Protein AF-A0A2D9P6K9-F1 (afdb_monomer_lite)

pLDDT: mean 76.33, std 19.18, range [20.31, 96.62]

Radius of gyration: 38.21 Å; chains: 1; bounding box: 77×100×108 Å

Secondary structure (DSSP, 8-state):
-HHHHHHHHHHHHHHHHHHHHHHHHHHTHHHH-----TTTS-PPPP---SSS-TTTS-SS---EEE-TTT-----HHHHH-TT--EEEEEEPPPTT------B-TTSPBP-SEEEEEEEETTT-----TTTTT-TT--EEESSGGGTTTS--------SSGGGGEEE-----HHHHHHTT-HHHHHHHHHHHHHHHHHHHHHHHHHHHHHHHHHHTT---S---------TTGGGG---HHHHHHHHHHHHHHHHTT--HHHHHHHHHHHHHHTT---HHHHHHHHHHH------------------------TTGGGG-S-HHHHHHHHHHHHHHHHTT--HHHHHHHHHHHHHHTT---HHHHHHHHHHHGGGS--------PPP----TTGGGG-S-HHHHHHHHHHHHHHHHTT--HHHHHHHHHHHHHHTT---HHHHHHHHHHHGGGGS--------------TTGGGG---HHHHHHHHHHHHHHHHTT--HHHHHHHHHHHHHHTT---HHHHHHH-

Foldseek 3Di:
DVVVVVVVVVVVVVVVVVVVVVVVCVVCVVPNVPDDDPPVDDDDQDPDPPVDDLLVDPSDLFDKDFQLLLDQQPCQLQVQAPQSQWDWDWFFADDPQPQFLHAHPVRHGRRIQTQWTKGQQVRDPSPQRSQVVGPSSRMGGDDRNNVVVPNTHRPDDDPDSVVSIDIDHPDDPVSCVSSVVPVVVVVVVVVVVVVVVVVVVVVVVVVVVVVVVVVVVDDDDDDDDDDPLDLVLLVQPPDPVLSVLLSVQLVVVVVVVDDQLVSLVSSVVVCVVVVNDDPSSVVSSPVSNPDDPDDDDDDDDDDDDDDDDDADDLVLLVQDPDPVLSVVLSVQLVVVVVVVDGRLVSLVVSVVVCVVVVNCDPSSCVSSVVSNCVVDDDDDDDDDDDDDDQDLVLLVQDPDPVLSVVLSVQLVVVVVVVDDPLVSLVVSVVVCVVVVNCDPSSCVRSVVSNVVVPPDDDDDDDDDDDDQDLVLLVQDPDPVLSVLLSVQLVVVVVVVDDLLVSLVVSVVVCVVVVNDDPSNVVSSD

Structure (mmCIF, N/CA/C/O backbone):
data_AF-A0A2D9P6K9-F1
#
_entry.id   AF-A0A2D9P6K9-F1
#
loop_
_atom_site.group_PDB
_atom_site.id
_atom_site.type_symbol
_atom_site.label_atom_id
_atom_site.label_alt_id
_atom_site.label_comp_id
_atom_site.label_asym_id
_atom_site.label_entity_id
_atom_site.label_seq_id
_atom_site.pdbx_PDB_ins_code
_atom_site.Cartn_x
_atom_site.Cartn_y
_atom_site.Cartn_z
_atom_site.occupancy
_atom_site.B_iso_or_equiv
_atom_site.auth_seq_id
_atom_site.auth_comp_id
_atom_site.auth_asym_id
_atom_site.auth_atom_id
_atom_site.pdbx_PDB_model_num
ATOM 1 N N . MET A 1 1 ? 45.731 29.581 -47.985 1.00 70.69 1 MET A N 1
ATOM 2 C CA . MET A 1 1 ? 44.858 28.873 -48.954 1.00 70.69 1 MET A CA 1
ATOM 3 C C . MET A 1 1 ? 44.890 27.357 -48.770 1.00 70.69 1 MET A C 1
ATOM 5 O O . MET A 1 1 ? 43.823 26.788 -48.617 1.00 70.69 1 MET A O 1
ATOM 9 N N . SER A 1 2 ? 46.062 26.706 -48.713 1.00 84.19 2 SER A N 1
ATOM 10 C CA . SER A 1 2 ? 46.171 25.240 -48.517 1.00 84.19 2 SER A CA 1
ATOM 11 C C . SER A 1 2 ? 45.457 24.716 -47.254 1.00 84.19 2 SER A C 1
ATOM 13 O O . SER A 1 2 ? 44.665 23.782 -47.329 1.00 84.19 2 SER A O 1
ATOM 15 N N . GLU A 1 3 ? 45.634 25.377 -46.106 1.00 88.19 3 GLU A N 1
ATOM 16 C CA . GLU A 1 3 ? 44.987 24.969 -44.845 1.00 88.19 3 GLU A CA 1
ATOM 17 C C . GLU A 1 3 ? 43.453 25.041 -44.883 1.00 88.19 3 GLU A C 1
ATOM 19 O O . GLU A 1 3 ? 42.776 24.173 -44.339 1.00 88.19 3 GLU A O 1
ATOM 24 N N . TYR A 1 4 ? 42.893 26.034 -45.579 1.00 90.94 4 TYR A N 1
ATOM 25 C CA . TYR A 1 4 ? 41.445 26.183 -45.738 1.00 90.94 4 TYR A CA 1
ATOM 26 C C . TYR A 1 4 ? 40.839 24.992 -46.495 1.00 90.94 4 TYR A C 1
ATOM 28 O O . TYR A 1 4 ? 39.857 24.402 -46.045 1.00 90.94 4 TYR A O 1
ATOM 36 N N . PHE A 1 5 ? 41.470 24.573 -47.597 1.00 92.44 5 PHE A N 1
ATOM 37 C CA . PHE A 1 5 ? 41.022 23.410 -48.367 1.00 92.44 5 PHE A CA 1
ATOM 38 C C . PHE A 1 5 ? 41.232 22.086 -47.618 1.00 92.44 5 PHE A C 1
ATOM 40 O O . PHE A 1 5 ? 40.369 21.212 -47.691 1.00 92.44 5 PHE A O 1
ATOM 47 N N . ASN A 1 6 ? 42.308 21.954 -46.835 1.00 92.75 6 ASN A N 1
ATOM 48 C CA . ASN A 1 6 ? 42.520 20.783 -45.977 1.00 92.75 6 ASN A CA 1
ATOM 49 C C . ASN A 1 6 ? 41.442 20.657 -44.890 1.00 92.75 6 ASN A C 1
ATOM 51 O O . ASN A 1 6 ? 40.961 19.555 -44.629 1.00 92.75 6 ASN A O 1
ATOM 55 N N . ASN A 1 7 ? 41.008 21.769 -44.294 1.00 93.44 7 ASN A N 1
ATOM 56 C CA . ASN A 1 7 ? 39.935 21.759 -43.298 1.00 93.44 7 ASN A CA 1
ATOM 57 C C . ASN A 1 7 ? 38.579 21.376 -43.907 1.00 93.44 7 ASN A C 1
ATOM 59 O O . ASN A 1 7 ? 37.853 20.579 -43.314 1.00 93.44 7 ASN A O 1
ATOM 63 N N . ILE A 1 8 ? 38.262 21.866 -45.112 1.00 93.81 8 ILE A N 1
ATOM 64 C CA . ILE A 1 8 ? 37.048 21.460 -45.844 1.00 93.81 8 ILE A CA 1
ATOM 65 C C . ILE A 1 8 ? 37.092 19.966 -46.180 1.00 93.81 8 ILE A C 1
ATOM 67 O O . ILE A 1 8 ? 36.115 19.255 -45.950 1.00 93.81 8 ILE A O 1
ATOM 71 N N . TYR A 1 9 ? 38.230 19.471 -46.674 1.00 95.31 9 TYR A N 1
ATOM 72 C CA . TYR A 1 9 ? 38.410 18.052 -46.979 1.00 95.31 9 TYR A CA 1
ATOM 73 C C . TYR A 1 9 ? 38.237 17.175 -45.734 1.00 95.31 9 TYR A C 1
ATOM 75 O O . TYR A 1 9 ? 37.510 16.183 -45.774 1.00 95.31 9 TYR A O 1
ATOM 83 N N . ASN A 1 10 ? 38.843 17.566 -44.611 1.00 94.31 10 ASN A N 1
ATOM 84 C CA . ASN A 1 10 ? 38.687 16.856 -43.346 1.00 94.31 10 ASN A CA 1
ATOM 85 C C . ASN A 1 10 ? 37.231 16.873 -42.862 1.00 94.31 10 ASN A C 1
ATOM 87 O O . ASN A 1 10 ? 36.739 15.831 -42.439 1.00 94.31 10 ASN A O 1
ATOM 91 N N . GLY A 1 11 ? 36.523 18.001 -42.985 1.00 95.00 11 GLY A N 1
ATOM 92 C CA . GLY A 1 11 ? 35.104 18.105 -42.632 1.00 95.00 11 GLY A CA 1
ATOM 93 C C . GLY A 1 11 ? 34.199 17.205 -43.479 1.00 95.00 11 GLY A C 1
ATOM 94 O O . GLY A 1 11 ? 33.331 16.517 -42.948 1.00 95.00 11 GLY A O 1
ATOM 95 N N . ILE A 1 12 ? 34.428 17.142 -44.794 1.00 95.38 12 ILE A N 1
ATOM 96 C CA . ILE A 1 12 ? 33.678 16.241 -45.683 1.00 95.38 12 ILE A CA 1
ATOM 97 C C . ILE A 1 12 ? 34.019 14.777 -45.376 1.00 95.38 12 ILE A C 1
ATOM 99 O O . ILE A 1 12 ? 33.125 13.935 -45.306 1.00 95.38 12 ILE A O 1
ATOM 103 N N . LYS A 1 13 ? 35.299 14.460 -45.147 1.00 95.50 13 LYS A N 1
ATOM 104 C CA . LYS A 1 13 ? 35.754 13.099 -44.835 1.00 95.50 13 LYS A CA 1
ATOM 105 C C . LYS A 1 13 ? 35.142 12.575 -43.534 1.00 95.50 13 LYS A C 1
ATOM 107 O O . LYS A 1 13 ? 34.689 11.431 -43.499 1.00 95.50 13 LYS A O 1
ATOM 112 N N . THR A 1 14 ? 35.102 13.386 -42.477 1.00 95.94 14 THR A N 1
ATOM 113 C CA . THR A 1 14 ? 34.484 12.988 -41.202 1.00 95.94 14 THR A CA 1
ATOM 114 C C . THR A 1 14 ? 32.970 12.852 -41.328 1.00 95.94 14 THR A C 1
ATOM 116 O O . THR A 1 14 ? 32.414 11.891 -40.798 1.00 95.94 14 THR A O 1
ATOM 119 N N . LEU A 1 15 ? 32.313 13.727 -42.099 1.00 96.31 15 LEU A N 1
ATOM 120 C CA . LEU A 1 15 ? 30.881 13.625 -42.390 1.00 96.31 15 LEU A CA 1
ATOM 121 C C . LEU A 1 15 ? 30.548 12.323 -43.123 1.00 96.31 15 LEU A C 1
ATOM 123 O O . LEU A 1 15 ? 29.653 11.594 -42.698 1.00 96.31 15 LEU A O 1
ATOM 127 N N . ILE A 1 16 ? 31.291 11.990 -44.183 1.00 96.25 16 ILE A N 1
ATOM 128 C CA . ILE A 1 16 ? 31.100 10.739 -44.931 1.00 96.25 16 ILE A CA 1
ATOM 129 C C . ILE A 1 16 ? 31.348 9.528 -44.026 1.00 96.25 16 ILE A C 1
ATOM 131 O O . ILE A 1 16 ? 30.579 8.570 -44.069 1.00 96.25 16 ILE A O 1
ATOM 135 N N . SER A 1 17 ? 32.373 9.571 -43.170 1.00 94.62 17 SER A N 1
ATOM 136 C CA . SER A 1 17 ? 32.658 8.481 -42.231 1.00 94.62 17 SER A CA 1
ATOM 137 C C . SER A 1 17 ? 31.522 8.282 -41.218 1.00 94.62 17 SER A C 1
ATOM 139 O O . SER A 1 17 ? 31.136 7.144 -40.953 1.00 94.62 17 SER A O 1
ATOM 141 N N . GLY A 1 18 ? 30.941 9.369 -40.696 1.00 96.06 18 GLY A N 1
ATOM 142 C CA . GLY A 1 18 ? 29.763 9.315 -39.824 1.00 96.06 18 GLY A CA 1
ATOM 143 C C . GLY A 1 18 ? 28.526 8.776 -40.546 1.00 96.06 18 GLY A C 1
ATOM 144 O O . GLY A 1 18 ? 27.869 7.863 -40.051 1.00 96.06 18 GLY A O 1
ATOM 145 N N . MET A 1 19 ? 28.259 9.262 -41.762 1.00 96.31 19 MET A N 1
ATOM 146 C CA . MET A 1 19 ? 27.137 8.803 -42.587 1.00 96.31 19 MET A CA 1
ATOM 147 C C . MET A 1 19 ? 27.273 7.323 -42.975 1.00 96.31 19 MET A C 1
ATOM 149 O O . MET A 1 19 ? 26.282 6.597 -42.992 1.00 96.31 19 MET A O 1
ATOM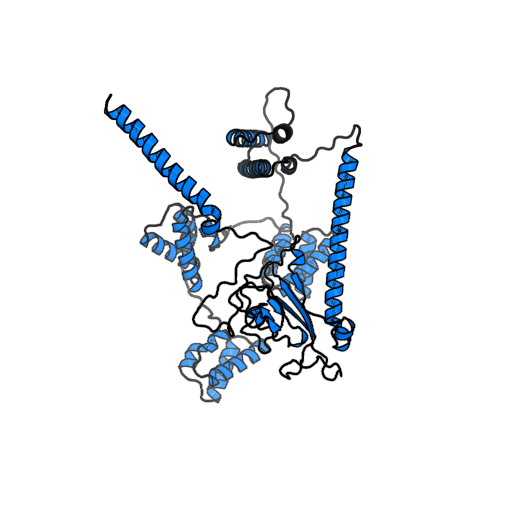 153 N N . SER A 1 20 ? 28.495 6.851 -43.241 1.00 95.50 20 SER A N 1
ATOM 154 C CA . SER A 1 20 ? 28.785 5.439 -43.516 1.00 95.50 20 SER A CA 1
ATOM 155 C C . SER A 1 20 ? 28.461 4.555 -42.313 1.00 95.50 20 SER A C 1
ATOM 157 O O . SER A 1 20 ? 27.878 3.485 -42.482 1.00 95.50 20 SER A O 1
ATOM 159 N N . LEU A 1 21 ? 28.787 5.004 -41.097 1.00 94.00 21 LEU A N 1
ATOM 160 C CA . LEU A 1 21 ? 28.428 4.288 -39.875 1.00 94.00 21 LEU A CA 1
ATOM 161 C C . LEU A 1 21 ? 26.904 4.250 -39.686 1.00 94.00 21 LEU A C 1
ATOM 163 O O . LEU A 1 21 ? 26.350 3.192 -39.385 1.00 94.00 21 LEU A O 1
ATOM 167 N N . SER A 1 22 ? 26.205 5.365 -39.917 1.00 92.88 22 SER A N 1
ATOM 168 C CA . SER A 1 22 ? 24.735 5.409 -39.881 1.00 92.88 22 SER A CA 1
ATOM 169 C C . SER A 1 22 ? 24.105 4.484 -40.928 1.00 92.88 22 SER A C 1
ATOM 171 O O . SER A 1 22 ? 23.171 3.743 -40.620 1.00 92.88 22 SER A O 1
ATOM 173 N N . MET A 1 23 ? 24.649 4.455 -42.147 1.00 93.12 23 MET A N 1
ATOM 174 C CA . MET A 1 23 ? 24.201 3.562 -43.216 1.00 93.12 23 MET A CA 1
ATOM 175 C C . MET A 1 23 ? 24.435 2.088 -42.857 1.00 93.12 23 MET A C 1
ATOM 177 O O . MET A 1 23 ? 23.566 1.254 -43.105 1.00 93.12 23 MET A O 1
ATOM 181 N N . GLN A 1 24 ? 25.556 1.759 -42.208 1.00 91.94 24 GLN A N 1
ATOM 182 C CA . GLN A 1 24 ? 25.829 0.409 -41.708 1.00 91.94 24 GLN A CA 1
ATOM 183 C C . GLN A 1 24 ? 24.796 -0.031 -40.660 1.00 91.94 24 GLN A C 1
ATOM 185 O O . GLN A 1 24 ? 24.333 -1.173 -40.701 1.00 91.94 24 GLN A O 1
ATOM 190 N N . HIS A 1 25 ? 24.389 0.863 -39.753 1.00 91.62 25 HIS A N 1
ATOM 191 C CA . HIS A 1 25 ? 23.320 0.574 -38.791 1.00 91.62 25 HIS A CA 1
ATOM 192 C C . HIS A 1 25 ? 21.968 0.370 -39.489 1.00 91.62 25 HIS A C 1
ATOM 194 O O . HIS A 1 25 ? 21.239 -0.564 -39.158 1.00 91.62 25 HIS A O 1
ATOM 200 N N . PHE A 1 26 ? 21.659 1.184 -40.503 1.00 91.44 26 PHE A N 1
ATOM 201 C CA . PHE A 1 26 ? 20.423 1.064 -41.279 1.00 91.44 26 PHE A CA 1
ATOM 202 C C . PHE A 1 26 ? 20.348 -0.243 -42.089 1.00 91.44 26 PHE A C 1
ATOM 204 O O . PHE A 1 26 ? 19.309 -0.911 -42.115 1.00 91.44 26 PHE A O 1
ATOM 211 N N . GLN A 1 27 ? 21.452 -0.652 -42.718 1.00 91.50 27 GLN A N 1
ATOM 212 C CA . GLN A 1 27 ? 21.538 -1.915 -43.457 1.00 91.50 27 GLN A CA 1
ATOM 213 C C . GLN A 1 27 ? 21.426 -3.126 -42.523 1.00 91.50 27 GLN A C 1
ATOM 215 O O . GLN A 1 27 ? 20.712 -4.081 -42.827 1.00 91.50 27 GLN A O 1
ATOM 220 N N . ASN A 1 28 ? 22.046 -3.058 -41.342 1.00 90.62 28 ASN A N 1
ATOM 221 C CA . ASN A 1 28 ? 22.005 -4.118 -40.335 1.00 90.62 28 ASN A CA 1
ATOM 222 C C . ASN A 1 28 ? 20.803 -4.023 -39.377 1.00 90.62 28 ASN A C 1
ATOM 224 O O . ASN A 1 28 ? 20.821 -4.649 -38.314 1.00 90.62 28 ASN A O 1
ATOM 228 N N . ARG A 1 29 ? 19.732 -3.301 -39.750 1.00 85.62 29 ARG A N 1
ATOM 229 C CA . ARG A 1 29 ? 18.574 -3.044 -38.875 1.00 85.62 29 ARG A CA 1
ATOM 230 C C . ARG A 1 29 ? 18.016 -4.299 -38.201 1.00 85.62 29 ARG A C 1
ATOM 232 O O . ARG A 1 29 ? 17.762 -4.285 -37.013 1.00 85.62 29 ARG A O 1
ATOM 239 N N . LYS A 1 30 ? 17.901 -5.426 -38.911 1.00 81.06 30 LYS A N 1
ATOM 240 C CA . LYS A 1 30 ? 17.317 -6.656 -38.341 1.00 81.06 30 LYS A CA 1
ATOM 241 C C . LYS A 1 30 ? 18.125 -7.248 -37.178 1.00 81.06 30 LYS A C 1
ATOM 243 O O . LYS A 1 30 ? 17.558 -7.976 -36.381 1.00 81.06 30 LYS A O 1
ATOM 248 N N . LYS A 1 31 ? 19.436 -6.989 -37.121 1.00 82.62 31 LYS A N 1
ATOM 249 C CA . LYS A 1 31 ? 20.335 -7.518 -36.082 1.00 82.62 31 LYS A CA 1
ATOM 250 C C . LYS A 1 31 ? 20.683 -6.482 -35.014 1.00 82.62 31 LYS A C 1
ATOM 252 O O . LYS A 1 31 ? 20.954 -6.860 -33.886 1.00 82.62 31 LYS A O 1
ATOM 257 N N . LEU A 1 32 ? 20.731 -5.200 -35.386 1.00 81.50 32 LEU A N 1
ATOM 258 C CA . LEU A 1 32 ? 21.166 -4.109 -34.505 1.00 81.50 32 LEU A CA 1
ATOM 259 C C . LEU A 1 32 ? 20.010 -3.322 -33.877 1.00 81.50 32 LEU A C 1
ATOM 261 O O . LEU A 1 32 ? 20.244 -2.509 -32.987 1.00 81.50 32 LEU A O 1
ATOM 265 N N . VAL A 1 33 ? 18.774 -3.514 -34.340 1.00 82.38 33 VAL A N 1
ATOM 266 C CA . VAL A 1 33 ? 17.610 -2.877 -33.724 1.00 82.38 33 VAL A CA 1
ATOM 267 C C . VAL A 1 33 ? 17.314 -3.577 -32.401 1.00 82.38 33 VAL A C 1
ATOM 269 O O . VAL A 1 33 ? 16.884 -4.723 -32.376 1.00 82.38 33 VAL A O 1
ATOM 272 N N . ALA A 1 34 ? 17.537 -2.857 -31.303 1.00 83.06 34 ALA A N 1
ATOM 273 C CA . ALA A 1 34 ? 17.232 -3.303 -29.944 1.00 83.06 34 ALA A CA 1
ATOM 274 C C . ALA A 1 34 ? 15.745 -3.136 -29.565 1.00 83.06 34 ALA A C 1
ATOM 276 O O . ALA A 1 34 ? 15.369 -3.380 -28.422 1.00 83.06 34 ALA A O 1
ATOM 277 N N . THR A 1 35 ? 14.898 -2.660 -30.485 1.00 86.94 35 THR A N 1
ATOM 278 C CA . THR A 1 35 ? 13.464 -2.484 -30.227 1.00 86.94 35 THR A CA 1
ATOM 279 C C . THR A 1 35 ? 12.714 -3.777 -30.498 1.00 86.94 35 THR A C 1
ATOM 281 O O . THR A 1 35 ? 12.900 -4.390 -31.547 1.00 86.94 35 THR A O 1
ATOM 284 N N . LEU A 1 36 ? 11.802 -4.115 -29.601 1.00 88.25 36 LEU A N 1
ATOM 285 C CA . LEU A 1 36 ? 10.892 -5.247 -29.704 1.00 88.25 36 LEU A CA 1
ATOM 286 C C . LEU A 1 36 ? 9.457 -4.717 -29.869 1.00 88.25 36 LEU A C 1
ATOM 288 O O . LEU A 1 36 ? 9.118 -3.669 -29.310 1.00 88.25 36 LEU A O 1
ATOM 292 N N . GLN A 1 37 ? 8.635 -5.381 -30.688 1.00 89.69 37 GLN A N 1
ATOM 293 C CA . GLN A 1 37 ? 7.286 -4.896 -31.011 1.00 89.69 37 GLN A CA 1
ATOM 294 C C . GLN A 1 37 ? 6.275 -5.252 -29.915 1.00 89.69 37 GLN A C 1
ATOM 296 O O . GLN A 1 37 ? 5.507 -6.207 -30.033 1.00 89.69 37 GLN A O 1
ATOM 301 N N . TYR A 1 38 ? 6.237 -4.444 -28.859 1.00 90.12 38 TYR A N 1
ATOM 302 C CA . TYR A 1 38 ? 5.157 -4.501 -27.875 1.00 90.12 38 TYR A CA 1
ATOM 303 C C . TYR A 1 38 ? 3.827 -4.080 -28.533 1.00 90.12 38 TYR A C 1
ATOM 305 O O . TYR A 1 38 ? 3.818 -3.068 -29.242 1.00 90.12 38 TYR A O 1
ATOM 313 N N . PRO A 1 39 ? 2.699 -4.790 -28.332 1.00 91.44 39 PRO A N 1
ATOM 314 C CA . PRO A 1 39 ? 2.444 -5.857 -27.351 1.00 91.44 39 PRO A CA 1
ATOM 315 C C . PRO A 1 39 ? 2.560 -7.300 -27.884 1.00 91.44 39 PRO A C 1
ATOM 317 O O . PRO A 1 39 ? 2.340 -8.237 -27.122 1.00 91.44 39 PRO A O 1
ATOM 320 N N . HIS A 1 40 ? 2.841 -7.496 -29.177 1.00 90.56 40 HIS A N 1
ATOM 321 C CA . HIS A 1 40 ? 2.866 -8.827 -29.805 1.00 90.56 40 HIS A CA 1
ATOM 322 C C . HIS A 1 40 ? 4.068 -9.664 -29.376 1.00 90.56 40 HIS A C 1
ATOM 324 O O . HIS A 1 40 ? 3.962 -10.875 -29.206 1.00 90.56 40 HIS A O 1
ATOM 330 N N . GLU A 1 41 ? 5.204 -9.006 -29.198 1.00 89.00 41 GLU A N 1
ATOM 331 C CA . GLU A 1 41 ? 6.406 -9.586 -28.630 1.00 89.00 41 GLU A CA 1
ATOM 332 C C . GLU A 1 41 ? 6.610 -8.975 -27.241 1.00 89.00 41 GLU A C 1
ATOM 334 O O . GLU A 1 41 ? 6.293 -7.805 -27.003 1.00 89.00 41 GLU A O 1
ATOM 339 N N . LYS A 1 42 ? 7.137 -9.768 -26.308 1.00 85.12 42 LYS A N 1
ATOM 340 C CA . LYS A 1 42 ? 7.483 -9.344 -24.947 1.00 85.12 42 LYS A CA 1
ATOM 341 C C . LYS A 1 42 ? 8.912 -9.772 -24.652 1.00 85.12 42 LYS A C 1
ATOM 343 O O . LYS A 1 42 ? 9.378 -10.783 -25.177 1.00 85.12 42 LYS A O 1
ATOM 348 N N . TRP A 1 43 ? 9.620 -8.983 -23.847 1.00 79.44 43 TRP A N 1
ATOM 349 C CA . TRP A 1 43 ? 10.964 -9.364 -23.426 1.00 79.44 43 TRP A CA 1
ATOM 350 C C . TRP A 1 43 ? 10.893 -10.655 -22.610 1.00 79.44 43 TRP A C 1
ATOM 352 O O . TRP A 1 43 ? 10.017 -10.762 -21.747 1.00 79.44 43 TRP A O 1
ATOM 362 N N . PRO A 1 44 ? 11.800 -11.617 -22.849 1.00 78.62 44 PRO A N 1
ATOM 363 C CA . PRO A 1 44 ? 11.942 -12.735 -21.939 1.00 78.62 44 PRO A CA 1
ATOM 364 C C . PRO A 1 44 ? 12.299 -12.201 -20.552 1.00 78.62 44 PRO A C 1
ATOM 366 O O . PRO A 1 44 ? 13.014 -11.203 -20.405 1.00 78.62 44 PRO A O 1
ATOM 369 N N . ILE A 1 45 ? 11.766 -12.870 -19.540 1.00 75.31 45 ILE A N 1
ATOM 370 C CA . ILE A 1 45 ? 12.010 -12.550 -18.141 1.00 75.31 45 ILE A CA 1
ATOM 371 C C . ILE A 1 45 ? 13.520 -12.656 -17.897 1.00 75.31 45 ILE A C 1
ATOM 373 O O . ILE A 1 45 ? 14.112 -13.679 -18.245 1.00 75.31 45 ILE A O 1
ATOM 377 N N . PRO A 1 46 ? 14.176 -11.613 -17.359 1.00 69.25 46 PRO A N 1
ATOM 378 C CA . PRO A 1 46 ? 15.604 -11.682 -17.111 1.00 69.25 46 PRO A CA 1
ATOM 379 C C . PRO A 1 46 ? 15.868 -12.718 -16.022 1.00 69.25 46 PRO A C 1
ATOM 381 O O . PRO A 1 46 ? 15.466 -12.517 -14.882 1.00 69.25 46 PRO A O 1
ATOM 384 N N . GLU A 1 47 ? 16.575 -13.793 -16.353 1.00 67.75 47 GLU A N 1
ATOM 385 C CA . GLU A 1 47 ? 17.123 -14.721 -15.367 1.00 67.75 47 GLU A CA 1
ATOM 386 C C . GLU A 1 47 ? 18.246 -13.995 -14.615 1.00 67.75 47 GLU A C 1
ATOM 388 O O . GLU A 1 47 ? 19.332 -13.760 -15.150 1.00 67.75 47 GLU A O 1
ATOM 393 N N . ARG A 1 48 ? 17.964 -13.536 -13.391 1.00 64.31 48 ARG A N 1
ATOM 394 C CA . ARG A 1 48 ? 18.967 -12.896 -12.538 1.00 64.31 48 ARG A CA 1
ATOM 395 C C . ARG A 1 48 ? 19.425 -13.900 -11.492 1.00 64.31 48 ARG A C 1
ATOM 397 O O . ARG A 1 48 ? 18.697 -14.161 -10.543 1.00 64.31 48 ARG A O 1
ATOM 404 N N . ASP A 1 49 ? 20.649 -14.391 -11.637 1.00 63.03 49 ASP A N 1
ATOM 405 C CA . ASP A 1 49 ? 21.294 -15.184 -10.594 1.00 63.03 49 ASP A CA 1
ATOM 406 C C . ASP A 1 49 ? 21.775 -14.253 -9.466 1.00 63.03 49 ASP A C 1
ATOM 408 O O . ASP A 1 49 ? 22.791 -13.565 -9.579 1.00 63.03 49 ASP A O 1
ATOM 412 N N . ILE A 1 50 ? 20.975 -14.161 -8.401 1.00 65.44 50 ILE A N 1
ATOM 413 C CA . ILE A 1 50 ? 21.304 -13.432 -7.161 1.00 65.44 50 ILE A CA 1
ATOM 414 C C . ILE A 1 50 ? 21.869 -14.418 -6.112 1.00 65.44 50 ILE A C 1
ATOM 416 O O . ILE A 1 50 ? 21.975 -14.082 -4.937 1.00 65.44 50 ILE A O 1
ATOM 420 N N . GLY A 1 51 ? 22.222 -15.651 -6.503 1.00 67.75 51 GLY A N 1
ATOM 421 C CA . GLY A 1 51 ? 22.623 -16.710 -5.573 1.00 67.75 51 GLY A CA 1
ATOM 422 C C . GLY A 1 51 ? 21.456 -17.352 -4.811 1.00 67.75 51 GLY A C 1
ATOM 423 O O . GLY A 1 51 ? 21.684 -18.062 -3.835 1.00 67.75 51 GLY A O 1
ATOM 424 N N . HIS A 1 52 ? 20.220 -17.110 -5.252 1.00 67.81 52 HIS A N 1
ATOM 425 C CA . HIS A 1 52 ? 19.012 -17.799 -4.799 1.00 67.81 52 HIS A CA 1
ATOM 426 C C . HIS A 1 52 ? 18.435 -18.599 -5.967 1.00 67.81 52 HIS A C 1
ATOM 428 O O . HIS A 1 52 ? 18.476 -18.126 -7.105 1.00 67.81 52 HIS A O 1
ATOM 434 N N . ALA A 1 53 ? 17.907 -19.796 -5.700 1.00 67.56 53 ALA A N 1
ATOM 435 C CA . ALA A 1 53 ? 17.229 -20.573 -6.729 1.00 67.56 53 ALA A CA 1
ATOM 436 C C . ALA A 1 53 ? 15.964 -19.831 -7.198 1.00 67.56 53 ALA A C 1
ATOM 438 O O . ALA A 1 53 ? 15.281 -19.188 -6.400 1.00 67.56 53 ALA A O 1
ATOM 439 N N . ASN A 1 54 ? 15.631 -19.941 -8.489 1.00 65.62 54 ASN A N 1
ATOM 440 C CA . ASN A 1 54 ? 14.417 -19.336 -9.060 1.00 65.62 54 ASN A CA 1
ATOM 441 C C . ASN A 1 54 ? 13.119 -19.896 -8.444 1.00 65.62 54 ASN A C 1
ATOM 443 O O . ASN A 1 54 ? 12.064 -19.298 -8.618 1.00 65.62 54 ASN A O 1
ATOM 447 N N . GLU A 1 55 ? 13.204 -21.026 -7.737 1.00 68.12 55 GLU A N 1
ATOM 448 C CA . GLU A 1 55 ? 12.115 -21.648 -6.974 1.00 68.12 55 GLU A CA 1
ATOM 449 C C . GLU A 1 55 ? 11.848 -20.926 -5.643 1.00 68.12 55 GLU A C 1
ATOM 451 O O . GLU A 1 55 ? 10.719 -20.912 -5.169 1.00 68.12 55 GLU A O 1
ATOM 456 N N . ASP A 1 56 ? 12.853 -20.258 -5.071 1.00 71.12 56 ASP A N 1
ATOM 457 C CA . ASP A 1 56 ? 12.758 -19.634 -3.743 1.00 71.12 56 ASP A CA 1
ATOM 458 C C . ASP A 1 56 ? 12.469 -18.128 -3.812 1.00 71.12 56 ASP A C 1
ATOM 460 O O . ASP A 1 56 ? 12.172 -17.479 -2.804 1.00 71.12 56 ASP A O 1
ATOM 464 N N . TYR A 1 57 ? 12.617 -17.524 -4.995 1.00 71.44 57 TYR A N 1
ATOM 465 C CA . TYR A 1 57 ? 12.557 -16.077 -5.152 1.00 71.44 57 TYR A CA 1
ATOM 466 C C . TYR A 1 57 ? 11.883 -15.652 -6.450 1.00 71.44 57 TYR A C 1
ATOM 468 O O . TYR A 1 57 ? 12.232 -16.098 -7.541 1.00 71.44 57 TYR A O 1
ATOM 476 N N . ASN A 1 58 ? 10.959 -14.695 -6.344 1.00 72.94 58 ASN A N 1
ATOM 477 C CA . ASN A 1 58 ? 10.349 -14.101 -7.523 1.00 72.94 58 ASN A CA 1
ATOM 478 C C . ASN A 1 58 ? 11.307 -13.087 -8.169 1.00 72.94 58 ASN A C 1
ATOM 480 O O . ASN A 1 58 ? 11.570 -12.010 -7.630 1.00 72.94 58 ASN A O 1
ATOM 484 N N . VAL A 1 59 ? 11.840 -13.442 -9.339 1.00 72.50 59 VAL A N 1
ATOM 485 C CA . VAL A 1 59 ? 12.836 -12.647 -10.075 1.00 72.50 59 VAL A CA 1
ATOM 486 C C . VAL A 1 59 ? 12.261 -11.305 -10.547 1.00 72.50 59 VAL A C 1
ATOM 488 O O . VAL A 1 59 ? 12.981 -10.299 -10.628 1.00 72.50 59 VAL A O 1
ATOM 491 N N . ILE A 1 60 ? 10.953 -11.273 -10.823 1.00 77.25 60 ILE A N 1
ATOM 492 C CA . ILE A 1 60 ? 10.218 -10.070 -11.206 1.00 77.25 60 ILE A CA 1
ATOM 493 C C . ILE A 1 60 ? 9.387 -9.580 -10.027 1.00 77.25 60 ILE A C 1
ATOM 495 O O . ILE A 1 60 ? 8.699 -10.328 -9.342 1.00 77.25 60 ILE A O 1
ATOM 499 N N . ARG A 1 61 ? 9.398 -8.261 -9.845 1.00 83.31 61 ARG A N 1
ATOM 500 C CA . ARG A 1 61 ? 8.446 -7.575 -8.975 1.00 83.31 61 ARG A CA 1
ATOM 501 C C . ARG A 1 61 ? 7.125 -7.429 -9.717 1.00 83.31 61 ARG A C 1
ATOM 503 O O . ARG A 1 61 ? 6.977 -6.526 -10.538 1.00 83.31 61 ARG A O 1
ATOM 510 N N . SER A 1 62 ? 6.212 -8.350 -9.464 1.00 85.94 62 SER A N 1
ATOM 511 C CA . SER A 1 62 ? 4.872 -8.380 -10.042 1.00 85.94 62 SER A CA 1
ATOM 512 C C . SER A 1 62 ? 3.825 -7.911 -9.027 1.00 85.94 62 SER A C 1
ATOM 514 O O . SER A 1 62 ? 4.143 -7.502 -7.903 1.00 85.94 62 SER A O 1
ATOM 516 N N . ARG A 1 63 ? 2.556 -7.942 -9.433 1.00 90.75 63 ARG A N 1
ATOM 517 C CA . ARG A 1 63 ? 1.417 -7.670 -8.558 1.00 90.75 63 ARG A CA 1
ATOM 518 C C . ARG A 1 63 ? 1.387 -8.630 -7.354 1.00 90.75 63 ARG A C 1
ATOM 520 O O . ARG A 1 63 ? 1.673 -9.817 -7.486 1.00 90.75 63 ARG A O 1
ATOM 527 N N . LEU A 1 64 ? 0.982 -8.129 -6.187 1.00 92.56 64 LEU A N 1
ATOM 528 C CA . LEU A 1 64 ? 0.652 -8.985 -5.041 1.00 92.56 64 LEU A CA 1
ATOM 529 C C . LEU A 1 64 ? -0.750 -9.591 -5.214 1.00 92.56 64 LEU A C 1
ATOM 531 O O . LEU A 1 64 ? -1.688 -8.888 -5.596 1.00 92.56 64 LEU A O 1
ATOM 535 N N . HIS A 1 65 ? -0.885 -10.873 -4.897 1.00 93.25 65 HIS A N 1
ATOM 536 C CA . HIS A 1 65 ? -2.156 -11.574 -4.760 1.00 93.25 65 HIS A CA 1
ATOM 537 C C . HIS A 1 65 ? -2.294 -12.126 -3.338 1.00 93.25 65 HIS A C 1
ATOM 539 O O . HIS A 1 65 ? -1.289 -12.346 -2.654 1.00 93.25 65 HIS A O 1
ATOM 545 N N . VAL A 1 66 ? -3.535 -12.297 -2.883 1.00 94.12 66 VAL A N 1
ATOM 546 C CA . VAL A 1 66 ? -3.844 -12.830 -1.556 1.00 94.12 66 VAL A CA 1
ATOM 547 C C . VAL A 1 66 ? -4.918 -13.901 -1.666 1.00 94.12 66 VAL A C 1
ATOM 549 O O . VAL A 1 66 ? -6.060 -13.594 -2.004 1.00 94.12 66 VAL A O 1
ATOM 552 N N . ASP A 1 67 ? -4.558 -15.122 -1.285 1.00 93.12 67 ASP A N 1
ATOM 553 C CA . ASP A 1 67 ? -5.490 -16.227 -1.087 1.00 93.12 67 ASP A CA 1
ATOM 554 C C . ASP A 1 67 ? -6.211 -15.994 0.253 1.00 93.12 67 ASP A C 1
ATOM 556 O O . ASP A 1 67 ? -5.692 -16.281 1.336 1.00 93.12 67 ASP A O 1
ATOM 560 N N . ILE A 1 68 ? -7.403 -15.393 0.210 1.00 92.88 68 ILE A N 1
ATOM 561 C CA . ILE A 1 68 ? -8.141 -15.001 1.425 1.00 92.88 68 ILE A CA 1
ATOM 562 C C . ILE A 1 68 ? -8.567 -16.199 2.284 1.00 92.88 68 ILE A C 1
ATOM 564 O O . ILE A 1 68 ? -8.678 -16.089 3.514 1.00 92.88 68 ILE A O 1
ATOM 568 N N . ASP A 1 69 ? -8.757 -17.353 1.652 1.00 90.75 69 ASP A N 1
ATOM 569 C CA . ASP A 1 69 ? -9.134 -18.594 2.322 1.00 90.75 69 ASP A CA 1
ATOM 570 C C . ASP A 1 69 ? -8.038 -19.058 3.290 1.00 90.75 69 ASP A C 1
ATOM 572 O O . ASP A 1 69 ? -8.357 -19.485 4.398 1.00 90.75 69 ASP A O 1
ATOM 576 N N . ASP A 1 70 ? -6.769 -18.782 2.983 1.00 93.19 70 ASP A N 1
ATOM 577 C CA . ASP A 1 70 ? -5.622 -19.115 3.837 1.00 93.19 70 ASP A CA 1
ATOM 578 C C . ASP A 1 70 ? -5.237 -17.998 4.823 1.00 93.19 70 ASP A C 1
ATOM 580 O O . ASP A 1 70 ? -4.439 -18.190 5.743 1.00 93.19 70 ASP A O 1
ATOM 584 N N . CYS A 1 71 ? -5.825 -16.807 4.696 1.00 94.06 71 CYS A N 1
ATOM 585 C CA . CYS A 1 71 ? -5.492 -15.689 5.570 1.00 94.06 71 CYS A CA 1
ATOM 586 C C . CYS A 1 71 ? -6.081 -15.852 6.985 1.00 94.06 71 CYS A C 1
ATOM 588 O O . CYS A 1 71 ? -7.294 -15.800 7.182 1.00 94.06 71 CYS A O 1
ATOM 590 N N . ILE A 1 72 ? -5.216 -15.939 8.003 1.00 93.62 72 ILE A N 1
ATOM 591 C CA . ILE A 1 72 ? -5.605 -16.040 9.427 1.00 93.62 72 ILE A CA 1
ATOM 592 C C . ILE A 1 72 ? -5.701 -14.690 10.170 1.00 93.62 72 ILE A C 1
ATOM 594 O O . ILE A 1 72 ? -5.820 -14.671 11.396 1.00 93.62 72 ILE A O 1
ATOM 598 N N . SER A 1 73 ? -5.602 -13.555 9.469 1.00 93.94 73 SER A N 1
ATOM 599 C CA . SER A 1 73 ? -5.580 -12.205 10.069 1.00 93.94 73 SER A CA 1
ATOM 600 C C . SER A 1 73 ? -4.482 -11.985 11.132 1.00 93.94 73 SER A C 1
ATOM 602 O O . SER A 1 73 ? -4.684 -11.336 12.158 1.00 93.94 73 SER A O 1
ATOM 604 N N . CYS A 1 74 ? -3.268 -12.508 10.920 1.00 94.19 74 CYS A N 1
ATOM 605 C CA . CYS A 1 74 ? -2.155 -12.296 11.862 1.00 94.19 74 CYS A CA 1
ATOM 606 C C . CYS A 1 74 ? -1.612 -10.850 11.864 1.00 94.19 74 CYS A C 1
ATOM 608 O O . CYS A 1 74 ? -0.889 -10.462 12.785 1.00 94.19 74 CYS A O 1
ATOM 610 N N . ARG A 1 75 ? -1.935 -10.065 10.821 1.00 94.62 75 ARG A N 1
ATOM 611 C CA . ARG A 1 75 ? -1.490 -8.675 10.582 1.00 94.62 75 ARG A CA 1
ATOM 612 C C . ARG A 1 75 ? 0.032 -8.480 10.546 1.00 94.62 75 ARG A C 1
ATOM 614 O O . ARG A 1 75 ? 0.536 -7.376 10.747 1.00 94.62 75 ARG A O 1
ATOM 621 N N . MET A 1 76 ? 0.789 -9.544 10.281 1.00 95.81 76 MET A N 1
ATOM 622 C CA . MET A 1 76 ? 2.246 -9.457 10.145 1.00 95.81 76 MET A CA 1
ATOM 623 C C . MET A 1 76 ? 2.650 -8.749 8.847 1.00 95.81 76 MET A C 1
ATOM 625 O O . MET A 1 76 ? 3.551 -7.916 8.864 1.00 95.81 76 MET A O 1
ATOM 629 N N . CYS A 1 77 ? 1.941 -9.014 7.747 1.00 95.75 77 CYS A N 1
ATOM 630 C CA . CYS A 1 77 ? 2.167 -8.366 6.453 1.00 95.75 77 CYS A CA 1
ATOM 631 C C . CYS A 1 77 ? 1.864 -6.857 6.475 1.00 95.75 77 CYS A C 1
ATOM 633 O O . CYS A 1 77 ? 2.627 -6.083 5.903 1.00 95.75 77 CYS A O 1
ATOM 635 N N . GLU A 1 78 ? 0.810 -6.435 7.184 1.00 95.94 78 GLU A N 1
ATOM 636 C CA . GLU A 1 78 ? 0.481 -5.019 7.417 1.00 95.94 78 GLU A CA 1
ATOM 637 C C . GLU A 1 78 ? 1.634 -4.306 8.140 1.00 95.94 78 GLU A C 1
ATOM 639 O O . GLU A 1 78 ? 2.134 -3.291 7.666 1.00 95.94 78 GLU A O 1
ATOM 644 N N . ARG A 1 79 ? 2.153 -4.901 9.223 1.00 95.44 79 ARG A N 1
ATOM 645 C CA . ARG A 1 79 ? 3.279 -4.338 9.993 1.00 95.44 79 ARG A CA 1
ATOM 646 C C . ARG A 1 79 ? 4.616 -4.356 9.255 1.00 95.44 79 ARG A C 1
ATOM 648 O O . ARG A 1 79 ? 5.462 -3.510 9.525 1.00 95.44 79 ARG A O 1
ATOM 655 N N . ALA A 1 80 ? 4.836 -5.336 8.384 1.00 96.50 80 ALA A N 1
ATOM 656 C CA . ALA A 1 80 ? 6.073 -5.458 7.618 1.00 96.50 80 ALA A CA 1
ATOM 657 C C . ALA A 1 80 ? 6.142 -4.479 6.435 1.00 96.50 80 ALA A C 1
ATOM 659 O O . ALA A 1 80 ? 7.221 -4.250 5.887 1.00 96.50 80 ALA A O 1
ATOM 660 N N . CYS A 1 81 ? 5.008 -3.909 6.019 1.00 96.25 81 CYS A N 1
ATOM 661 C CA . CYS A 1 81 ? 4.957 -3.005 4.882 1.00 96.25 81 CYS A CA 1
ATOM 662 C C . CYS A 1 81 ? 5.646 -1.662 5.208 1.00 96.25 81 CYS A C 1
ATOM 664 O O . CYS A 1 81 ? 5.211 -0.964 6.122 1.00 96.25 81 CYS A O 1
ATOM 666 N N . PRO A 1 82 ? 6.669 -1.230 4.443 1.00 96.19 82 PRO A N 1
ATOM 667 C CA . PRO A 1 82 ? 7.395 0.014 4.725 1.00 96.19 82 PRO A CA 1
ATOM 668 C C . PRO A 1 82 ? 6.571 1.285 4.467 1.00 96.19 82 PRO A C 1
ATOM 670 O O . PRO A 1 82 ? 6.928 2.355 4.950 1.00 96.19 82 PRO A O 1
ATOM 673 N N . VAL A 1 83 ? 5.499 1.173 3.677 1.00 96.50 83 VAL A N 1
ATOM 674 C CA . VAL A 1 83 ? 4.598 2.276 3.298 1.00 96.50 83 VAL A CA 1
ATOM 675 C C . VAL A 1 83 ? 3.195 2.120 3.877 1.00 96.50 83 VAL A C 1
ATOM 677 O O . VAL A 1 83 ? 2.361 2.983 3.648 1.00 96.50 83 VAL A O 1
ATOM 680 N N . ASP A 1 84 ? 2.936 1.038 4.620 1.00 95.62 84 ASP A N 1
ATOM 681 C CA . ASP A 1 84 ? 1.640 0.770 5.257 1.00 95.62 84 ASP A CA 1
ATOM 682 C C . ASP A 1 84 ? 0.434 0.790 4.278 1.00 95.62 84 ASP A C 1
ATOM 684 O O . ASP A 1 84 ? -0.664 1.243 4.604 1.00 95.62 84 ASP A O 1
ATOM 688 N N . CYS A 1 85 ? 0.639 0.276 3.055 1.00 95.75 85 CYS A N 1
ATOM 689 C CA . CYS A 1 85 ? -0.382 0.238 1.994 1.00 95.75 85 CYS A CA 1
ATOM 690 C C . CYS A 1 85 ? -1.392 -0.923 2.111 1.00 95.75 85 CYS A C 1
ATOM 692 O O . CYS A 1 85 ? -2.333 -1.010 1.321 1.00 95.75 85 CYS A O 1
ATOM 694 N N . ILE A 1 86 ? -1.189 -1.843 3.058 1.00 96.62 86 ILE A N 1
ATOM 695 C CA . ILE A 1 86 ? -2.076 -2.986 3.311 1.00 96.62 86 ILE A CA 1
ATOM 696 C C . ILE A 1 86 ? -2.962 -2.623 4.500 1.00 96.62 86 ILE A C 1
ATOM 698 O O . ILE A 1 86 ? -2.448 -2.163 5.513 1.00 96.62 86 ILE A O 1
ATOM 702 N N . LYS A 1 87 ? -4.275 -2.845 4.397 1.00 95.69 87 LYS A N 1
ATOM 703 C CA . LYS A 1 87 ? -5.227 -2.634 5.497 1.00 95.69 87 LYS A CA 1
ATOM 704 C C . LYS A 1 87 ? -6.035 -3.894 5.745 1.00 95.69 87 LYS A C 1
ATOM 706 O O . LYS A 1 87 ? -6.666 -4.408 4.819 1.00 95.69 87 LYS A O 1
ATOM 711 N N . ILE A 1 88 ? -5.998 -4.366 6.991 1.00 95.62 88 ILE A N 1
ATOM 712 C CA . ILE A 1 88 ? -6.655 -5.602 7.421 1.00 95.62 88 ILE A CA 1
ATOM 713 C C . ILE A 1 88 ? -7.600 -5.299 8.585 1.00 95.62 88 ILE A C 1
ATOM 715 O O . ILE A 1 88 ? -7.186 -4.797 9.633 1.00 95.62 88 ILE A O 1
ATOM 719 N N . GLU A 1 89 ? -8.871 -5.643 8.413 1.00 93.69 89 GLU A N 1
ATOM 720 C CA . GLU A 1 89 ? -9.884 -5.617 9.465 1.00 93.69 89 GLU A CA 1
ATOM 721 C C . GLU A 1 89 ? -10.495 -7.006 9.622 1.00 93.69 89 GLU A C 1
ATOM 723 O O . GLU A 1 89 ? -10.682 -7.749 8.656 1.00 93.69 89 GLU A O 1
ATOM 728 N N . ASP A 1 90 ? -10.780 -7.358 10.867 1.00 93.19 90 ASP A N 1
ATOM 729 C CA . ASP A 1 90 ? -11.292 -8.657 11.251 1.00 93.19 90 ASP A CA 1
ATOM 730 C C . ASP A 1 90 ? -12.341 -8.549 12.353 1.00 93.19 90 ASP A C 1
ATOM 732 O O . ASP A 1 90 ? -12.360 -7.625 13.172 1.00 93.19 90 ASP A O 1
ATOM 736 N N . VAL A 1 91 ? -13.217 -9.547 12.377 1.00 91.75 91 VAL A N 1
ATOM 737 C CA . VAL A 1 91 ? -14.223 -9.742 13.411 1.00 91.75 91 VAL A CA 1
ATOM 738 C C . VAL A 1 91 ? -13.935 -11.058 14.112 1.00 91.75 91 VAL A C 1
ATOM 740 O O . VAL A 1 91 ? -13.703 -12.102 13.498 1.00 91.75 91 VAL A O 1
ATOM 743 N N . LYS A 1 92 ? -13.935 -10.999 15.442 1.00 89.75 92 LYS A N 1
ATOM 744 C CA . LYS A 1 92 ? -13.753 -12.177 16.275 1.00 89.75 92 LYS A CA 1
ATOM 745 C C . LYS A 1 92 ? -15.115 -12.808 16.583 1.00 89.75 92 LYS A C 1
ATOM 747 O O . LYS A 1 92 ? -15.911 -12.140 17.246 1.00 89.75 92 LYS A O 1
ATOM 752 N N . PRO A 1 93 ? -15.347 -14.080 16.213 1.00 87.00 93 PRO A N 1
ATOM 753 C CA . PRO A 1 93 ? -16.557 -14.794 16.589 1.00 87.00 93 PRO A CA 1
ATOM 754 C C . PRO A 1 93 ? -16.725 -14.860 18.112 1.00 87.00 93 PRO A C 1
ATOM 756 O O . PRO A 1 93 ? -15.748 -14.963 18.873 1.00 87.00 93 PRO A O 1
ATOM 759 N N . LYS A 1 94 ? -17.974 -14.775 18.581 1.00 82.75 94 LYS A N 1
ATOM 760 C CA . LYS A 1 94 ? -18.297 -14.860 20.012 1.00 82.75 94 LYS A CA 1
ATOM 761 C C . LYS A 1 94 ? -17.915 -16.241 20.555 1.00 82.75 94 LYS A C 1
ATOM 763 O O . LYS A 1 94 ? -18.033 -17.262 19.888 1.00 82.75 94 LYS A O 1
ATOM 768 N N . LYS A 1 95 ? -17.445 -16.298 21.806 1.00 76.75 95 LYS A N 1
ATOM 769 C CA . LYS A 1 95 ? -17.119 -17.582 22.449 1.00 76.75 95 LYS A CA 1
ATOM 770 C C . LYS A 1 95 ? -18.403 -18.414 22.576 1.00 76.75 95 LYS A C 1
ATOM 772 O O . LYS A 1 95 ? -19.272 -18.036 23.354 1.00 76.75 95 LYS A O 1
ATOM 777 N N . GLY A 1 96 ? -18.493 -19.519 21.834 1.00 68.44 96 GLY A N 1
ATOM 778 C CA . GLY A 1 96 ? -19.656 -20.414 21.827 1.00 68.44 96 GLY A CA 1
ATOM 779 C C . GLY A 1 96 ? -20.640 -20.210 20.671 1.00 68.44 96 GLY A C 1
ATOM 780 O O . GLY A 1 96 ? -21.699 -20.821 20.703 1.00 68.44 96 GLY A O 1
ATOM 781 N N . SER A 1 97 ? -20.331 -19.372 19.674 1.00 70.69 97 SER A N 1
ATOM 782 C CA . SER A 1 97 ? -21.052 -19.397 18.394 1.00 70.69 97 SER A CA 1
ATOM 783 C C . SER A 1 97 ? -20.583 -20.583 17.547 1.00 70.69 97 SER A C 1
ATOM 785 O O . SER A 1 97 ? -19.375 -20.797 17.444 1.00 70.69 97 SER A O 1
ATOM 787 N N . ASP A 1 98 ? -21.508 -21.282 16.887 1.00 72.69 98 ASP A N 1
ATOM 788 C CA . ASP A 1 98 ? -21.225 -22.398 15.961 1.00 72.69 98 ASP A CA 1
ATOM 789 C C . ASP A 1 98 ? -20.655 -21.940 14.601 1.00 72.69 98 ASP A C 1
ATOM 791 O O . ASP A 1 98 ? -20.533 -22.731 13.668 1.00 72.69 98 ASP A O 1
ATOM 795 N N . PHE A 1 99 ? -20.310 -20.656 14.468 1.00 78.06 99 PHE A N 1
ATOM 796 C CA . PHE A 1 99 ? -19.741 -20.102 13.247 1.00 78.06 99 PHE A CA 1
ATOM 797 C C . PHE A 1 99 ? -18.312 -20.617 13.032 1.00 78.06 99 PHE A C 1
ATOM 799 O O . PHE A 1 99 ? -17.396 -20.277 13.789 1.00 78.06 99 PHE A O 1
ATOM 806 N N . ASP A 1 100 ? -18.131 -21.431 11.994 1.00 82.00 100 ASP A N 1
ATOM 807 C CA . ASP A 1 100 ? -16.828 -21.931 11.570 1.00 82.00 100 ASP A CA 1
ATOM 808 C C . ASP A 1 100 ? -16.202 -20.975 10.547 1.00 82.00 100 ASP A C 1
ATOM 810 O O . ASP A 1 100 ? -16.725 -20.781 9.450 1.00 82.00 100 ASP A O 1
ATOM 814 N N . CYS A 1 101 ? -15.066 -20.370 10.904 1.00 80.19 101 CYS A N 1
ATOM 815 C CA . CYS A 1 101 ? -14.316 -19.487 10.008 1.00 80.19 101 CYS A CA 1
ATOM 816 C C . CYS A 1 101 ? -13.531 -20.253 8.926 1.00 80.19 101 CYS A C 1
ATOM 818 O O . CYS A 1 101 ? -12.896 -19.612 8.088 1.00 80.19 101 CYS A O 1
ATOM 820 N N . GLY A 1 102 ? -13.530 -21.589 8.960 1.00 84.44 102 GLY A N 1
ATOM 821 C CA . GLY A 1 102 ? -12.832 -22.444 8.006 1.00 84.44 102 GLY A CA 1
ATOM 822 C C . GLY A 1 102 ? -11.424 -22.853 8.446 1.00 84.44 102 GLY A C 1
ATOM 823 O O . GLY A 1 102 ? -10.910 -22.460 9.501 1.00 84.44 102 GLY A O 1
ATOM 824 N N . ILE A 1 103 ? -10.795 -23.678 7.613 1.00 87.62 103 ILE A N 1
ATOM 825 C CA . ILE A 1 103 ? -9.456 -24.243 7.816 1.00 87.62 103 ILE A CA 1
ATOM 826 C C . ILE A 1 103 ? -8.590 -23.820 6.625 1.00 87.62 103 ILE A C 1
ATOM 828 O O . ILE A 1 103 ? -9.086 -23.806 5.501 1.00 87.62 103 ILE A O 1
ATOM 832 N N . THR A 1 104 ? -7.336 -23.440 6.878 1.00 89.69 104 THR A N 1
ATOM 833 C CA . THR A 1 104 ? -6.367 -23.108 5.820 1.00 89.69 104 THR A CA 1
ATOM 834 C C . THR A 1 104 ? -5.832 -24.367 5.137 1.00 89.69 104 THR A C 1
ATOM 836 O O . THR A 1 104 ? -5.943 -25.474 5.665 1.00 89.69 104 THR A O 1
ATOM 839 N N . SER A 1 105 ? -5.178 -24.197 3.990 1.00 88.31 105 SER A N 1
ATOM 840 C CA . SER A 1 105 ? -4.477 -25.255 3.255 1.00 88.31 105 SER A CA 1
ATOM 841 C C . SER A 1 105 ? -3.410 -25.983 4.091 1.00 88.31 105 SER A C 1
ATOM 843 O O . SER A 1 105 ? -3.107 -27.138 3.808 1.00 88.31 105 SER A O 1
ATOM 845 N N . ASN A 1 106 ? -2.872 -25.346 5.142 1.00 86.62 106 ASN A N 1
ATOM 846 C CA . ASN A 1 106 ? -1.904 -25.948 6.072 1.00 86.62 106 ASN A CA 1
ATOM 847 C C . ASN A 1 106 ? -2.559 -26.543 7.338 1.00 86.62 106 ASN A C 1
ATOM 849 O O . ASN A 1 106 ? -1.900 -26.682 8.370 1.00 86.62 106 ASN A O 1
ATOM 853 N N . ASP A 1 107 ? -3.857 -26.860 7.291 1.00 87.00 107 ASP A N 1
ATOM 854 C CA . ASP A 1 107 ? -4.651 -27.424 8.395 1.00 87.00 107 ASP A CA 1
ATOM 855 C C . ASP A 1 107 ? -4.793 -26.514 9.639 1.00 87.00 107 ASP A C 1
ATOM 857 O O . ASP A 1 107 ? -5.210 -26.954 10.722 1.00 87.00 107 ASP A O 1
ATOM 861 N N . THR A 1 108 ? -4.514 -25.212 9.515 1.00 87.62 108 THR A N 1
ATOM 862 C CA . THR A 1 108 ? -4.692 -24.253 10.612 1.00 87.62 108 THR A CA 1
ATOM 863 C C . THR A 1 108 ? -6.152 -23.805 10.697 1.00 87.62 108 THR A C 1
ATOM 865 O O . THR A 1 108 ? -6.722 -23.255 9.757 1.00 87.62 108 THR A O 1
ATOM 868 N N . LYS A 1 109 ? -6.784 -23.972 11.867 1.00 87.44 109 LYS A N 1
ATOM 869 C CA . LYS A 1 109 ? -8.147 -23.458 12.102 1.00 87.44 109 LYS A CA 1
ATOM 870 C C . LYS A 1 109 ? -8.162 -21.934 12.206 1.00 87.44 109 LYS A C 1
ATOM 872 O O . LYS A 1 109 ? -7.515 -21.363 13.095 1.00 87.44 109 LYS A O 1
ATOM 877 N N . LYS A 1 110 ? -8.974 -21.280 11.376 1.00 89.88 110 LYS A N 1
ATOM 878 C CA . LYS A 1 110 ? -9.168 -19.827 11.407 1.00 89.88 110 LYS A CA 1
ATOM 879 C C . LYS A 1 110 ? -9.971 -19.452 12.652 1.00 89.88 110 LYS A C 1
ATOM 881 O O . LYS A 1 110 ? -11.025 -20.008 12.934 1.00 89.88 110 LYS A O 1
ATOM 886 N N . LYS A 1 111 ? -9.448 -18.512 13.443 1.00 88.75 111 LYS A N 1
ATOM 887 C CA . LYS A 1 111 ? -10.108 -18.012 14.671 1.00 88.75 111 LYS A CA 1
ATOM 888 C C . LYS A 1 111 ? -10.788 -16.661 14.487 1.00 88.75 111 LYS A C 1
ATOM 890 O O . LYS A 1 111 ? -11.476 -16.205 15.395 1.00 88.75 111 LYS A O 1
ATOM 895 N N . LEU A 1 112 ? -10.498 -15.987 13.383 1.00 90.75 112 LEU A N 1
ATOM 896 C CA . LEU A 1 112 ? -10.900 -14.621 13.082 1.00 90.75 112 LEU A CA 1
ATOM 897 C C . LEU A 1 112 ? -11.472 -14.629 11.668 1.00 90.75 112 LEU A C 1
ATOM 899 O O . LEU A 1 112 ? -10.904 -15.271 10.784 1.00 90.75 112 LEU A O 1
ATOM 903 N N . LEU A 1 113 ? -12.595 -13.945 11.473 1.00 90.94 113 LEU A N 1
ATOM 904 C CA . LEU A 1 113 ? -13.168 -13.714 10.154 1.00 90.94 113 LEU A CA 1
ATOM 905 C C . LEU A 1 113 ? -12.573 -12.416 9.601 1.00 90.94 113 LEU A C 1
ATOM 907 O O . LEU A 1 113 ? -12.706 -11.367 10.230 1.00 90.94 113 LEU A O 1
ATOM 911 N N . VAL A 1 114 ? -11.906 -12.483 8.451 1.00 93.19 114 VAL A N 1
ATOM 912 C CA . VAL A 1 114 ? -11.348 -11.300 7.782 1.00 93.19 114 VAL A CA 1
ATOM 913 C C . VAL A 1 114 ? -12.479 -10.574 7.063 1.00 93.19 114 VAL A C 1
ATOM 915 O O . VAL A 1 114 ? -13.051 -11.119 6.125 1.00 93.19 114 VAL A O 1
ATOM 918 N N . THR A 1 115 ? -12.805 -9.357 7.492 1.00 92.69 115 THR A N 1
ATOM 919 C CA . THR A 1 115 ? -13.885 -8.560 6.889 1.00 92.69 115 THR A CA 1
ATOM 920 C C . THR A 1 115 ? -13.374 -7.658 5.782 1.00 92.69 115 THR A C 1
ATOM 922 O O . THR A 1 115 ? -14.037 -7.489 4.765 1.00 92.69 115 THR A O 1
ATOM 925 N N . ARG A 1 116 ? -12.170 -7.105 5.953 1.00 92.75 116 ARG A N 1
ATOM 926 C CA . ARG A 1 116 ? -11.520 -6.251 4.963 1.00 92.75 116 ARG A CA 1
ATOM 927 C C . ARG A 1 116 ? -10.068 -6.663 4.822 1.00 92.75 116 ARG A C 1
ATOM 929 O O . ARG A 1 116 ? -9.325 -6.667 5.796 1.00 92.75 116 ARG A O 1
ATOM 936 N N . PHE A 1 117 ? -9.653 -6.942 3.597 1.00 96.38 117 PHE A N 1
ATOM 937 C CA . PHE A 1 117 ? -8.253 -7.089 3.231 1.00 96.38 117 PHE A CA 1
ATOM 938 C C . PHE A 1 117 ? -8.050 -6.293 1.953 1.00 96.38 117 PHE A C 1
ATOM 940 O O . PHE A 1 117 ? -8.441 -6.742 0.877 1.00 96.38 117 PHE A O 1
ATOM 947 N N . SER A 1 118 ? -7.476 -5.098 2.069 1.00 95.81 118 SER A N 1
ATOM 948 C CA . SER A 1 118 ? -7.230 -4.236 0.915 1.00 95.81 118 SER A CA 1
ATOM 949 C C . SER A 1 118 ? -5.756 -3.901 0.769 1.00 95.81 118 SER A C 1
ATOM 951 O O . SER A 1 118 ? -5.107 -3.565 1.759 1.00 95.81 118 SER A O 1
ATOM 953 N N . ILE A 1 119 ? -5.251 -3.937 -0.461 1.00 96.25 119 ILE A N 1
ATOM 954 C CA . ILE A 1 119 ? -3.901 -3.493 -0.813 1.00 96.25 119 ILE A CA 1
ATOM 955 C C . ILE A 1 119 ? -4.017 -2.317 -1.780 1.00 96.25 119 ILE A C 1
ATOM 957 O O . ILE A 1 119 ? -4.571 -2.462 -2.872 1.00 96.25 119 ILE A O 1
ATOM 961 N N . ASP A 1 120 ? -3.454 -1.168 -1.408 1.00 96.19 120 ASP A N 1
ATOM 962 C CA . ASP A 1 120 ? -3.293 -0.046 -2.331 1.00 96.19 120 ASP A CA 1
ATOM 963 C C . ASP A 1 120 ? -2.022 -0.236 -3.177 1.00 96.19 120 ASP A C 1
ATOM 965 O O . ASP A 1 120 ? -0.888 -0.019 -2.734 1.00 96.19 120 ASP A O 1
ATOM 969 N N . MET A 1 121 ? -2.211 -0.647 -4.433 1.00 94.50 121 MET A N 1
ATOM 970 C CA . MET A 1 121 ? -1.114 -0.844 -5.386 1.00 94.50 121 MET A CA 1
ATOM 971 C C . MET A 1 121 ? -0.554 0.475 -5.931 1.00 94.50 121 MET A C 1
ATOM 973 O O . MET A 1 121 ? 0.503 0.466 -6.563 1.00 94.50 121 MET A O 1
ATOM 977 N N . SER A 1 122 ? -1.235 1.606 -5.702 1.00 93.94 122 SER A N 1
ATOM 978 C CA . SER A 1 122 ? -0.714 2.934 -6.039 1.00 93.94 122 SER A CA 1
ATOM 979 C C . SER A 1 122 ? 0.368 3.401 -5.061 1.00 93.94 122 SER A C 1
ATOM 981 O O . SER A 1 122 ? 1.230 4.190 -5.443 1.00 93.94 122 SER A O 1
ATOM 983 N N . GLU A 1 123 ? 0.352 2.885 -3.830 1.00 94.38 123 GLU A N 1
ATOM 984 C CA . GLU A 1 123 ? 1.341 3.195 -2.788 1.00 94.38 123 GLU A CA 1
ATOM 985 C C . GLU A 1 123 ? 2.410 2.101 -2.649 1.00 94.38 123 GLU A C 1
ATOM 987 O O . GLU A 1 123 ? 3.536 2.374 -2.232 1.00 94.38 123 GLU A O 1
ATOM 992 N N . CYS A 1 124 ? 2.084 0.865 -3.035 1.00 94.44 124 CYS A N 1
ATOM 993 C CA . CYS A 1 124 ? 3.003 -0.268 -3.002 1.00 94.44 124 CYS A CA 1
ATOM 994 C C . CYS A 1 124 ? 4.295 -0.008 -3.804 1.00 94.44 124 CYS A C 1
ATOM 996 O O . CYS A 1 124 ? 4.263 0.342 -4.982 1.00 94.44 124 CYS A O 1
ATOM 998 N N . MET A 1 125 ? 5.451 -0.274 -3.186 1.00 93.56 125 MET A N 1
ATOM 999 C CA . MET A 1 125 ? 6.770 -0.212 -3.842 1.00 93.56 125 MET A CA 1
ATOM 1000 C C . MET A 1 125 ? 7.270 -1.570 -4.371 1.00 93.56 125 MET A C 1
ATOM 1002 O O . MET A 1 125 ? 8.423 -1.683 -4.782 1.00 93.56 125 MET A O 1
ATOM 1006 N N . TYR A 1 126 ? 6.425 -2.607 -4.327 1.00 92.56 126 TYR A N 1
ATOM 1007 C CA . TYR A 1 126 ? 6.712 -3.965 -4.812 1.00 92.56 126 TYR A CA 1
ATOM 1008 C C . TYR A 1 126 ? 8.011 -4.560 -4.241 1.00 92.56 126 TYR A C 1
ATOM 1010 O O . TYR A 1 126 ? 8.820 -5.154 -4.948 1.00 92.56 126 TYR A O 1
ATOM 1018 N N . CYS A 1 127 ? 8.232 -4.395 -2.935 1.00 91.50 127 CYS A N 1
ATOM 1019 C CA . CYS A 1 127 ? 9.453 -4.839 -2.255 1.00 91.50 127 CYS A CA 1
ATOM 1020 C C . CYS A 1 127 ? 9.462 -6.324 -1.850 1.00 91.50 127 CYS A C 1
ATOM 1022 O O . CYS A 1 127 ? 10.512 -6.828 -1.468 1.00 91.50 127 CYS A O 1
ATOM 1024 N N . ASN A 1 128 ? 8.317 -7.012 -1.921 1.00 89.56 128 ASN A N 1
ATOM 1025 C CA . ASN A 1 128 ? 8.119 -8.406 -1.493 1.00 89.56 128 ASN A CA 1
ATOM 1026 C C . ASN A 1 128 ? 8.296 -8.671 0.019 1.00 89.56 128 ASN A C 1
ATOM 1028 O O . ASN A 1 128 ? 8.289 -9.814 0.459 1.00 89.56 128 ASN A O 1
ATOM 1032 N N . LEU A 1 129 ? 8.416 -7.630 0.850 1.00 92.06 129 LEU A N 1
ATOM 1033 C CA . LEU A 1 129 ? 8.639 -7.784 2.296 1.00 92.06 129 LEU A CA 1
ATOM 1034 C C . LEU A 1 129 ? 7.420 -8.312 3.062 1.00 92.06 129 LEU A C 1
ATOM 1036 O O . LEU A 1 129 ? 7.578 -8.831 4.159 1.00 92.06 129 LEU A O 1
ATOM 1040 N N . CYS A 1 130 ? 6.214 -8.179 2.510 1.00 93.38 130 CYS A N 1
ATOM 1041 C CA . CYS A 1 130 ? 4.979 -8.656 3.131 1.00 93.38 130 CYS A CA 1
ATOM 1042 C C . CYS A 1 130 ? 4.753 -10.170 2.985 1.00 93.38 130 CYS A C 1
ATOM 1044 O O . CYS A 1 130 ? 3.957 -10.719 3.744 1.00 93.38 130 CYS A O 1
ATOM 1046 N N . VAL A 1 131 ? 5.458 -10.827 2.058 1.00 92.25 131 VAL A N 1
ATOM 1047 C CA . VAL A 1 131 ? 5.334 -12.265 1.764 1.00 92.25 131 VAL A CA 1
ATOM 1048 C C . VAL A 1 131 ? 6.096 -13.105 2.788 1.00 92.25 131 VAL A C 1
ATOM 1050 O O . VAL A 1 131 ? 5.515 -13.978 3.420 1.00 92.25 131 VAL A O 1
ATOM 1053 N N . TYR A 1 132 ? 7.359 -12.761 3.053 1.00 89.50 132 TYR A N 1
ATOM 1054 C CA . TYR A 1 132 ? 8.218 -13.463 4.016 1.00 89.50 132 TYR A CA 1
ATOM 1055 C C . TYR A 1 132 ? 7.651 -13.653 5.437 1.00 89.50 132 TYR A C 1
ATOM 1057 O O . TYR A 1 132 ? 7.862 -14.715 6.013 1.00 89.50 132 TYR A O 1
ATOM 1065 N N . PRO A 1 133 ? 6.981 -12.665 6.062 1.00 94.19 133 PRO A N 1
ATOM 1066 C CA . PRO A 1 133 ? 6.448 -12.825 7.411 1.00 94.19 133 PRO A CA 1
ATOM 1067 C C . PRO A 1 133 ? 5.097 -13.550 7.451 1.00 94.19 133 PRO A C 1
ATOM 1069 O O . PRO A 1 133 ? 4.543 -13.698 8.540 1.00 94.19 133 PRO A O 1
ATOM 1072 N N . CYS A 1 134 ? 4.512 -13.936 6.312 1.00 93.88 134 CYS A N 1
ATOM 1073 C CA . CYS A 1 134 ? 3.214 -14.598 6.306 1.00 93.88 134 CYS A CA 1
ATOM 1074 C C . CYS A 1 134 ? 3.368 -16.078 6.707 1.00 93.88 134 CYS A C 1
ATOM 1076 O O . CYS A 1 134 ? 4.000 -16.827 5.971 1.00 93.88 134 CYS A O 1
ATOM 1078 N N . PRO A 1 135 ? 2.788 -16.528 7.838 1.00 92.88 135 PRO A N 1
ATOM 1079 C CA . PRO A 1 135 ? 2.982 -17.895 8.333 1.00 92.88 135 PRO A CA 1
ATOM 1080 C C . PRO A 1 135 ? 2.275 -18.959 7.485 1.00 92.88 135 PRO A C 1
ATOM 1082 O O . PRO A 1 135 ? 2.684 -20.110 7.498 1.00 92.88 135 PRO A O 1
ATOM 1085 N N . GLU A 1 136 ? 1.211 -18.571 6.783 1.00 91.31 136 GLU A N 1
ATOM 1086 C CA . GLU A 1 136 ? 0.400 -19.451 5.933 1.00 91.31 136 GLU A CA 1
ATOM 1087 C C . GLU A 1 136 ? 0.715 -19.250 4.442 1.00 91.31 136 GLU A C 1
ATOM 1089 O O . GLU A 1 136 ? 0.022 -19.798 3.596 1.00 91.31 136 GLU A O 1
ATOM 1094 N N . GLU A 1 137 ? 1.698 -18.400 4.112 1.00 91.12 137 GLU A N 1
ATOM 1095 C CA . GLU A 1 137 ? 2.071 -18.053 2.729 1.00 91.12 137 GLU A CA 1
ATOM 1096 C C . GLU A 1 137 ? 0.886 -17.584 1.853 1.00 91.12 137 GLU A C 1
ATOM 1098 O O . GLU A 1 137 ? 0.901 -17.680 0.627 1.00 91.12 137 GLU A O 1
ATOM 1103 N N . CYS A 1 138 ? -0.148 -17.011 2.483 1.00 92.81 138 CYS A N 1
ATOM 1104 C CA . CYS A 1 138 ? -1.386 -16.624 1.803 1.00 92.81 138 CYS A CA 1
ATOM 1105 C C . CYS A 1 138 ? -1.235 -15.381 0.908 1.00 92.81 138 CYS A C 1
ATOM 1107 O O . CYS A 1 138 ? -2.063 -15.143 0.039 1.00 92.81 138 CYS A O 1
ATOM 1109 N N . ILE A 1 139 ? -0.213 -14.549 1.140 1.00 93.44 139 ILE A N 1
ATOM 1110 C CA . ILE A 1 139 ? 0.107 -13.373 0.320 1.00 93.44 139 ILE A CA 1
ATOM 1111 C C . ILE A 1 139 ? 1.397 -13.650 -0.434 1.00 93.44 139 ILE A C 1
ATOM 1113 O O . ILE A 1 139 ? 2.399 -14.005 0.178 1.00 93.44 139 ILE A O 1
ATOM 1117 N N . TYR A 1 140 ? 1.383 -13.446 -1.746 1.00 91.44 140 TYR A N 1
ATOM 1118 C CA . TYR A 1 140 ? 2.530 -13.704 -2.611 1.00 91.44 140 TYR A CA 1
ATOM 1119 C C . TYR A 1 140 ? 2.544 -12.765 -3.817 1.00 91.44 140 TYR A C 1
ATOM 1121 O O . TYR A 1 140 ? 1.538 -12.161 -4.186 1.00 91.44 140 TYR A O 1
ATOM 1129 N N . MET A 1 141 ? 3.713 -12.616 -4.435 1.00 90.31 141 MET A N 1
ATOM 1130 C CA . MET A 1 141 ? 3.830 -11.991 -5.753 1.00 90.31 141 MET A CA 1
ATOM 1131 C C . MET A 1 141 ? 3.505 -13.015 -6.838 1.00 90.31 141 MET A C 1
ATOM 1133 O O . MET A 1 141 ? 4.015 -14.135 -6.782 1.00 90.31 141 MET A O 1
ATOM 1137 N N . VAL A 1 142 ? 2.692 -12.626 -7.821 1.00 88.62 142 VAL A N 1
ATOM 1138 C CA . VAL A 1 142 ? 2.285 -13.509 -8.929 1.00 88.62 142 VAL A CA 1
ATOM 1139 C C . VAL A 1 142 ? 3.453 -13.843 -9.867 1.00 88.62 142 VAL A C 1
ATOM 1141 O O . VAL A 1 142 ? 4.374 -13.040 -10.044 1.00 88.62 142 VAL A O 1
ATOM 1144 N N . GLY A 1 143 ? 3.433 -15.012 -10.501 1.00 83.88 143 GLY A N 1
ATOM 1145 C CA . GLY A 1 143 ? 4.543 -15.491 -11.331 1.00 83.88 143 GLY A CA 1
ATOM 1146 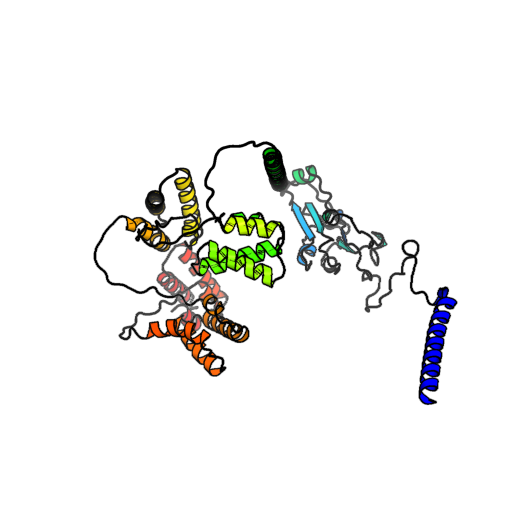C C . GLY A 1 143 ? 5.764 -15.993 -10.546 1.00 83.88 143 GLY A C 1
ATOM 1147 O O . GLY A 1 143 ? 5.772 -16.036 -9.313 1.00 83.88 143 GLY A O 1
ATOM 1148 N N . GLY A 1 144 ? 6.805 -16.397 -11.280 1.00 78.94 144 GLY A N 1
ATOM 1149 C CA . GLY A 1 144 ? 7.992 -17.021 -10.693 1.00 78.94 144 GLY A CA 1
ATOM 1150 C C . GLY A 1 144 ? 7.622 -18.333 -9.978 1.00 78.94 144 GLY A C 1
ATOM 1151 O O . GLY A 1 144 ? 6.889 -19.133 -10.558 1.00 78.94 144 GLY A O 1
ATOM 1152 N N . PRO A 1 145 ? 8.037 -18.545 -8.714 1.00 79.50 145 PRO A N 1
ATOM 1153 C CA . PRO A 1 145 ? 7.668 -19.736 -7.936 1.00 79.50 145 PRO A CA 1
ATOM 1154 C C . PRO A 1 145 ? 6.158 -20.010 -7.859 1.00 79.50 145 PRO A C 1
ATOM 1156 O O . PRO A 1 145 ? 5.717 -21.159 -7.843 1.00 79.50 145 PRO A O 1
ATOM 1159 N N . ASN A 1 146 ? 5.351 -18.945 -7.839 1.00 82.69 146 ASN A N 1
ATOM 1160 C CA . ASN A 1 146 ? 3.902 -19.011 -7.632 1.00 82.69 146 ASN A CA 1
ATOM 1161 C C . ASN A 1 146 ? 3.099 -18.972 -8.939 1.00 82.69 146 ASN A C 1
ATOM 1163 O O . ASN A 1 146 ? 1.885 -18.774 -8.906 1.00 82.69 146 ASN A O 1
ATOM 1167 N N . GLU A 1 147 ? 3.749 -19.168 -10.091 1.00 81.38 147 GLU A N 1
ATOM 1168 C CA . GLU A 1 147 ? 3.085 -19.195 -11.403 1.00 81.38 147 GLU A CA 1
ATOM 1169 C C . GLU A 1 147 ? 1.992 -20.272 -11.486 1.00 81.38 147 GLU A C 1
ATOM 1171 O O . GLU A 1 147 ? 0.969 -20.073 -12.128 1.00 81.38 147 GLU A O 1
ATOM 1176 N N . HIS A 1 148 ? 2.150 -21.377 -10.752 1.00 83.81 148 HIS A N 1
ATOM 1177 C CA . HIS A 1 148 ? 1.144 -22.436 -10.656 1.00 83.81 148 HIS A CA 1
ATOM 1178 C C . HIS A 1 148 ? -0.173 -21.989 -9.993 1.00 83.81 148 HIS A C 1
ATOM 1180 O O . HIS A 1 148 ? -1.209 -22.603 -10.247 1.00 83.81 148 HIS A O 1
ATOM 1186 N N . LYS A 1 149 ? -0.143 -20.950 -9.144 1.00 84.88 149 LYS A N 1
ATOM 1187 C CA . LYS A 1 149 ? -1.343 -20.366 -8.524 1.00 84.88 149 LYS A CA 1
ATOM 1188 C C . LYS A 1 149 ? -1.944 -19.281 -9.411 1.00 84.88 149 LYS A C 1
ATOM 1190 O O . LYS A 1 149 ? -3.135 -19.310 -9.712 1.00 84.88 149 LYS A O 1
ATOM 1195 N N . HIS A 1 150 ? -1.106 -18.332 -9.835 1.00 85.12 150 HIS A N 1
ATOM 1196 C CA . HIS A 1 150 ? -1.516 -17.210 -10.669 1.00 85.12 150 HIS A CA 1
ATOM 1197 C C . HIS A 1 150 ? -0.462 -16.827 -11.700 1.00 85.12 150 HIS A C 1
ATOM 1199 O O . HIS A 1 150 ? 0.711 -16.611 -11.372 1.00 85.12 150 HIS A O 1
ATOM 1205 N N . ASP A 1 151 ? -0.950 -16.627 -12.925 1.00 83.50 151 ASP A N 1
ATOM 1206 C CA . ASP A 1 151 ? -0.179 -16.105 -14.044 1.00 83.50 151 ASP A CA 1
ATOM 1207 C C . ASP A 1 151 ? 0.485 -14.769 -13.691 1.00 83.50 151 ASP A C 1
ATOM 1209 O O . ASP A 1 151 ? -0.046 -13.939 -12.942 1.00 83.50 151 ASP A O 1
ATOM 1213 N N . ILE A 1 152 ? 1.665 -14.542 -14.266 1.00 83.00 152 ILE A N 1
ATOM 1214 C CA . ILE A 1 152 ? 2.412 -13.314 -14.030 1.00 83.00 152 ILE A CA 1
ATOM 1215 C C . ILE A 1 152 ? 1.656 -12.094 -14.570 1.00 83.00 152 ILE A C 1
ATOM 1217 O O . ILE A 1 152 ? 1.377 -11.970 -15.762 1.00 83.00 152 ILE A O 1
ATOM 1221 N N . ASP A 1 153 ? 1.383 -11.142 -13.682 1.00 85.88 153 ASP A N 1
ATOM 1222 C CA . ASP A 1 153 ? 0.704 -9.901 -14.026 1.00 85.88 153 ASP A CA 1
ATOM 1223 C C . ASP A 1 153 ? 1.522 -8.684 -13.582 1.00 85.88 153 ASP A C 1
ATOM 1225 O O . ASP A 1 153 ? 1.632 -8.352 -12.397 1.00 85.88 153 ASP A O 1
ATOM 1229 N N . TYR A 1 154 ? 2.119 -8.021 -14.569 1.00 86.75 154 TYR A N 1
ATOM 1230 C CA . TYR A 1 154 ? 2.841 -6.756 -14.422 1.00 86.75 154 TYR A CA 1
ATOM 1231 C C . TYR A 1 154 ? 2.229 -5.632 -15.287 1.00 86.75 154 TYR A C 1
ATOM 1233 O O . TYR A 1 154 ? 2.692 -4.494 -15.236 1.00 86.75 154 TYR A O 1
ATOM 1241 N N . GLU A 1 155 ? 1.165 -5.912 -16.054 1.00 88.75 155 GLU A N 1
ATOM 1242 C CA . GLU A 1 155 ? 0.539 -4.996 -17.030 1.00 88.75 155 GLU A CA 1
ATOM 1243 C C . GLU A 1 155 ? -0.846 -4.521 -16.563 1.00 88.75 155 GLU A C 1
ATOM 1245 O O . GLU A 1 155 ? -1.806 -4.432 -17.326 1.00 88.75 155 GLU A O 1
ATOM 1250 N N . PHE A 1 156 ? -0.966 -4.162 -15.289 1.00 90.44 156 PHE A N 1
ATOM 1251 C CA . PHE A 1 156 ? -2.260 -3.905 -14.655 1.00 90.44 156 PHE A CA 1
ATOM 1252 C C . PHE A 1 156 ? -2.654 -2.438 -14.508 1.00 90.44 156 PHE A C 1
ATOM 1254 O O . PHE A 1 156 ? -3.393 -2.060 -13.594 1.00 90.44 156 PHE A O 1
ATOM 1261 N N . SER A 1 157 ? -2.173 -1.592 -15.415 1.00 91.56 157 SER A N 1
ATOM 1262 C CA . SER A 1 157 ? -2.477 -0.163 -15.382 1.00 91.56 157 SER A CA 1
ATOM 1263 C C . SER A 1 157 ? -3.990 0.100 -15.426 1.00 91.56 157 SER A C 1
ATOM 1265 O O . SER A 1 157 ? -4.725 -0.507 -16.208 1.00 91.56 157 SER A O 1
ATOM 1267 N N . LYS A 1 158 ? -4.459 1.027 -14.588 1.00 93.75 158 LYS A N 1
ATOM 1268 C CA . LYS A 1 158 ? -5.851 1.498 -14.548 1.00 93.75 158 LYS A CA 1
ATOM 1269 C C . LYS A 1 158 ? -5.889 2.994 -14.850 1.00 93.75 158 LYS A C 1
ATOM 1271 O O . LYS A 1 158 ? -4.923 3.704 -14.589 1.00 93.75 158 LYS A O 1
ATOM 1276 N N . ARG A 1 159 ? -7.004 3.477 -15.410 1.00 95.38 159 ARG A N 1
ATOM 1277 C CA . ARG A 1 159 ? -7.174 4.906 -15.748 1.00 95.38 159 ARG A CA 1
ATOM 1278 C C . ARG A 1 159 ? -7.409 5.788 -14.526 1.00 95.38 159 ARG A C 1
ATOM 1280 O O . ARG A 1 159 ? -6.994 6.940 -14.514 1.00 95.38 159 ARG A O 1
ATOM 1287 N N . GLU A 1 160 ? -8.070 5.241 -13.516 1.00 94.81 160 GLU A N 1
ATOM 1288 C CA . GLU A 1 160 ? -8.398 5.934 -12.275 1.00 94.81 160 GLU A CA 1
ATOM 1289 C C . GLU A 1 160 ? -7.601 5.329 -11.127 1.00 94.81 160 GLU A C 1
ATOM 1291 O O . GLU A 1 160 ? -7.433 4.109 -11.057 1.00 94.81 160 GLU A O 1
ATOM 1296 N N . ARG A 1 161 ? -7.149 6.183 -10.204 1.00 91.19 161 ARG A N 1
ATOM 1297 C CA . ARG A 1 161 ? -6.364 5.751 -9.043 1.00 91.19 161 ARG A CA 1
ATOM 1298 C C . ARG A 1 161 ? -7.162 4.840 -8.109 1.00 91.19 161 ARG A C 1
ATOM 1300 O O . ARG A 1 161 ? -6.592 3.889 -7.593 1.00 91.19 161 ARG A O 1
ATOM 1307 N N . GLY A 1 162 ? -8.464 5.086 -7.936 1.00 93.00 162 GLY A N 1
ATOM 1308 C CA . GLY A 1 162 ? -9.322 4.258 -7.075 1.00 93.00 162 GLY A CA 1
ATOM 1309 C C . GLY A 1 162 ? -9.340 2.783 -7.487 1.00 93.00 162 GLY A C 1
ATOM 1310 O O . GLY A 1 162 ? -9.338 1.907 -6.634 1.00 93.00 162 GLY A O 1
ATOM 1311 N N . ASN A 1 163 ? -9.211 2.502 -8.786 1.00 93.81 163 ASN A N 1
ATOM 1312 C CA . ASN A 1 163 ? -9.187 1.138 -9.324 1.00 93.81 163 ASN A CA 1
ATOM 1313 C C . ASN A 1 163 ? -7.854 0.395 -9.084 1.00 93.81 163 ASN A C 1
ATOM 1315 O O . ASN A 1 163 ? -7.714 -0.754 -9.501 1.00 93.81 163 ASN A O 1
ATOM 1319 N N . LEU A 1 164 ? -6.857 1.044 -8.465 1.00 94.19 164 LEU A N 1
ATOM 1320 C CA . LEU A 1 164 ? -5.612 0.412 -8.002 1.00 94.19 164 LEU A CA 1
ATOM 1321 C C . LEU A 1 164 ? -5.688 -0.057 -6.542 1.00 94.19 164 LEU A C 1
ATOM 1323 O O . LEU A 1 164 ? -4.727 -0.649 -6.050 1.00 94.19 164 LEU A O 1
ATOM 1327 N N . ILE A 1 165 ? -6.809 0.189 -5.865 1.00 94.69 165 ILE A N 1
ATOM 1328 C CA . ILE A 1 165 ? -7.096 -0.378 -4.553 1.00 94.69 165 ILE A CA 1
ATOM 1329 C C . ILE A 1 165 ? -7.753 -1.734 -4.797 1.00 94.69 165 ILE A C 1
ATOM 1331 O O . ILE A 1 165 ? -8.850 -1.809 -5.347 1.00 94.69 165 ILE A O 1
ATOM 1335 N N . TYR A 1 166 ? -7.056 -2.806 -4.433 1.00 94.00 166 TYR A N 1
ATOM 1336 C CA . TYR A 1 166 ? -7.549 -4.171 -4.597 1.00 94.00 166 TYR A CA 1
ATOM 1337 C C . TYR A 1 166 ? -8.081 -4.678 -3.269 1.00 94.00 166 TYR A C 1
ATOM 1339 O O . TYR A 1 166 ? -7.384 -4.596 -2.257 1.00 94.00 166 TYR A O 1
ATOM 1347 N N . GLU A 1 167 ? -9.297 -5.209 -3.284 1.00 94.31 167 GLU A N 1
ATOM 1348 C CA . GLU A 1 167 ? -9.936 -5.836 -2.133 1.00 94.31 167 GLU A CA 1
ATOM 1349 C C . GLU A 1 167 ? -9.994 -7.347 -2.361 1.00 94.31 167 GLU A C 1
ATOM 1351 O O . GLU A 1 167 ? -10.418 -7.804 -3.419 1.00 94.31 167 GLU A O 1
ATOM 1356 N N . PHE A 1 168 ? -9.509 -8.105 -1.380 1.00 94.50 168 PHE A N 1
ATOM 1357 C CA . PHE A 1 168 ? -9.405 -9.567 -1.426 1.00 94.50 168 PHE A CA 1
ATOM 1358 C C . PHE A 1 168 ? -10.336 -10.250 -0.415 1.00 94.50 168 PHE A C 1
ATOM 1360 O O . PHE A 1 168 ? -10.480 -11.467 -0.434 1.00 94.50 168 PHE A O 1
ATOM 1367 N N . ALA A 1 169 ? -10.947 -9.489 0.499 1.00 92.75 169 ALA A N 1
ATOM 1368 C CA . ALA A 1 169 ? -11.880 -10.048 1.469 1.00 92.75 169 ALA A CA 1
ATOM 1369 C C . ALA A 1 169 ? -13.227 -10.374 0.813 1.00 92.75 169 ALA A C 1
ATOM 1371 O O . ALA A 1 169 ? -13.841 -9.505 0.203 1.00 92.75 169 ALA A O 1
ATOM 1372 N N . ASN A 1 170 ? -13.697 -11.608 1.010 1.00 89.38 170 ASN A N 1
ATOM 1373 C CA . ASN A 1 170 ? -14.952 -12.121 0.449 1.00 89.38 170 ASN A CA 1
ATOM 1374 C C . ASN A 1 170 ? -16.030 -12.363 1.526 1.00 89.38 170 ASN A C 1
ATOM 1376 O O . ASN A 1 170 ? -16.961 -13.137 1.309 1.00 89.38 170 ASN A O 1
ATOM 1380 N N . ALA A 1 171 ? -15.892 -11.757 2.711 1.00 88.06 171 ALA A N 1
ATOM 1381 C CA . ALA A 1 171 ? -16.845 -11.943 3.802 1.00 88.06 171 ALA A CA 1
ATOM 1382 C C . ALA A 1 171 ? -18.185 -11.266 3.482 1.00 88.06 171 ALA A C 1
ATOM 1384 O O . ALA A 1 171 ? -18.236 -10.073 3.188 1.00 88.06 171 ALA A O 1
ATOM 1385 N N . THR A 1 172 ? -19.270 -12.031 3.570 1.00 89.31 172 THR A N 1
ATOM 1386 C CA . THR A 1 172 ? -20.636 -11.512 3.400 1.00 89.31 172 THR A CA 1
ATOM 1387 C C . THR A 1 172 ? -21.145 -10.852 4.681 1.00 89.31 172 THR A C 1
ATOM 1389 O O . THR A 1 172 ? -20.717 -11.203 5.782 1.00 89.31 172 THR A O 1
ATOM 1392 N N . GLU A 1 173 ? -22.084 -9.911 4.559 1.00 87.31 173 GLU A N 1
ATOM 1393 C CA . GLU A 1 173 ? -22.696 -9.249 5.721 1.00 87.31 173 GLU A CA 1
ATOM 1394 C C . GLU A 1 173 ? -23.346 -10.258 6.680 1.00 87.31 173 GLU A C 1
ATOM 1396 O O . GLU A 1 173 ? -23.151 -10.154 7.890 1.00 87.31 173 GLU A O 1
ATOM 1401 N N . ASP A 1 174 ? -24.015 -11.287 6.151 1.00 87.56 174 ASP A N 1
ATOM 1402 C CA . ASP A 1 174 ? -24.624 -12.364 6.942 1.00 87.56 174 ASP A CA 1
ATOM 1403 C C . ASP A 1 174 ? -23.577 -13.132 7.764 1.00 87.56 174 ASP A C 1
ATOM 1405 O O . ASP A 1 174 ? -23.742 -13.330 8.966 1.00 87.56 174 ASP A O 1
ATOM 1409 N N . GLN A 1 175 ? -22.432 -13.475 7.162 1.00 86.62 175 GLN A N 1
ATOM 1410 C CA . GLN A 1 175 ? -21.322 -14.119 7.876 1.00 86.62 175 GLN A CA 1
ATOM 1411 C C . GLN A 1 175 ? -20.745 -13.225 8.979 1.00 86.62 175 GLN A C 1
ATOM 1413 O O . GLN A 1 175 ? -20.354 -13.706 10.043 1.00 86.62 175 GLN A O 1
ATOM 1418 N N . ILE A 1 176 ? -20.689 -11.914 8.743 1.00 88.75 176 ILE A N 1
ATOM 1419 C CA . ILE A 1 176 ? -20.228 -10.947 9.742 1.00 88.75 176 ILE A CA 1
ATOM 1420 C C . ILE A 1 176 ? -21.229 -10.862 10.902 1.00 88.75 176 ILE A C 1
ATOM 1422 O O . ILE A 1 176 ? -20.811 -10.800 12.062 1.00 88.75 176 ILE A O 1
ATOM 1426 N N . LEU A 1 177 ? -22.534 -10.891 10.616 1.00 88.00 177 LEU A N 1
ATOM 1427 C CA . LEU A 1 177 ? -23.598 -10.914 11.623 1.00 88.00 177 LEU A CA 1
ATOM 1428 C C . LEU A 1 177 ? -23.553 -12.187 12.470 1.00 88.00 177 LEU A C 1
ATOM 1430 O O . LEU A 1 177 ? -23.582 -12.090 13.701 1.00 88.00 177 LEU A O 1
ATOM 1434 N N . ASP A 1 178 ? -23.399 -13.347 11.835 1.00 86.75 178 ASP A N 1
ATOM 1435 C CA . ASP A 1 178 ? -23.298 -14.648 12.503 1.00 86.75 178 ASP A CA 1
ATOM 1436 C C . ASP A 1 178 ? -22.040 -14.747 13.378 1.00 86.75 178 ASP A C 1
ATOM 1438 O O . ASP A 1 178 ? -22.082 -15.256 14.502 1.00 86.75 178 ASP A O 1
ATOM 1442 N N . ALA A 1 179 ? -20.929 -14.154 12.927 1.00 85.38 179 ALA A N 1
ATOM 1443 C CA . ALA A 1 179 ? -19.726 -13.978 13.737 1.00 85.38 179 ALA A CA 1
ATOM 1444 C C . ALA A 1 179 ? -19.917 -12.964 14.891 1.00 85.38 179 ALA A C 1
ATOM 1446 O O . ALA A 1 179 ? -19.049 -12.809 15.751 1.00 85.38 179 ALA A O 1
ATOM 1447 N N . GLY A 1 180 ? -21.056 -12.273 14.971 1.00 84.69 180 GLY A N 1
ATOM 1448 C CA . GLY A 1 180 ? -21.363 -11.308 16.024 1.00 84.69 180 GLY A CA 1
ATOM 1449 C C . GLY A 1 180 ? -20.744 -9.927 15.806 1.00 84.69 180 GLY A C 1
ATOM 1450 O O . GLY A 1 180 ? -20.576 -9.184 16.774 1.00 84.69 180 GLY A O 1
ATOM 1451 N N . GLY A 1 181 ? -20.428 -9.576 14.559 1.00 84.81 181 GLY A N 1
ATOM 1452 C CA . GLY A 1 181 ? -19.841 -8.309 14.121 1.00 84.81 181 GLY A CA 1
ATOM 1453 C C . GLY A 1 181 ? -20.823 -7.144 13.975 1.00 84.81 181 GLY A C 1
ATOM 1454 O O . GLY A 1 181 ? -20.575 -6.259 13.162 1.00 84.81 181 GLY A O 1
ATOM 1455 N N . LEU A 1 182 ? -21.912 -7.101 14.751 1.00 88.19 182 LEU A N 1
ATOM 1456 C CA . LEU A 1 182 ? -22.893 -5.999 14.713 1.00 88.19 182 LEU A CA 1
ATOM 1457 C C . LEU A 1 182 ? -22.218 -4.626 14.871 1.00 88.19 182 LEU A C 1
ATOM 1459 O O . LEU A 1 182 ? -22.463 -3.712 14.087 1.00 88.19 182 LEU A O 1
ATOM 1463 N N . ASP A 1 183 ? -21.277 -4.523 15.814 1.00 88.31 183 ASP A N 1
ATOM 1464 C CA . ASP A 1 183 ? -20.495 -3.307 16.059 1.00 88.31 183 ASP A CA 1
ATOM 1465 C C . ASP A 1 183 ? -19.676 -2.862 14.836 1.00 88.31 183 ASP A C 1
ATOM 1467 O O . ASP A 1 183 ? -19.365 -1.679 14.690 1.00 88.31 183 ASP A O 1
ATOM 1471 N N . TYR A 1 184 ? -19.261 -3.805 13.987 1.00 88.06 184 TYR A N 1
ATOM 1472 C CA . TYR A 1 184 ? -18.496 -3.526 12.775 1.00 88.06 184 TYR A CA 1
ATOM 1473 C C . TYR A 1 184 ? -19.399 -2.959 11.677 1.00 88.06 184 TYR A C 1
ATOM 1475 O O . TYR A 1 184 ? -19.096 -1.902 11.126 1.00 88.06 184 TYR A O 1
ATOM 1483 N N . ILE A 1 185 ? -20.549 -3.593 11.443 1.00 89.94 185 ILE A N 1
ATOM 1484 C CA . ILE A 1 185 ? -21.544 -3.134 10.464 1.00 89.94 185 ILE A CA 1
ATOM 1485 C C . ILE A 1 185 ? -22.072 -1.748 10.846 1.00 89.94 185 ILE A C 1
ATOM 1487 O O . ILE A 1 185 ? -22.131 -0.853 10.008 1.00 89.94 185 ILE A O 1
ATOM 1491 N N . GLU A 1 186 ? -22.354 -1.507 12.130 1.00 91.25 186 GLU A N 1
ATOM 1492 C CA . GLU A 1 186 ? -22.747 -0.174 12.594 1.00 91.25 186 GLU A CA 1
ATOM 1493 C C . GLU A 1 186 ? -21.694 0.902 12.299 1.00 91.25 186 GLU A C 1
ATOM 1495 O O . GLU A 1 186 ? -22.047 2.047 12.017 1.00 91.25 186 GLU A O 1
ATOM 1500 N N . LYS A 1 187 ? -20.399 0.574 12.399 1.00 90.88 187 LYS A N 1
ATOM 1501 C CA . LYS A 1 187 ? -19.318 1.522 12.089 1.00 90.88 187 LYS A CA 1
ATOM 1502 C C . LYS A 1 187 ? -19.256 1.832 10.600 1.00 90.88 187 LYS A C 1
ATOM 1504 O O . LYS A 1 187 ? -19.031 2.993 10.260 1.00 90.88 187 LYS A O 1
ATOM 1509 N N . ILE A 1 188 ? -19.453 0.827 9.747 1.00 89.81 188 ILE A N 1
ATOM 1510 C CA . ILE A 1 188 ? -19.516 1.007 8.292 1.00 89.81 188 ILE A CA 1
ATOM 1511 C C . ILE A 1 188 ? -20.707 1.897 7.941 1.00 89.81 188 ILE A C 1
ATOM 1513 O O . ILE A 1 188 ? -20.502 2.967 7.376 1.00 89.81 188 ILE A O 1
ATOM 1517 N N . ASN A 1 189 ? -21.908 1.554 8.411 1.00 92.62 189 ASN A N 1
ATOM 1518 C CA . ASN A 1 189 ? -23.123 2.325 8.134 1.00 92.62 189 ASN A CA 1
ATOM 1519 C C . ASN A 1 189 ? -22.998 3.784 8.592 1.00 92.62 189 ASN A C 1
ATOM 1521 O O . ASN A 1 189 ? -23.302 4.702 7.838 1.00 92.62 189 ASN A O 1
ATOM 1525 N N . LYS A 1 190 ? -22.455 4.028 9.797 1.00 94.38 190 LYS A N 1
ATOM 1526 C CA . LYS A 1 190 ? -22.191 5.395 10.286 1.00 94.38 190 LYS A CA 1
ATOM 1527 C C . LYS A 1 190 ? -21.220 6.156 9.380 1.00 94.38 190 LYS A C 1
ATOM 1529 O O . LYS A 1 190 ? -21.366 7.363 9.205 1.00 94.38 190 LYS A O 1
ATOM 1534 N N . LYS A 1 191 ? -20.203 5.483 8.838 1.00 91.62 191 LYS A N 1
ATOM 1535 C CA . LYS A 1 191 ? -19.231 6.093 7.924 1.00 91.62 191 LYS A CA 1
ATOM 1536 C C . LYS A 1 191 ? -19.867 6.412 6.570 1.00 91.62 191 LYS A C 1
ATOM 1538 O O . LYS A 1 191 ? -19.615 7.493 6.040 1.00 91.62 191 LYS A O 1
ATOM 1543 N N . ASP A 1 192 ? -20.708 5.523 6.061 1.00 91.31 192 ASP A N 1
ATOM 1544 C CA . ASP A 1 192 ? -21.423 5.716 4.801 1.00 91.31 192 ASP A CA 1
ATOM 1545 C C . ASP A 1 192 ? -22.459 6.837 4.917 1.00 91.31 192 ASP A C 1
ATOM 1547 O O . ASP A 1 192 ? -22.515 7.706 4.050 1.00 91.31 192 ASP A O 1
ATOM 1551 N N . ASP A 1 193 ? -23.187 6.917 6.033 1.00 93.56 193 ASP A N 1
ATOM 1552 C CA . ASP A 1 193 ? -24.099 8.025 6.328 1.00 93.56 193 ASP A CA 1
ATOM 1553 C C . ASP A 1 193 ? -23.365 9.372 6.349 1.00 93.56 193 ASP A C 1
ATOM 1555 O O . ASP A 1 193 ? -23.835 10.351 5.765 1.00 93.56 193 ASP A O 1
ATOM 1559 N N . LEU A 1 194 ? -22.186 9.431 6.981 1.00 93.44 194 LEU A N 1
ATOM 1560 C CA . LEU A 1 194 ? -21.342 10.630 6.982 1.00 93.44 194 LEU A CA 1
ATOM 1561 C C . LEU A 1 194 ? -20.861 10.990 5.571 1.00 93.44 194 LEU A C 1
ATOM 1563 O O . LEU A 1 194 ? -20.836 12.170 5.219 1.00 93.44 194 LEU A O 1
ATOM 1567 N N . TYR A 1 195 ? -20.502 9.998 4.754 1.00 91.62 195 TYR A N 1
ATOM 1568 C CA . TYR A 1 195 ? -20.094 10.220 3.369 1.00 91.62 195 TYR A CA 1
ATOM 1569 C C . TYR A 1 195 ? -21.252 10.754 2.515 1.00 91.62 195 TYR A C 1
ATOM 1571 O O . TYR A 1 195 ? -21.088 11.740 1.798 1.00 91.62 195 TYR A O 1
ATOM 1579 N N . GLN A 1 196 ? -22.448 10.177 2.655 1.00 92.75 196 GLN A N 1
ATOM 1580 C CA . GLN A 1 196 ? -23.658 10.641 1.974 1.00 92.75 196 GLN A CA 1
ATOM 1581 C C . GLN A 1 196 ? -24.053 12.057 2.408 1.00 92.75 196 GLN A C 1
ATOM 1583 O O . GLN A 1 196 ? -24.427 12.881 1.574 1.00 92.75 196 GLN A O 1
ATOM 1588 N N . GLN A 1 197 ? -23.933 12.379 3.699 1.00 92.94 197 GLN A N 1
ATOM 1589 C CA . GLN A 1 197 ? -24.138 13.742 4.195 1.00 92.94 197 GLN A CA 1
ATOM 1590 C C . GLN A 1 197 ? -23.127 14.721 3.587 1.00 92.94 197 GLN A C 1
ATOM 1592 O O . GLN A 1 197 ? -23.522 15.800 3.149 1.00 92.94 197 GLN A O 1
ATOM 1597 N N . ALA A 1 198 ? -21.848 14.344 3.505 1.00 89.25 198 ALA A N 1
ATOM 1598 C CA . ALA A 1 198 ? -20.813 15.177 2.899 1.00 89.25 198 ALA A CA 1
ATOM 1599 C C . ALA A 1 198 ? -21.064 15.427 1.401 1.00 89.25 198 ALA A C 1
ATOM 1601 O O . ALA A 1 198 ? -20.949 16.568 0.955 1.00 89.25 198 ALA A O 1
ATOM 1602 N N . MET A 1 199 ? -21.468 14.400 0.642 1.00 89.00 199 MET A N 1
ATOM 1603 C CA . MET A 1 199 ? -21.816 14.561 -0.777 1.00 89.00 199 MET A CA 1
ATOM 1604 C C . MET A 1 199 ? -23.001 15.513 -0.968 1.00 89.00 199 MET A C 1
ATOM 1606 O O . MET A 1 199 ? -22.925 16.416 -1.796 1.00 89.00 199 MET A O 1
ATOM 1610 N N . ARG A 1 200 ? -24.052 15.390 -0.145 1.00 90.00 200 ARG A N 1
ATOM 1611 C CA . ARG A 1 200 ? -25.204 16.309 -0.183 1.00 90.00 200 ARG A CA 1
ATOM 1612 C C . ARG A 1 200 ? -24.807 17.752 0.122 1.00 90.00 200 ARG A C 1
ATOM 1614 O O . ARG A 1 200 ? -25.295 18.662 -0.537 1.00 90.00 200 ARG A O 1
ATOM 1621 N N . ILE A 1 201 ? -23.920 17.976 1.097 1.00 90.12 201 ILE A N 1
ATOM 1622 C CA . ILE A 1 201 ? -23.414 19.324 1.404 1.00 90.12 201 ILE A CA 1
ATOM 1623 C C . ILE A 1 201 ? -22.694 19.898 0.180 1.00 90.12 201 ILE A C 1
ATOM 1625 O O . ILE A 1 201 ? -22.988 21.020 -0.226 1.00 90.12 201 ILE A O 1
ATOM 1629 N N . GLN A 1 202 ? -21.826 19.114 -0.458 1.00 82.81 202 GLN A N 1
ATOM 1630 C CA . GLN A 1 202 ? -21.095 19.549 -1.646 1.00 82.81 202 GLN A CA 1
ATOM 1631 C C . GLN A 1 202 ? -22.030 19.872 -2.825 1.00 82.81 202 GLN A C 1
ATOM 1633 O O . GLN A 1 202 ? -21.829 20.875 -3.508 1.00 82.81 202 GLN A O 1
ATOM 1638 N N . GLU A 1 203 ? -23.085 19.081 -3.034 1.00 77.81 203 GLU A N 1
ATOM 1639 C CA . GLU A 1 203 ? -24.131 19.380 -4.021 1.00 77.81 203 GLU A CA 1
ATOM 1640 C C . GLU A 1 203 ? -24.862 20.689 -3.691 1.00 77.81 203 GLU A C 1
ATOM 1642 O O . GLU A 1 203 ? -25.031 21.533 -4.569 1.00 77.81 203 GLU A O 1
ATOM 1647 N N . THR A 1 204 ? -25.227 20.922 -2.424 1.00 80.19 204 THR A N 1
ATOM 1648 C CA . THR A 1 204 ? -25.884 22.178 -2.019 1.00 80.19 204 THR A CA 1
ATOM 1649 C C . THR A 1 204 ? -24.979 23.405 -2.145 1.00 80.19 204 THR A C 1
ATOM 1651 O O . THR A 1 204 ? -25.461 24.483 -2.497 1.00 80.19 204 THR A O 1
ATOM 1654 N N . GLU A 1 205 ? -23.673 23.264 -1.899 1.00 77.12 205 GLU A N 1
ATOM 1655 C CA . GLU A 1 205 ? -22.688 24.329 -2.113 1.00 77.12 205 GLU A CA 1
ATOM 1656 C C . GLU A 1 205 ? -22.564 24.667 -3.605 1.00 77.12 205 GLU A C 1
ATOM 1658 O O . GLU A 1 205 ? -22.633 25.842 -3.968 1.00 77.12 205 GLU A O 1
ATOM 1663 N N . LEU A 1 206 ? -22.492 23.652 -4.474 1.00 68.81 206 LEU A N 1
ATOM 1664 C CA . LEU A 1 206 ? -22.472 23.825 -5.930 1.00 68.81 206 LEU A CA 1
ATOM 1665 C C . LEU A 1 206 ? -23.771 24.456 -6.451 1.00 68.81 206 LEU A C 1
ATOM 1667 O O . LEU A 1 206 ? -23.724 25.367 -7.274 1.00 68.81 206 LEU A O 1
ATOM 1671 N N . GLU A 1 207 ? -24.938 24.043 -5.952 1.00 68.69 207 GLU A N 1
ATOM 1672 C CA . GLU A 1 207 ? -26.210 24.688 -6.293 1.00 68.69 207 GLU A CA 1
ATOM 1673 C C . GLU A 1 207 ? -26.276 26.143 -5.814 1.00 68.69 207 GLU A C 1
ATOM 1675 O O . GLU A 1 207 ? -26.855 26.995 -6.491 1.00 68.69 207 GLU A O 1
ATOM 1680 N N . GLY A 1 208 ? -25.703 26.442 -4.647 1.00 64.44 208 GLY A N 1
ATOM 1681 C CA . GLY A 1 208 ? -25.592 27.797 -4.117 1.00 64.44 208 GLY A CA 1
ATOM 1682 C C . GLY A 1 208 ? -24.682 28.687 -4.965 1.00 64.44 208 GLY A C 1
ATOM 1683 O O . GLY A 1 208 ? -25.004 29.857 -5.182 1.00 64.44 208 GLY A O 1
ATOM 1684 N N . GLU A 1 209 ? -23.578 28.141 -5.480 1.00 64.56 209 GLU A N 1
ATOM 1685 C CA . GLU A 1 209 ? -22.690 28.823 -6.429 1.00 64.56 209 GLU A CA 1
ATOM 1686 C C . GLU A 1 209 ? -23.371 29.033 -7.788 1.00 64.56 209 GLU A C 1
ATOM 1688 O O . GLU A 1 209 ? -23.396 30.160 -8.276 1.00 64.56 209 GLU A O 1
ATOM 1693 N N . ILE A 1 210 ? -24.053 28.021 -8.337 1.00 59.66 210 ILE A N 1
ATOM 1694 C CA . ILE A 1 210 ? -24.822 28.153 -9.587 1.00 59.66 210 ILE A CA 1
ATOM 1695 C C . ILE A 1 210 ? -25.939 29.193 -9.434 1.00 59.66 210 ILE A C 1
ATOM 1697 O O . ILE A 1 210 ? -26.137 30.018 -10.323 1.00 59.66 210 ILE A O 1
ATOM 1701 N N . LYS A 1 211 ? -26.659 29.220 -8.304 1.00 61.41 211 LYS A N 1
ATOM 1702 C CA . LYS A 1 211 ? -27.694 30.237 -8.041 1.00 61.41 211 LYS A CA 1
ATOM 1703 C C . LYS A 1 211 ? -27.103 31.644 -7.921 1.00 61.41 211 LYS A C 1
ATOM 1705 O O . LYS A 1 211 ? -27.738 32.586 -8.387 1.00 61.41 211 LYS A O 1
ATOM 1710 N N . LYS A 1 212 ? -25.898 31.804 -7.361 1.00 53.66 212 LYS A N 1
ATOM 1711 C CA . LYS A 1 212 ? -25.178 33.092 -7.352 1.00 53.66 212 LYS A CA 1
ATOM 1712 C C . LYS A 1 212 ? -24.732 33.503 -8.755 1.00 53.66 212 LYS A C 1
ATOM 1714 O O . LYS A 1 212 ? -24.920 34.657 -9.119 1.00 53.66 212 LYS A O 1
ATOM 1719 N N . ASP A 1 213 ? -24.229 32.573 -9.558 1.00 50.28 213 ASP A N 1
ATOM 1720 C CA . ASP A 1 213 ? -23.793 32.844 -10.933 1.00 50.28 213 ASP A CA 1
ATOM 1721 C C . ASP A 1 213 ? -24.968 33.148 -11.879 1.00 50.28 213 ASP A C 1
ATOM 1723 O O . ASP A 1 213 ? -24.835 33.958 -12.799 1.00 50.28 213 ASP A O 1
ATOM 1727 N N . VAL A 1 214 ? -26.140 32.554 -11.632 1.00 51.03 214 VAL A N 1
ATOM 1728 C CA . VAL A 1 214 ? -27.392 32.877 -12.335 1.00 51.03 214 VAL A CA 1
ATOM 1729 C C . VAL A 1 214 ? -27.959 34.219 -11.854 1.00 51.03 214 VAL A C 1
ATOM 1731 O O . VAL A 1 214 ? -28.376 35.023 -12.684 1.00 51.03 214 VAL A O 1
ATOM 1734 N N . ALA A 1 215 ? -27.892 34.527 -10.554 1.00 46.34 215 ALA A N 1
ATOM 1735 C CA . ALA A 1 215 ? -28.333 35.815 -10.006 1.00 46.34 215 ALA A CA 1
ATOM 1736 C C . ALA A 1 215 ? -27.466 37.014 -10.448 1.00 46.34 215 ALA A C 1
ATOM 1738 O O . ALA A 1 215 ? -27.929 38.149 -10.400 1.00 46.34 215 ALA A O 1
ATOM 1739 N N . ILE A 1 216 ? -26.234 36.792 -10.927 1.00 48.81 216 ILE A N 1
ATOM 1740 C CA . ILE A 1 216 ? -25.363 37.855 -11.466 1.00 48.81 216 ILE A CA 1
ATOM 1741 C C . ILE A 1 216 ? -25.796 38.312 -12.879 1.00 48.81 216 ILE A C 1
ATOM 1743 O O . ILE A 1 216 ? -25.303 39.328 -13.368 1.00 48.81 216 ILE A O 1
ATOM 1747 N N . LYS A 1 217 ? -26.740 37.627 -13.545 1.00 38.97 217 LYS A N 1
ATOM 1748 C CA . LYS A 1 217 ? -27.219 38.034 -14.880 1.00 38.97 217 LYS A CA 1
ATOM 1749 C C . LYS A 1 217 ? -28.475 38.903 -14.903 1.00 38.97 217 LYS A C 1
ATOM 1751 O O . LYS A 1 217 ? -28.731 39.483 -15.951 1.00 38.97 217 LYS A O 1
ATOM 1756 N N . ASP A 1 218 ? -29.164 39.088 -13.779 1.00 35.53 218 ASP A N 1
ATOM 1757 C CA . ASP A 1 218 ? -30.397 39.881 -13.719 1.00 35.53 218 ASP A CA 1
ATOM 1758 C C . ASP A 1 218 ? -30.416 40.806 -12.493 1.00 35.53 218 ASP A C 1
ATOM 1760 O O . ASP A 1 218 ? -31.120 40.532 -11.526 1.00 35.53 218 ASP A O 1
ATOM 1764 N N . VAL A 1 219 ? -29.669 41.917 -12.516 1.00 31.30 219 VAL A N 1
ATOM 1765 C CA . VAL A 1 219 ? -29.961 43.067 -11.638 1.00 31.30 219 VAL A CA 1
ATOM 1766 C C . VAL A 1 219 ? -29.695 44.380 -12.378 1.00 31.30 219 VAL A C 1
ATOM 1768 O O . VAL A 1 219 ? -28.559 44.836 -12.526 1.00 31.30 219 VAL A O 1
ATOM 1771 N N . ASP A 1 220 ? -30.797 44.967 -12.843 1.00 30.23 220 ASP A N 1
ATOM 1772 C CA . ASP A 1 220 ? -30.953 46.389 -13.118 1.00 30.23 220 ASP A CA 1
ATOM 1773 C C . ASP A 1 220 ? -30.716 47.245 -11.861 1.00 30.23 220 ASP A C 1
ATOM 1775 O O . ASP A 1 220 ? -30.793 46.787 -10.727 1.00 30.23 220 ASP A O 1
ATOM 1779 N N . LYS A 1 221 ? -30.435 48.519 -12.130 1.00 36.09 221 LYS A N 1
ATOM 1780 C CA . LYS A 1 221 ? -30.159 49.653 -11.239 1.00 36.09 221 LYS A CA 1
ATOM 1781 C C . LYS A 1 221 ? -30.824 49.660 -9.849 1.00 36.09 221 LYS A C 1
ATOM 1783 O O . LYS A 1 221 ? -31.990 49.328 -9.683 1.00 36.09 221 LYS A O 1
ATOM 1788 N N . ASP A 1 222 ? -30.067 50.308 -8.963 1.00 27.91 222 ASP A N 1
ATOM 1789 C CA . ASP A 1 222 ? -30.421 50.991 -7.713 1.00 27.91 222 ASP A CA 1
ATOM 1790 C C . ASP A 1 222 ? -30.081 50.297 -6.387 1.00 27.91 222 ASP A C 1
ATOM 1792 O O . ASP A 1 222 ? -30.330 49.119 -6.164 1.00 27.91 222 ASP A O 1
ATOM 1796 N N . ALA A 1 223 ? -29.555 51.152 -5.498 1.00 29.02 223 ALA A N 1
ATOM 1797 C CA . ALA A 1 223 ? -29.218 50.989 -4.084 1.00 29.02 223 ALA A CA 1
ATOM 1798 C C . ALA A 1 223 ? -27.727 50.753 -3.791 1.00 29.02 223 ALA A C 1
ATOM 1800 O O . ALA A 1 223 ? -27.216 49.636 -3.746 1.00 29.02 223 ALA A O 1
ATOM 1801 N N . GLY A 1 224 ? -27.038 51.871 -3.538 1.00 38.59 224 GLY A N 1
ATOM 1802 C CA . GLY A 1 224 ? -25.744 51.886 -2.878 1.00 38.59 224 GLY A CA 1
ATOM 1803 C C . GLY A 1 224 ? -25.828 51.269 -1.485 1.00 38.59 224 GLY A C 1
ATOM 1804 O O . GLY A 1 224 ? -26.711 51.602 -0.695 1.00 38.59 224 GLY A O 1
ATOM 1805 N N . GLN A 1 225 ? -24.873 50.396 -1.193 1.00 32.66 225 GLN A N 1
ATOM 1806 C CA . GLN A 1 225 ? -24.457 50.065 0.159 1.00 32.66 225 GLN A CA 1
ATOM 1807 C C . GLN A 1 225 ? -22.932 50.054 0.167 1.00 32.66 225 GLN A C 1
ATOM 1809 O O . GLN A 1 225 ? -22.295 49.317 -0.588 1.00 32.66 225 GLN A O 1
ATOM 1814 N N . ASP A 1 226 ? -22.370 50.933 0.989 1.00 36.88 226 ASP A N 1
ATOM 1815 C CA . ASP A 1 226 ? -20.946 51.066 1.250 1.00 36.88 226 ASP A CA 1
ATOM 1816 C C . ASP A 1 226 ? -20.383 49.733 1.767 1.00 36.88 226 ASP A C 1
ATOM 1818 O O . ASP A 1 226 ? -20.602 49.352 2.919 1.00 36.88 226 ASP A O 1
ATOM 1822 N N . LEU A 1 227 ? -19.664 48.996 0.912 1.00 34.44 227 LEU A N 1
ATOM 1823 C CA . LEU A 1 227 ? -18.858 47.860 1.353 1.00 34.44 227 LEU A CA 1
ATOM 1824 C C . LEU A 1 227 ? -17.524 48.378 1.922 1.00 34.44 227 LEU A C 1
ATOM 1826 O O . LEU A 1 227 ? -16.868 49.192 1.268 1.00 34.44 227 LEU A O 1
ATOM 1830 N N . PRO A 1 228 ? -17.068 47.881 3.087 1.00 35.91 228 PRO A N 1
ATOM 1831 C CA . PRO A 1 228 ? -15.773 48.251 3.645 1.00 35.91 228 PRO A CA 1
ATOM 1832 C C . PRO A 1 228 ? -14.644 47.893 2.670 1.00 35.91 228 PRO A C 1
ATOM 1834 O O . PRO A 1 228 ? -14.547 46.753 2.206 1.00 35.91 228 PRO A O 1
ATOM 1837 N N . LEU A 1 229 ? -13.787 48.869 2.359 1.00 48.75 229 LEU A N 1
ATOM 1838 C CA . LEU A 1 229 ? -12.551 48.688 1.595 1.00 48.75 229 LEU A CA 1
ATOM 1839 C C . LEU A 1 229 ? -11.604 47.771 2.381 1.00 48.75 229 LEU A C 1
ATOM 1841 O O . LEU A 1 229 ? -10.870 48.221 3.253 1.00 48.75 229 LEU A O 1
ATOM 1845 N N . ASP A 1 230 ? -11.660 46.477 2.081 1.00 58.28 230 ASP A N 1
ATOM 1846 C CA . ASP A 1 230 ? -10.918 45.434 2.785 1.00 58.28 230 ASP A CA 1
ATOM 1847 C C . ASP A 1 230 ? -10.249 44.466 1.787 1.00 58.28 230 ASP A C 1
ATOM 1849 O O . ASP A 1 230 ? -10.649 44.344 0.621 1.00 58.28 230 ASP A O 1
ATOM 1853 N N . ILE A 1 231 ? -9.233 43.731 2.255 1.00 65.31 231 ILE A N 1
ATOM 1854 C CA . ILE A 1 231 ? -8.349 42.777 1.549 1.00 65.31 231 ILE A CA 1
ATOM 1855 C C . ILE A 1 231 ? -9.084 41.752 0.656 1.00 65.31 231 ILE A C 1
ATOM 1857 O O . ILE A 1 231 ? -8.488 41.048 -0.172 1.00 65.31 231 ILE A O 1
ATOM 1861 N N . ASN A 1 232 ? -10.399 41.649 0.828 1.00 72.50 232 ASN A N 1
ATOM 1862 C CA . ASN A 1 232 ? -11.315 40.840 0.049 1.00 72.50 232 ASN A CA 1
ATOM 1863 C C . ASN A 1 232 ? -11.405 41.257 -1.428 1.00 72.50 232 ASN A C 1
ATOM 1865 O O . ASN A 1 232 ? -11.584 40.369 -2.260 1.00 72.50 232 ASN A O 1
ATOM 1869 N N . LEU A 1 233 ? -11.151 42.519 -1.796 1.00 74.81 233 LEU A N 1
ATOM 1870 C CA . LEU A 1 233 ? -11.109 42.949 -3.208 1.00 74.81 233 LEU A CA 1
ATOM 1871 C C . LEU A 1 233 ? -9.999 42.241 -4.008 1.00 74.81 233 LEU A C 1
ATOM 1873 O O . LEU A 1 233 ? -10.204 41.814 -5.144 1.00 74.81 233 LEU A O 1
ATOM 1877 N N . LEU A 1 234 ? -8.853 41.955 -3.377 1.00 76.25 234 LEU A N 1
ATOM 1878 C CA . LEU A 1 234 ? -7.758 41.197 -4.001 1.00 76.25 234 LEU A CA 1
ATOM 1879 C C . LEU A 1 234 ? -8.131 39.732 -4.301 1.00 76.25 234 LEU A C 1
ATOM 1881 O O . LEU A 1 234 ? -7.367 39.022 -4.962 1.00 76.25 234 LEU A O 1
ATOM 1885 N N . LYS A 1 235 ? -9.287 39.230 -3.826 1.00 79.69 235 LYS A N 1
ATOM 1886 C CA . LYS A 1 235 ? -9.785 37.897 -4.206 1.00 79.69 235 LYS A CA 1
ATOM 1887 C C . LYS A 1 235 ? -10.189 37.823 -5.676 1.00 79.69 235 LYS A C 1
ATOM 1889 O O . LYS A 1 235 ? -10.062 36.725 -6.219 1.00 79.69 235 LYS A O 1
ATOM 1894 N N . GLN A 1 236 ? -10.588 38.944 -6.280 1.00 80.88 236 GLN A N 1
ATOM 1895 C CA . GLN A 1 236 ? -11.086 39.036 -7.656 1.00 80.88 236 GLN A CA 1
ATOM 1896 C C . GLN A 1 236 ? -9.992 38.831 -8.720 1.00 80.88 236 GLN A C 1
ATOM 1898 O O . GLN A 1 236 ? -10.298 38.516 -9.867 1.00 80.88 236 GLN A O 1
ATOM 1903 N N . ILE A 1 237 ? -8.708 38.921 -8.349 1.00 82.12 237 ILE A N 1
ATOM 1904 C CA . ILE A 1 237 ? -7.592 38.632 -9.261 1.00 82.12 237 ILE A CA 1
ATOM 1905 C C . ILE A 1 237 ? -7.568 37.128 -9.583 1.00 82.12 237 ILE A C 1
ATOM 1907 O O . ILE A 1 237 ? -7.256 36.302 -8.718 1.00 82.12 237 ILE A O 1
ATOM 1911 N N . LYS A 1 238 ? -7.845 36.771 -10.845 1.00 79.94 238 LYS A N 1
ATOM 1912 C CA . LYS A 1 238 ? -7.893 35.373 -11.319 1.00 79.94 238 LYS A CA 1
ATOM 1913 C C . LYS A 1 238 ? -6.535 34.669 -11.247 1.00 79.94 238 LYS A C 1
ATOM 1915 O O . LYS A 1 238 ? -6.455 33.495 -10.889 1.00 79.94 238 LYS A O 1
ATOM 1920 N N . ASN A 1 239 ? -5.443 35.370 -11.564 1.00 83.38 239 ASN A N 1
ATOM 1921 C CA . ASN A 1 239 ? -4.112 34.765 -11.551 1.00 83.38 239 ASN A CA 1
ATOM 1922 C C . ASN A 1 239 ? -3.610 34.545 -10.110 1.00 83.38 239 ASN A C 1
ATOM 1924 O O . ASN A 1 239 ? -3.355 35.498 -9.370 1.00 83.38 239 ASN A O 1
ATOM 1928 N N . ARG A 1 240 ? -3.406 33.275 -9.731 1.00 82.00 240 ARG A N 1
ATOM 1929 C CA . ARG A 1 240 ? -2.980 32.862 -8.381 1.00 82.00 240 ARG A CA 1
ATOM 1930 C C . ARG A 1 240 ? -1.658 33.499 -7.938 1.00 82.00 240 ARG A C 1
ATOM 1932 O O . ARG A 1 240 ? -1.510 33.823 -6.761 1.00 82.00 240 ARG A O 1
ATOM 1939 N N . VAL A 1 241 ? -0.710 33.688 -8.859 1.00 82.62 241 VAL A N 1
ATOM 1940 C CA . VAL A 1 241 ? 0.620 34.237 -8.552 1.00 82.62 241 VAL A CA 1
ATOM 1941 C C . VAL A 1 241 ? 0.535 35.746 -8.324 1.00 82.62 241 VAL A C 1
ATOM 1943 O O . VAL A 1 241 ? 1.005 36.223 -7.290 1.00 82.62 241 VAL A O 1
ATOM 1946 N N . SER A 1 242 ? -0.134 36.488 -9.213 1.00 83.38 242 SER A N 1
ATOM 1947 C CA . SER A 1 242 ? -0.347 37.937 -9.052 1.00 83.38 242 SER A CA 1
ATOM 1948 C C . SER A 1 242 ? -1.156 38.254 -7.788 1.00 83.38 242 SER A C 1
ATOM 1950 O O . SER A 1 242 ? -0.789 39.148 -7.028 1.00 83.38 242 SER A O 1
ATOM 1952 N N . LYS A 1 243 ? -2.183 37.445 -7.487 1.00 87.50 243 LYS A N 1
ATOM 1953 C CA . LYS A 1 243 ? -2.971 37.519 -6.245 1.00 87.50 243 LYS A CA 1
ATOM 1954 C C . LYS A 1 243 ? -2.127 37.274 -4.993 1.00 87.50 243 LYS A C 1
ATOM 1956 O O . LYS A 1 243 ? -2.288 37.969 -3.991 1.00 87.50 243 LYS A O 1
ATOM 1961 N N . GLY A 1 244 ? -1.218 36.299 -5.036 1.00 81.19 244 GLY A N 1
ATOM 1962 C CA . GLY A 1 244 ? -0.298 36.010 -3.934 1.00 81.19 244 GLY A CA 1
ATOM 1963 C C . GLY A 1 244 ? 0.680 37.156 -3.666 1.00 81.19 244 GLY A C 1
ATOM 1964 O O . GLY A 1 244 ? 0.886 37.530 -2.512 1.00 81.19 244 GLY A O 1
ATOM 1965 N N . ILE A 1 245 ? 1.237 37.751 -4.725 1.00 84.56 245 ILE A N 1
ATOM 1966 C CA . ILE A 1 245 ? 2.147 38.901 -4.628 1.00 84.56 245 ILE A CA 1
ATOM 1967 C C . ILE A 1 245 ? 1.404 40.114 -4.063 1.00 84.56 245 ILE A C 1
ATOM 1969 O O . ILE A 1 245 ? 1.859 40.687 -3.075 1.00 84.56 245 ILE A O 1
ATOM 1973 N N . ALA A 1 246 ? 0.236 40.452 -4.615 1.00 83.81 246 ALA A N 1
ATOM 1974 C CA . ALA A 1 246 ? -0.560 41.583 -4.147 1.00 83.81 246 ALA A CA 1
ATOM 1975 C C . ALA A 1 246 ? -0.922 41.453 -2.658 1.00 83.81 246 ALA A C 1
ATOM 1977 O O . ALA A 1 246 ? -0.701 42.384 -1.892 1.00 83.81 246 ALA A O 1
ATOM 1978 N N . ARG A 1 247 ? -1.362 40.270 -2.204 1.00 86.75 247 ARG A N 1
ATOM 1979 C CA . ARG A 1 247 ? -1.668 40.016 -0.782 1.00 86.75 247 ARG A CA 1
ATOM 1980 C C . ARG A 1 247 ? -0.453 40.108 0.132 1.00 86.75 247 ARG A C 1
ATOM 1982 O O . ARG A 1 247 ? -0.567 40.605 1.249 1.00 86.75 247 ARG A O 1
ATOM 1989 N N . LYS A 1 248 ? 0.700 39.607 -0.318 1.00 86.50 248 LYS A N 1
ATOM 1990 C CA . LYS A 1 248 ? 1.940 39.677 0.460 1.00 86.50 248 LYS A CA 1
ATOM 1991 C C . LYS A 1 248 ? 2.358 41.131 0.669 1.00 86.50 248 LYS A C 1
ATOM 1993 O O . LYS A 1 248 ? 2.672 41.508 1.790 1.00 86.50 248 LYS A O 1
ATOM 1998 N N . HIS A 1 249 ? 2.340 41.933 -0.392 1.00 84.56 249 HIS A N 1
ATOM 1999 C CA . HIS A 1 249 ? 2.740 43.336 -0.319 1.00 84.56 249 HIS A CA 1
ATOM 2000 C C . HIS A 1 249 ? 1.695 44.213 0.379 1.00 84.56 249 HIS A C 1
ATOM 2002 O O . HIS A 1 249 ? 2.089 45.097 1.127 1.00 84.56 249 HIS A O 1
ATOM 2008 N N . TYR A 1 250 ? 0.401 43.899 0.258 1.00 85.00 250 TYR A N 1
ATOM 2009 C CA . TYR A 1 250 ? -0.662 44.541 1.038 1.00 85.00 250 TYR A CA 1
ATOM 2010 C C . TYR A 1 250 ? -0.400 44.437 2.546 1.00 85.00 250 TYR A C 1
ATOM 2012 O O . TYR A 1 250 ? -0.311 45.456 3.216 1.00 85.00 250 TYR A O 1
ATOM 2020 N N . ARG A 1 251 ? -0.146 43.223 3.060 1.00 83.81 251 ARG A N 1
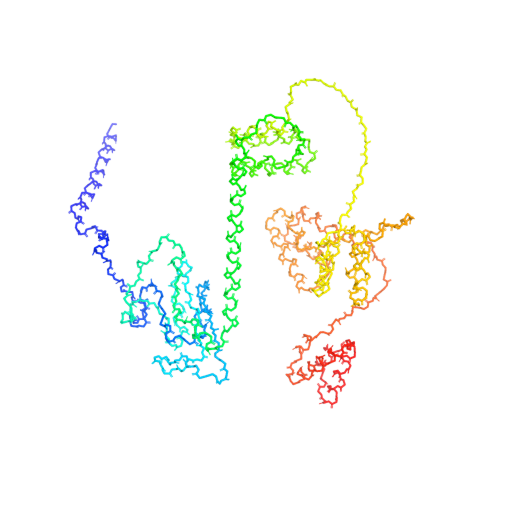ATOM 2021 C CA . ARG A 1 251 ? 0.157 43.007 4.489 1.00 83.81 251 ARG A CA 1
ATOM 2022 C C . ARG A 1 251 ? 1.423 43.729 4.948 1.00 83.81 251 ARG A C 1
ATOM 2024 O O . ARG A 1 251 ? 1.474 44.234 6.062 1.00 83.81 251 ARG A O 1
ATOM 2031 N N . ILE A 1 252 ? 2.448 43.776 4.094 1.00 83.50 252 ILE A N 1
ATOM 2032 C CA . ILE A 1 252 ? 3.692 44.497 4.395 1.00 83.50 252 ILE A CA 1
ATOM 2033 C C . ILE A 1 252 ? 3.406 45.996 4.526 1.00 83.50 252 ILE A C 1
ATOM 2035 O O . ILE A 1 252 ? 3.830 46.616 5.499 1.00 83.50 252 ILE A O 1
ATOM 2039 N N . PHE A 1 253 ? 2.670 46.583 3.582 1.00 83.25 253 PHE A N 1
ATOM 2040 C CA . PHE A 1 253 ? 2.391 48.015 3.619 1.00 83.25 253 PHE A CA 1
ATOM 2041 C C . PHE A 1 253 ? 1.397 48.405 4.722 1.00 83.25 253 PHE A C 1
ATOM 2043 O O . PHE A 1 253 ? 1.572 49.454 5.343 1.00 83.25 253 PHE A O 1
ATOM 2050 N N . GLU A 1 254 ? 0.442 47.532 5.035 1.00 81.75 254 GLU A N 1
ATOM 2051 C CA . GLU A 1 254 ? -0.476 47.664 6.171 1.00 81.75 254 GLU A CA 1
ATOM 2052 C C . GLU A 1 254 ? 0.281 47.642 7.505 1.00 81.75 254 GLU A C 1
ATOM 2054 O O . GLU A 1 254 ? 0.111 48.540 8.324 1.00 81.75 254 GLU A O 1
ATOM 2059 N N . SER A 1 255 ? 1.222 46.705 7.682 1.00 75.31 255 SER A N 1
ATOM 2060 C CA . SER A 1 255 ? 2.080 46.667 8.877 1.00 75.31 255 SER A CA 1
ATOM 2061 C C . SER A 1 255 ? 2.988 47.895 9.022 1.00 75.31 255 SER A C 1
ATOM 2063 O O . SER A 1 255 ? 3.428 48.208 10.123 1.00 75.31 255 SER A O 1
ATOM 2065 N N . SER A 1 256 ? 3.245 48.615 7.924 1.00 78.50 256 SER A N 1
ATOM 2066 C CA . SER A 1 256 ? 3.991 49.879 7.931 1.00 78.50 256 SER A CA 1
ATOM 2067 C C . SER A 1 256 ? 3.118 51.122 8.154 1.00 78.50 256 SER A C 1
ATOM 2069 O O . SER A 1 256 ? 3.637 52.233 8.093 1.00 78.50 256 SER A O 1
ATOM 2071 N N . GLY A 1 257 ? 1.809 50.953 8.386 1.00 71.06 257 GLY A N 1
ATOM 2072 C CA . GLY A 1 257 ? 0.881 52.041 8.718 1.00 71.06 257 GLY A CA 1
ATOM 2073 C C . GLY A 1 257 ? 0.597 53.028 7.579 1.00 71.06 257 GLY A C 1
ATOM 2074 O O . GLY A 1 257 ? 0.203 54.160 7.847 1.00 71.06 257 GLY A O 1
ATOM 2075 N N . LYS A 1 258 ? 0.826 52.639 6.317 1.00 78.25 258 LYS A N 1
ATOM 2076 C CA . LYS A 1 258 ? 0.606 53.508 5.145 1.00 78.25 258 LYS A CA 1
ATOM 2077 C C . LYS A 1 258 ? -0.875 53.654 4.804 1.00 78.25 258 LYS A C 1
ATOM 2079 O O . LYS A 1 258 ? -1.677 52.760 5.072 1.00 78.25 258 LYS A O 1
ATOM 2084 N N . THR A 1 259 ? -1.231 54.765 4.164 1.00 80.25 259 THR A N 1
ATOM 2085 C CA . THR A 1 259 ? -2.617 55.027 3.742 1.00 80.25 259 THR A CA 1
ATOM 2086 C C . THR A 1 259 ? -3.025 54.116 2.579 1.00 80.25 259 THR A C 1
ATOM 2088 O O . THR A 1 259 ? -2.190 53.722 1.767 1.00 80.25 259 THR A O 1
ATOM 2091 N N . MET A 1 260 ? -4.316 53.780 2.456 1.00 72.50 260 MET A N 1
ATOM 2092 C CA . MET A 1 260 ? -4.803 52.807 1.458 1.00 72.50 260 MET A CA 1
ATOM 2093 C C . MET A 1 260 ? -4.411 53.144 0.006 1.00 72.50 260 MET A C 1
ATOM 2095 O O . MET A 1 260 ? -4.091 52.240 -0.768 1.00 72.50 260 MET A O 1
ATOM 2099 N N . SER A 1 261 ? -4.349 54.431 -0.350 1.00 77.06 261 SER A N 1
ATOM 2100 C CA . SER A 1 261 ? -3.891 54.875 -1.676 1.00 77.06 261 SER A CA 1
ATOM 2101 C C . SER A 1 261 ? -2.409 54.557 -1.914 1.00 77.06 261 SER A C 1
ATOM 2103 O O . SER A 1 261 ? -2.038 54.065 -2.978 1.00 77.06 261 SER A O 1
ATOM 2105 N N . GLU A 1 262 ? -1.556 54.761 -0.909 1.00 80.25 262 GLU A N 1
ATOM 2106 C CA . GLU A 1 262 ? -0.119 54.464 -0.993 1.00 80.25 262 GLU A CA 1
ATOM 2107 C C . GLU A 1 262 ? 0.152 52.957 -1.039 1.00 80.25 262 GLU A C 1
ATOM 2109 O O . GLU A 1 262 ? 1.109 52.509 -1.678 1.00 80.25 262 GLU A O 1
ATOM 2114 N N . ILE A 1 263 ? -0.695 52.158 -0.381 1.00 82.12 263 ILE A N 1
ATOM 2115 C CA . ILE A 1 263 ? -0.652 50.695 -0.475 1.00 82.12 263 ILE A CA 1
ATOM 2116 C C . ILE A 1 263 ? -0.949 50.254 -1.912 1.00 82.12 263 ILE A C 1
ATOM 2118 O O . ILE A 1 263 ? -0.224 49.416 -2.454 1.00 82.12 263 ILE A O 1
ATOM 2122 N N . ALA A 1 264 ? -1.972 50.829 -2.549 1.00 82.31 264 ALA A N 1
ATOM 2123 C CA . ALA A 1 264 ? -2.332 50.511 -3.929 1.00 82.31 264 ALA A CA 1
ATOM 2124 C C . ALA A 1 264 ? -1.217 50.897 -4.921 1.00 82.31 264 ALA A C 1
ATOM 2126 O O . ALA A 1 264 ? -0.839 50.077 -5.761 1.00 82.31 264 ALA A O 1
ATOM 2127 N N . ASP A 1 265 ? -0.625 52.086 -4.772 1.00 85.94 265 ASP A N 1
ATOM 2128 C CA . ASP A 1 265 ? 0.528 52.528 -5.572 1.00 85.94 265 ASP A CA 1
ATOM 2129 C C . ASP A 1 265 ? 1.763 51.635 -5.361 1.00 85.94 265 ASP A C 1
ATOM 2131 O O . ASP A 1 265 ? 2.496 51.317 -6.302 1.00 85.94 265 ASP A O 1
ATOM 2135 N N . GLY A 1 266 ? 2.004 51.200 -4.120 1.00 85.06 266 GLY A N 1
ATOM 2136 C CA . GLY A 1 266 ? 3.095 50.287 -3.784 1.00 85.06 266 GLY A CA 1
ATOM 2137 C C . GLY A 1 266 ? 2.920 48.901 -4.409 1.00 85.06 266 GLY A C 1
ATOM 2138 O O . GLY A 1 266 ? 3.888 48.314 -4.896 1.00 85.06 266 GLY A O 1
ATOM 2139 N N . ILE A 1 267 ? 1.691 48.380 -4.431 1.00 85.75 267 ILE A N 1
ATOM 2140 C CA . ILE A 1 267 ? 1.366 47.099 -5.071 1.00 85.75 267 ILE A CA 1
ATOM 2141 C C . ILE A 1 267 ? 1.518 47.198 -6.593 1.00 85.75 267 ILE A C 1
ATOM 2143 O O . ILE A 1 267 ? 2.065 46.275 -7.201 1.00 85.75 267 ILE A O 1
ATOM 2147 N N . GLU A 1 268 ? 1.099 48.309 -7.203 1.00 86.00 268 GLU A N 1
ATOM 2148 C CA . GLU A 1 268 ? 1.256 48.541 -8.641 1.00 86.00 268 GLU A CA 1
ATOM 2149 C C . GLU A 1 268 ? 2.731 48.530 -9.057 1.00 86.00 268 GLU A C 1
ATOM 2151 O O . GLU A 1 268 ? 3.106 47.760 -9.941 1.00 86.00 268 GLU A O 1
ATOM 2156 N N . LYS A 1 269 ? 3.595 49.282 -8.361 1.00 87.19 269 LYS A N 1
ATOM 2157 C CA . LYS A 1 269 ? 5.043 49.310 -8.643 1.00 87.19 269 LYS A CA 1
ATOM 2158 C C . LYS A 1 269 ? 5.670 47.917 -8.589 1.00 87.19 269 LYS A C 1
ATOM 2160 O O . LYS A 1 269 ? 6.379 47.518 -9.505 1.00 87.19 269 LYS A O 1
ATOM 2165 N N . VAL A 1 270 ? 5.341 47.129 -7.564 1.00 88.38 270 VAL A N 1
ATOM 2166 C CA . VAL A 1 270 ? 5.871 45.764 -7.412 1.00 88.38 270 VAL A CA 1
ATOM 2167 C C . VAL A 1 270 ? 5.394 44.822 -8.525 1.00 88.38 270 VAL A C 1
ATOM 2169 O O . VAL A 1 270 ? 6.120 43.903 -8.920 1.00 88.38 270 VAL A O 1
ATOM 2172 N N . LEU A 1 271 ? 4.165 44.998 -9.011 1.00 85.94 271 LEU A N 1
ATOM 2173 C CA . LEU A 1 271 ? 3.612 44.180 -10.091 1.00 85.94 271 LEU A CA 1
ATOM 2174 C C . LEU A 1 271 ? 4.152 44.597 -11.467 1.00 85.94 271 LEU A C 1
ATOM 2176 O O . LEU A 1 271 ? 4.346 43.720 -12.315 1.00 85.94 271 LEU A O 1
ATOM 2180 N N . ILE A 1 272 ? 4.466 45.883 -11.657 1.00 88.62 272 ILE A N 1
ATOM 2181 C CA . ILE A 1 272 ? 5.190 46.406 -12.825 1.00 88.62 272 ILE A CA 1
ATOM 2182 C C . ILE A 1 272 ? 6.621 45.864 -12.852 1.00 88.62 272 ILE A C 1
ATOM 2184 O O . ILE A 1 272 ? 7.018 45.282 -13.859 1.00 88.62 272 ILE A O 1
ATOM 2188 N N . ASP A 1 273 ? 7.360 45.946 -11.741 1.00 89.25 273 ASP A N 1
ATOM 2189 C CA . ASP A 1 273 ? 8.748 45.461 -11.646 1.00 89.25 273 ASP A CA 1
ATOM 2190 C C . ASP A 1 273 ? 8.866 43.964 -11.963 1.00 89.25 273 ASP A C 1
ATOM 2192 O O . ASP A 1 273 ? 9.851 43.494 -12.532 1.00 89.25 273 ASP A O 1
ATOM 2196 N N . LYS A 1 274 ? 7.832 43.190 -11.618 1.00 86.06 274 LYS A N 1
ATOM 2197 C CA . LYS A 1 274 ? 7.758 41.751 -11.911 1.00 86.06 274 LYS A CA 1
ATOM 2198 C C . LYS A 1 274 ? 7.173 41.435 -13.289 1.00 86.06 274 LYS A C 1
ATOM 2200 O O . LYS A 1 274 ? 7.080 40.256 -13.632 1.00 86.06 274 LYS A O 1
ATOM 2205 N N . ASN A 1 275 ? 6.789 42.453 -14.059 1.00 80.94 275 ASN A N 1
ATOM 2206 C CA . ASN A 1 275 ? 6.170 42.369 -15.379 1.00 80.94 275 ASN A CA 1
ATOM 2207 C C . ASN A 1 275 ? 4.905 41.480 -15.396 1.00 80.94 275 ASN A C 1
ATOM 2209 O O . ASN A 1 275 ? 4.751 40.578 -16.222 1.00 80.94 275 ASN A O 1
ATOM 2213 N N . ARG A 1 276 ? 4.013 41.672 -14.410 1.00 77.38 276 ARG A N 1
ATOM 2214 C CA . ARG A 1 276 ? 2.787 40.867 -14.198 1.00 77.38 276 ARG A CA 1
ATOM 2215 C C . ARG A 1 276 ? 1.518 41.719 -14.126 1.00 77.38 276 ARG A C 1
ATOM 2217 O O . ARG A 1 276 ? 0.625 41.435 -13.325 1.00 77.38 276 ARG A O 1
ATOM 2224 N N . MET A 1 277 ? 1.432 42.738 -14.976 1.00 79.06 277 MET A N 1
ATOM 2225 C CA . MET A 1 277 ? 0.263 43.609 -15.070 1.00 79.06 277 MET A CA 1
ATOM 2226 C C . MET A 1 277 ? -0.734 43.060 -16.101 1.00 79.06 277 MET A C 1
ATOM 2228 O O . MET A 1 277 ? -0.432 42.980 -17.287 1.00 79.06 277 MET A O 1
ATOM 2232 N N . SER A 1 278 ? -1.907 42.632 -15.633 1.00 80.50 278 SER A N 1
ATOM 2233 C CA . SER A 1 278 ? -3.021 42.155 -16.466 1.00 80.50 278 SER A CA 1
ATOM 2234 C C . SER A 1 278 ? -4.232 43.069 -16.300 1.00 80.50 278 SER A C 1
ATOM 2236 O O . SER A 1 278 ? -4.367 43.715 -15.264 1.00 80.50 278 SER A O 1
ATOM 2238 N N . GLU A 1 279 ? -5.142 43.077 -17.270 1.00 78.19 279 GLU A N 1
ATOM 2239 C CA . GLU A 1 279 ? -6.353 43.915 -17.259 1.00 78.19 279 GLU A CA 1
ATOM 2240 C C . GLU A 1 279 ? -7.176 43.760 -15.960 1.00 78.19 279 GLU A C 1
ATOM 2242 O O . GLU A 1 279 ? -7.491 44.750 -15.302 1.00 78.19 279 GLU A O 1
ATOM 2247 N N . ASP A 1 280 ? -7.365 42.518 -15.494 1.00 78.44 280 ASP A N 1
ATOM 2248 C CA . ASP A 1 280 ? -8.035 42.174 -14.225 1.00 78.44 280 ASP A CA 1
ATOM 2249 C C . ASP A 1 280 ? -7.332 42.723 -12.961 1.00 78.44 280 ASP A C 1
ATOM 2251 O O . ASP A 1 280 ? -7.939 42.850 -11.902 1.00 78.44 280 ASP A O 1
ATOM 2255 N N . VAL A 1 281 ? -6.025 42.993 -13.030 1.00 81.12 281 VAL A N 1
ATOM 2256 C CA . VAL A 1 281 ? -5.237 43.532 -11.906 1.00 81.12 281 VAL A CA 1
ATOM 2257 C C . VAL A 1 281 ? -5.333 45.054 -11.886 1.00 81.12 281 VAL A C 1
ATOM 2259 O O . VAL A 1 281 ? -5.453 45.644 -10.816 1.00 81.12 281 VAL A O 1
ATOM 2262 N N . VAL A 1 282 ? -5.325 45.684 -13.062 1.00 81.12 282 VAL A N 1
ATOM 2263 C CA . VAL A 1 282 ? -5.463 47.137 -13.212 1.00 81.12 282 VAL A CA 1
ATOM 2264 C C . VAL A 1 282 ? -6.838 47.602 -12.727 1.00 81.12 282 VAL A C 1
ATOM 2266 O O . VAL A 1 282 ? -6.924 48.592 -12.004 1.00 81.12 282 VAL A O 1
ATOM 2269 N N . SER A 1 283 ? -7.910 46.867 -13.040 1.00 79.44 283 SER A N 1
ATOM 2270 C CA . SER A 1 283 ? -9.261 47.192 -12.560 1.00 79.44 283 SER A CA 1
ATOM 2271 C C . SER A 1 283 ? -9.368 47.131 -11.033 1.00 79.44 283 SER A C 1
ATOM 2273 O O . SER A 1 283 ? -9.875 48.068 -10.422 1.00 79.44 283 SER A O 1
ATOM 2275 N N . VAL A 1 284 ? -8.817 46.090 -10.399 1.00 80.12 284 VAL A N 1
ATOM 2276 C CA . VAL A 1 284 ? -8.816 45.935 -8.933 1.00 80.12 284 VAL A CA 1
ATOM 2277 C C . VAL A 1 284 ? -7.955 47.001 -8.248 1.00 80.12 284 VAL A C 1
ATOM 2279 O O . VAL A 1 284 ? -8.359 47.535 -7.219 1.00 80.12 284 VAL A O 1
ATOM 2282 N N . ILE A 1 285 ? -6.797 47.360 -8.813 1.00 81.44 285 ILE A N 1
ATOM 2283 C CA . ILE A 1 285 ? -5.954 48.443 -8.278 1.00 81.44 285 ILE A CA 1
ATOM 2284 C C . ILE A 1 285 ? -6.667 49.796 -8.394 1.00 81.44 285 ILE A C 1
ATOM 2286 O O . ILE A 1 285 ? -6.653 50.567 -7.440 1.00 81.44 285 ILE A O 1
ATOM 2290 N N . ASN A 1 286 ? -7.347 50.074 -9.507 1.00 80.56 286 ASN A N 1
ATOM 2291 C CA . ASN A 1 286 ? -8.114 51.313 -9.674 1.00 80.56 286 ASN A CA 1
ATOM 2292 C C . ASN A 1 286 ? -9.308 51.398 -8.711 1.00 80.56 286 ASN A C 1
ATOM 2294 O O . ASN A 1 286 ? -9.602 52.474 -8.196 1.00 80.56 286 ASN A O 1
ATOM 2298 N N . LEU A 1 287 ? -9.954 50.267 -8.414 1.00 78.75 287 LEU A N 1
ATOM 2299 C CA . LEU A 1 287 ? -10.991 50.183 -7.382 1.00 78.75 287 LEU A CA 1
ATOM 2300 C C . LEU A 1 287 ? -10.423 50.449 -5.979 1.00 78.75 287 LEU A C 1
ATOM 2302 O O . LEU A 1 287 ? -11.060 51.140 -5.191 1.00 78.75 287 LEU A O 1
ATOM 2306 N N . LEU A 1 288 ? -9.211 49.959 -5.686 1.00 74.00 288 LEU A N 1
ATOM 2307 C CA . LEU A 1 288 ? -8.513 50.218 -4.420 1.00 74.00 288 LEU A CA 1
ATOM 2308 C C . LEU A 1 288 ? -8.048 51.673 -4.274 1.00 74.00 288 LEU A C 1
ATOM 2310 O O . LEU A 1 288 ? -8.019 52.187 -3.159 1.00 74.00 288 LEU A O 1
ATOM 2314 N N . LYS A 1 289 ? -7.696 52.345 -5.376 1.00 74.56 289 LYS A N 1
ATOM 2315 C CA . LYS A 1 289 ? -7.301 53.762 -5.358 1.00 74.56 289 LYS A CA 1
ATOM 2316 C C . LYS A 1 289 ? -8.474 54.713 -5.124 1.00 74.56 289 LYS A C 1
ATOM 2318 O O . LYS A 1 289 ? -8.241 55.848 -4.721 1.00 74.56 289 LYS A O 1
ATOM 2323 N N . GLY A 1 290 ? -9.710 54.255 -5.337 1.00 55.94 290 GLY A N 1
ATOM 2324 C CA . GLY A 1 290 ? -10.902 55.097 -5.305 1.00 55.94 290 GLY A CA 1
ATOM 2325 C C . GLY A 1 290 ? -10.885 56.114 -6.452 1.00 55.94 290 GLY A C 1
ATOM 2326 O O . GLY A 1 290 ? -9.894 56.794 -6.707 1.00 55.94 290 GLY A O 1
ATOM 2327 N N . ASN A 1 291 ? -11.986 56.232 -7.192 1.00 44.16 291 ASN A N 1
ATOM 2328 C CA . ASN A 1 291 ? -12.101 57.204 -8.280 1.00 44.16 291 ASN A CA 1
ATOM 2329 C C . ASN A 1 291 ? -11.853 58.638 -7.770 1.00 44.16 291 ASN A C 1
ATOM 2331 O O . ASN A 1 291 ? -12.755 59.276 -7.235 1.00 44.16 291 ASN A O 1
ATOM 2335 N N . THR A 1 292 ? -10.658 59.180 -7.999 1.00 29.16 292 THR A N 1
ATOM 2336 C CA . THR A 1 292 ? -10.346 60.591 -7.761 1.00 29.16 292 THR A CA 1
ATOM 2337 C C . THR A 1 292 ? -10.163 61.307 -9.098 1.00 29.16 292 THR A C 1
ATOM 2339 O O . THR A 1 292 ? -9.116 61.277 -9.739 1.00 29.16 292 THR A O 1
ATOM 2342 N N . LYS A 1 293 ? -11.222 61.998 -9.533 1.00 27.22 293 LYS A N 1
ATOM 2343 C CA . LYS A 1 293 ? -11.113 63.168 -10.415 1.00 27.22 293 LYS A CA 1
ATOM 2344 C C . LYS A 1 293 ? -11.740 64.379 -9.723 1.00 27.22 293 LYS A C 1
ATOM 2346 O O . LYS A 1 293 ? -12.895 64.691 -9.985 1.00 27.22 293 LYS A O 1
ATOM 2351 N N . LYS A 1 294 ? -10.970 65.053 -8.867 1.00 23.81 294 LYS A N 1
ATOM 2352 C CA . LYS A 1 294 ? -10.612 66.489 -8.925 1.00 23.81 294 LYS A CA 1
ATOM 2353 C C . LYS A 1 294 ? -9.972 66.944 -7.605 1.00 23.81 294 LYS A C 1
ATOM 2355 O O . LYS A 1 294 ? -10.252 66.391 -6.550 1.00 23.81 294 LYS A O 1
ATOM 2360 N N . SER A 1 295 ? -9.096 67.931 -7.766 1.00 22.73 295 SER A N 1
ATOM 2361 C CA . SER A 1 295 ? -8.363 68.756 -6.798 1.00 22.73 295 SER A CA 1
ATOM 2362 C C . SER A 1 295 ? -9.308 69.465 -5.798 1.00 22.73 295 SER A C 1
ATOM 2364 O O . SER A 1 295 ? -10.508 69.506 -6.046 1.00 22.73 295 SER A O 1
ATOM 2366 N N . ASP A 1 296 ? -8.928 69.985 -4.628 1.00 23.09 296 ASP A N 1
ATOM 2367 C CA . ASP A 1 296 ? -7.731 70.699 -4.181 1.00 23.09 296 ASP A CA 1
ATOM 2368 C C . ASP A 1 296 ? -7.548 70.548 -2.650 1.00 23.09 296 ASP A C 1
ATOM 2370 O O . ASP A 1 296 ? -8.452 70.144 -1.923 1.00 23.09 296 ASP A O 1
ATOM 2374 N N . SER A 1 297 ? -6.351 70.905 -2.189 1.00 22.12 297 SER A N 1
ATOM 2375 C CA . SER A 1 297 ? -5.894 71.138 -0.810 1.00 22.12 297 SER A CA 1
ATOM 2376 C C . SER A 1 297 ? -6.903 71.745 0.183 1.00 22.12 297 SER A C 1
ATOM 2378 O O . SER A 1 297 ? -7.597 72.697 -0.162 1.00 22.12 297 SER A O 1
ATOM 2380 N N . VAL A 1 298 ? -6.837 71.330 1.454 1.00 21.11 298 VAL A N 1
ATOM 2381 C CA . VAL A 1 298 ? -6.386 72.125 2.627 1.00 21.11 298 VAL A CA 1
ATOM 2382 C C . VAL A 1 298 ? -6.727 71.363 3.921 1.00 21.11 298 VAL A C 1
ATOM 2384 O O . VAL A 1 298 ? -7.652 70.563 3.994 1.00 21.11 298 VAL A O 1
ATOM 2387 N N . GLU A 1 299 ? -5.866 71.588 4.902 1.00 21.27 299 GLU A N 1
ATOM 2388 C CA . GLU A 1 299 ? -5.652 70.940 6.186 1.00 21.27 299 GLU A CA 1
ATOM 2389 C C . GLU A 1 299 ? -6.821 70.880 7.186 1.00 21.27 299 GLU A C 1
ATOM 2391 O O . GLU A 1 299 ? -7.725 71.711 7.220 1.00 21.27 299 GLU A O 1
ATOM 2396 N N . SER A 1 300 ? -6.578 69.991 8.158 1.00 21.62 300 SER A N 1
ATOM 2397 C CA . SER A 1 300 ? -6.960 70.053 9.574 1.00 21.62 300 SER A CA 1
ATOM 2398 C C . SER A 1 300 ? -8.363 69.570 9.946 1.00 21.62 300 SER A C 1
ATOM 2400 O O . SER A 1 300 ? -9.369 70.144 9.558 1.00 21.62 300 SER A O 1
ATOM 2402 N N . SER A 1 301 ? -8.419 68.542 10.798 1.00 20.31 301 SER A N 1
ATOM 2403 C CA . SER A 1 301 ? -8.755 68.747 12.212 1.00 20.31 301 SER A CA 1
ATOM 2404 C C . SER A 1 301 ? -8.863 67.415 12.971 1.00 20.31 301 SER A C 1
ATOM 2406 O O . SER A 1 301 ? -9.647 66.544 12.615 1.00 20.31 301 SER A O 1
ATOM 2408 N N . THR A 1 302 ? -8.111 67.360 14.073 1.00 21.12 302 THR A N 1
ATOM 2409 C CA . THR A 1 302 ? -8.476 66.820 15.397 1.00 21.12 302 THR A CA 1
ATOM 2410 C C . THR A 1 302 ? -8.728 65.326 15.631 1.00 21.12 302 THR A C 1
ATOM 2412 O O . THR A 1 302 ? -9.562 64.662 15.031 1.00 21.12 302 THR A O 1
ATOM 2415 N N . GLN A 1 303 ? -7.997 64.877 16.654 1.00 26.12 303 GLN A N 1
ATOM 2416 C CA . GLN A 1 303 ? -8.039 63.623 17.391 1.00 26.12 303 GLN A CA 1
ATOM 2417 C C . GLN A 1 303 ? -9.431 63.274 17.940 1.00 26.12 303 GLN A C 1
ATOM 2419 O O . GLN A 1 303 ? -10.160 64.141 18.417 1.00 26.12 303 GLN A O 1
ATOM 2424 N N . GLY A 1 304 ? -9.718 61.974 17.993 1.00 21.36 304 GLY A N 1
ATOM 2425 C CA . GLY A 1 304 ? -10.795 61.386 18.784 1.00 21.36 304 GLY A CA 1
ATOM 2426 C C . GLY A 1 304 ? -10.480 59.920 19.069 1.00 21.36 304 GLY A C 1
ATOM 2427 O O . GLY A 1 304 ? -10.556 59.076 18.182 1.00 21.36 304 GLY A O 1
ATOM 2428 N N . SER A 1 305 ? -10.063 59.641 20.299 1.00 26.50 305 SER A N 1
ATOM 2429 C CA . SER A 1 305 ? -9.783 58.321 20.863 1.00 26.50 305 SER A CA 1
ATOM 2430 C C . SER A 1 305 ? -11.029 57.425 20.893 1.00 26.50 305 SER A C 1
ATOM 2432 O O . SER A 1 305 ? -12.119 57.880 21.242 1.00 26.50 305 SER A O 1
ATOM 2434 N N . LYS A 1 306 ? -10.870 56.125 20.606 1.00 24.67 306 LYS A N 1
ATOM 2435 C CA . LYS A 1 306 ? -11.878 55.103 20.926 1.00 24.67 306 LYS A CA 1
ATOM 2436 C C . LYS A 1 306 ? -11.208 53.861 21.522 1.00 24.67 306 LYS A C 1
ATOM 2438 O O . LYS A 1 306 ? -10.258 53.331 20.955 1.00 24.67 306 LYS A O 1
ATOM 2443 N N . LEU A 1 307 ? -11.690 53.500 22.710 1.00 25.28 307 LEU A N 1
ATOM 2444 C CA . LEU A 1 307 ? -11.278 52.390 23.571 1.00 25.28 307 LEU A CA 1
ATOM 2445 C C . LEU A 1 307 ? -11.439 51.034 22.864 1.00 25.28 307 LEU A C 1
ATOM 2447 O O . LEU A 1 307 ? -12.406 50.834 22.133 1.00 25.28 307 LEU A O 1
ATOM 2451 N N . VAL A 1 308 ? -10.501 50.117 23.108 1.00 27.12 308 VAL A N 1
ATOM 2452 C CA . VAL A 1 308 ? -10.536 48.721 22.645 1.00 27.12 308 VAL A CA 1
ATOM 2453 C C . VAL A 1 308 ? -11.129 47.864 23.768 1.00 27.12 308 VAL A C 1
ATOM 2455 O O . VAL A 1 308 ? -10.516 47.745 24.826 1.00 27.12 308 VAL A O 1
ATOM 2458 N N . GLU A 1 309 ? -12.313 47.289 23.552 1.00 29.55 309 GLU A N 1
ATOM 2459 C CA . GLU A 1 309 ? -12.844 46.190 24.372 1.00 29.55 309 GLU A CA 1
ATOM 2460 C C . GLU A 1 309 ? -12.101 44.893 24.011 1.00 29.55 309 GLU A C 1
ATOM 2462 O O . GLU A 1 309 ? -11.915 44.583 22.833 1.00 29.55 309 GLU A O 1
ATOM 2467 N N . VAL A 1 310 ? -11.645 44.141 25.017 1.00 40.47 310 VAL A N 1
ATOM 2468 C CA . VAL A 1 310 ? -10.981 42.840 24.835 1.00 40.47 310 VAL A CA 1
ATOM 2469 C C . VAL A 1 310 ? -12.048 41.743 24.904 1.00 40.47 310 VAL A C 1
ATOM 2471 O O . VAL A 1 310 ? -12.670 41.566 25.949 1.00 40.47 310 VAL A O 1
ATOM 2474 N N . SER A 1 311 ? -12.272 41.012 23.808 1.00 44.19 311 SER A N 1
ATOM 2475 C CA . SER A 1 311 ? -13.217 39.887 23.750 1.00 44.19 311 SER A CA 1
ATOM 2476 C C . SER A 1 311 ? -12.661 38.644 24.460 1.00 44.19 311 SER A C 1
ATOM 2478 O O . SER A 1 311 ? -11.492 38.288 24.302 1.00 44.19 311 SER A O 1
ATOM 2480 N N . PHE A 1 312 ? -13.496 37.966 25.257 1.00 63.53 312 PHE A N 1
ATOM 2481 C CA . PHE A 1 312 ? -13.156 36.686 25.888 1.00 63.53 312 PHE A CA 1
ATOM 2482 C C . PHE A 1 312 ? -13.700 35.524 25.048 1.00 63.53 312 PHE A C 1
ATOM 2484 O O . PHE A 1 312 ? -14.883 35.189 25.132 1.00 6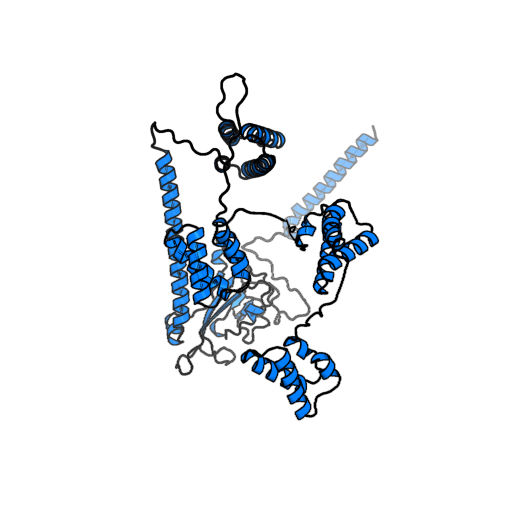3.53 312 PHE A O 1
ATOM 2491 N N . ASP A 1 313 ? -12.822 34.908 24.255 1.00 72.38 313 ASP A N 1
ATOM 2492 C CA . ASP A 1 313 ? -13.173 33.866 23.284 1.00 72.38 313 ASP A CA 1
ATOM 2493 C C . ASP A 1 313 ? -12.850 32.440 23.775 1.00 72.38 313 ASP A C 1
ATOM 2495 O O . ASP A 1 313 ? -11.997 32.221 24.640 1.00 72.38 313 ASP A O 1
ATOM 2499 N N . LEU A 1 314 ? -13.483 31.429 23.162 1.00 77.06 314 LEU A N 1
ATOM 2500 C CA . LEU A 1 314 ? -13.285 29.991 23.441 1.00 77.06 314 LEU A CA 1
ATOM 2501 C C . LEU A 1 314 ? -11.805 29.548 23.403 1.00 77.06 314 LEU A C 1
ATOM 2503 O O . LEU A 1 314 ? -11.424 28.540 24.014 1.00 77.06 314 LEU A O 1
ATOM 2507 N N . ASP A 1 315 ? -10.971 30.280 22.668 1.00 74.06 315 ASP A N 1
ATOM 2508 C CA . ASP A 1 315 ? -9.542 30.018 22.538 1.00 74.06 315 ASP A CA 1
ATOM 2509 C C . ASP A 1 315 ? -8.754 30.326 23.817 1.00 74.06 315 ASP A C 1
ATOM 2511 O O . ASP A 1 315 ? -7.802 29.598 24.108 1.00 74.06 315 ASP A O 1
ATOM 2515 N N . SER A 1 316 ? -9.212 31.267 24.648 1.00 76.19 316 SER A N 1
ATOM 2516 C CA . SER A 1 316 ? -8.611 31.584 25.953 1.00 76.19 316 SER A CA 1
ATOM 2517 C C . SER A 1 316 ? -8.633 30.382 26.904 1.00 76.19 316 SER A C 1
ATOM 2519 O O . SER A 1 316 ? -7.717 30.176 27.696 1.00 76.19 316 SER A O 1
ATOM 2521 N N . LEU A 1 317 ? -9.622 29.493 26.761 1.00 78.31 317 LEU A N 1
ATOM 2522 C CA . LEU A 1 317 ? -9.741 28.272 27.565 1.00 78.31 317 LEU A CA 1
ATOM 2523 C C . LEU A 1 317 ? -8.783 27.155 27.124 1.00 78.31 317 LEU A C 1
ATOM 2525 O O . LEU A 1 317 ? -8.717 26.116 27.777 1.00 78.31 317 LEU A O 1
ATOM 2529 N N . LYS A 1 318 ? -8.050 27.296 26.008 1.00 79.12 318 LYS A N 1
ATOM 2530 C CA . LYS 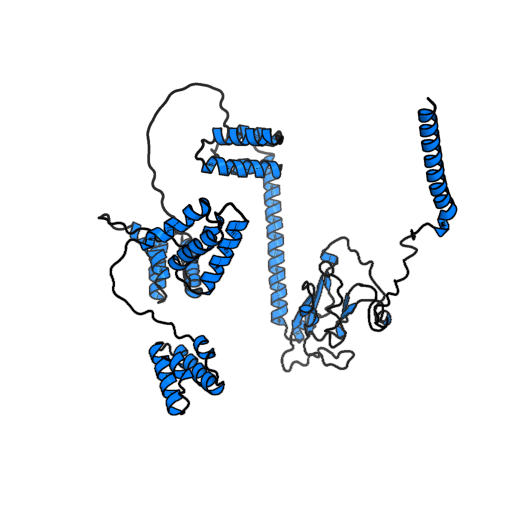A 1 318 ? -7.060 26.286 25.582 1.00 79.12 318 LYS A CA 1
ATOM 2531 C C . LYS A 1 318 ? -5.828 26.248 26.487 1.00 79.12 318 LYS A C 1
ATOM 2533 O O . LYS A 1 318 ? -5.199 25.187 26.513 1.00 79.12 318 LYS A O 1
ATOM 2538 N N . ALA A 1 319 ? -5.546 27.339 27.201 1.00 77.62 319 ALA A N 1
ATOM 2539 C CA . ALA A 1 319 ? -4.407 27.503 28.101 1.00 77.62 319 ALA A CA 1
ATOM 2540 C C . ALA A 1 319 ? -4.512 26.686 29.406 1.00 77.62 319 ALA A C 1
ATOM 2542 O O . ALA A 1 319 ? -3.502 26.462 30.053 1.00 77.62 319 ALA A O 1
ATOM 2543 N N . ILE A 1 320 ? -5.699 26.171 29.762 1.00 79.44 320 ILE A N 1
ATOM 2544 C CA . ILE A 1 320 ? -5.891 25.337 30.963 1.00 79.44 320 ILE A CA 1
ATOM 2545 C C . ILE A 1 320 ? -5.180 23.991 30.788 1.00 79.44 320 ILE A C 1
ATOM 2547 O O . ILE A 1 320 ? -5.590 23.194 29.940 1.00 79.44 320 ILE A O 1
ATOM 2551 N N . GLU A 1 321 ? -4.180 23.679 31.606 1.00 74.19 321 GLU A N 1
ATOM 2552 C CA . GLU A 1 321 ? -3.350 22.478 31.446 1.00 74.19 321 GLU A CA 1
ATOM 2553 C C . GLU A 1 321 ? -4.161 21.180 31.568 1.00 74.19 321 GLU A C 1
ATOM 2555 O O . GLU A 1 321 ? -4.129 20.326 30.673 1.00 74.19 321 GLU A O 1
ATOM 2560 N N . SER A 1 322 ? -5.006 21.068 32.598 1.00 78.44 322 SER A N 1
ATOM 2561 C CA . SER A 1 322 ? -5.817 19.868 32.831 1.00 78.44 322 SER A CA 1
ATOM 2562 C C . SER A 1 322 ? -6.851 19.620 31.724 1.00 78.44 322 SER A C 1
ATOM 2564 O O . SER A 1 322 ? -7.804 20.381 31.530 1.00 78.44 322 SER A O 1
ATOM 2566 N N . ARG A 1 323 ? -6.726 18.479 31.029 1.00 76.44 323 ARG A N 1
ATOM 2567 C CA . ARG A 1 323 ? -7.642 18.047 29.952 1.00 76.44 323 ARG A CA 1
ATOM 2568 C C . ARG A 1 323 ? -9.099 17.942 30.415 1.00 76.44 323 ARG A C 1
ATOM 2570 O O . ARG A 1 323 ? -10.011 18.232 29.640 1.00 76.44 323 ARG A O 1
ATOM 2577 N N . VAL A 1 324 ? -9.319 17.531 31.664 1.00 77.69 324 VAL A N 1
ATOM 2578 C CA . VAL A 1 324 ? -10.662 17.347 32.237 1.00 77.69 324 VAL A CA 1
ATOM 2579 C C . VAL A 1 324 ? -11.305 18.699 32.551 1.00 77.69 324 VAL A C 1
ATOM 2581 O O . VAL A 1 324 ? -12.460 18.915 32.187 1.00 77.69 324 VAL A O 1
ATOM 2584 N N . VAL A 1 325 ? -10.559 19.623 33.165 1.00 78.88 325 VAL A N 1
ATOM 2585 C CA . VAL A 1 325 ? -11.045 20.976 33.500 1.00 78.88 325 VAL A CA 1
ATOM 2586 C C . VAL A 1 325 ? -11.302 21.779 32.224 1.00 78.88 325 VAL A C 1
ATOM 2588 O O . VAL A 1 325 ? -12.379 22.349 32.062 1.00 78.88 325 VAL A O 1
ATOM 2591 N N . ARG A 1 326 ? -10.392 21.694 31.245 1.00 83.31 326 ARG A N 1
ATOM 2592 C CA . ARG A 1 326 ? -10.541 22.284 29.907 1.00 83.31 326 ARG A CA 1
ATOM 2593 C C . ARG A 1 326 ? -11.790 21.788 29.176 1.00 83.31 326 ARG A C 1
ATOM 2595 O O . ARG A 1 326 ? -12.482 22.566 28.525 1.00 83.31 326 ARG A O 1
ATOM 2602 N N . GLY A 1 327 ? -12.078 20.488 29.263 1.00 77.06 327 GLY A N 1
ATOM 2603 C CA . GLY A 1 327 ? -13.260 19.884 28.644 1.00 77.06 327 GLY A CA 1
ATOM 2604 C C . GLY A 1 327 ? -14.567 20.380 29.262 1.00 77.06 327 GLY A C 1
ATOM 2605 O O . GLY A 1 327 ? -15.504 20.705 28.534 1.00 77.06 327 GLY A O 1
ATOM 2606 N N . ILE A 1 328 ? -14.613 20.487 30.592 1.00 80.38 328 ILE A N 1
ATOM 2607 C CA . ILE A 1 328 ? -15.778 21.002 31.322 1.00 80.38 328 ILE A CA 1
ATOM 2608 C C . ILE A 1 328 ? -15.969 22.492 31.020 1.00 80.38 328 ILE A C 1
ATOM 2610 O O . ILE A 1 328 ? -17.056 22.876 30.599 1.00 80.38 328 ILE A O 1
ATOM 2614 N N . ALA A 1 329 ? -14.915 23.304 31.127 1.00 79.06 329 ALA A N 1
ATOM 2615 C CA . ALA A 1 329 ? -14.975 24.742 30.873 1.00 79.06 329 ALA A CA 1
ATOM 2616 C C . ALA A 1 329 ? -15.427 25.065 29.438 1.00 79.06 329 ALA A C 1
ATOM 2618 O O . ALA A 1 329 ? -16.308 25.894 29.242 1.00 79.06 329 ALA A O 1
ATOM 2619 N N . LYS A 1 330 ? -14.915 24.349 28.425 1.00 82.06 330 LYS A N 1
ATOM 2620 C CA . LYS A 1 330 ? -15.360 24.521 27.028 1.00 82.06 330 LYS A CA 1
ATOM 2621 C C . LYS A 1 330 ? -16.817 24.126 26.806 1.00 82.06 330 LYS A C 1
ATOM 2623 O O . LYS A 1 330 ? -17.484 24.729 25.970 1.00 82.06 330 LYS A O 1
ATOM 2628 N N . LYS A 1 331 ? -17.305 23.100 27.509 1.00 82.81 331 LYS A N 1
ATOM 2629 C CA . LYS A 1 331 ? -18.707 22.672 27.413 1.00 82.81 331 LYS A CA 1
ATOM 2630 C C . LYS A 1 331 ? -19.643 23.713 28.031 1.00 82.81 331 LYS A C 1
ATOM 2632 O O . LYS A 1 331 ? -20.689 23.976 27.453 1.00 82.81 331 LYS A O 1
ATOM 2637 N N . LEU A 1 332 ? -19.244 24.310 29.154 1.00 80.62 332 LEU A N 1
ATOM 2638 C CA . LEU A 1 332 ? -19.998 25.370 29.825 1.00 80.62 332 LEU A CA 1
ATOM 2639 C C . LEU A 1 332 ? -19.983 26.677 29.039 1.00 80.62 332 LEU A C 1
ATOM 2641 O O . LEU A 1 332 ? -21.038 27.249 28.806 1.00 80.62 332 LEU A O 1
ATOM 2645 N N . TYR A 1 333 ? -18.818 27.087 28.534 1.00 82.69 333 TYR A N 1
ATOM 2646 C CA . TYR A 1 333 ? -18.702 28.269 27.683 1.00 82.69 333 TYR A CA 1
ATOM 2647 C C . TYR A 1 333 ? -19.615 28.169 26.457 1.00 82.69 333 TYR A C 1
ATOM 2649 O O . TYR A 1 333 ? -20.375 29.085 26.192 1.00 82.69 333 TYR A O 1
ATOM 2657 N N . LYS A 1 334 ? -19.623 27.028 25.751 1.00 84.06 334 LYS A N 1
ATOM 2658 C CA . LYS A 1 334 ? -20.509 26.828 24.590 1.00 84.06 334 LYS A CA 1
ATOM 2659 C C . LYS A 1 334 ? -21.999 26.819 24.938 1.00 84.06 334 LYS A C 1
ATOM 2661 O O . LYS A 1 334 ? -22.803 27.166 24.083 1.00 84.06 334 LYS A O 1
ATOM 2666 N N . ALA A 1 335 ? -22.365 26.384 26.143 1.00 79.31 335 ALA A N 1
ATOM 2667 C CA . ALA A 1 335 ? -23.751 26.444 26.598 1.00 79.31 335 ALA A CA 1
ATOM 2668 C C . ALA A 1 335 ? -24.171 27.897 26.879 1.00 79.31 335 ALA A C 1
ATOM 2670 O O . ALA A 1 335 ? -25.221 28.322 26.423 1.00 79.31 335 ALA A O 1
ATOM 2671 N N . LEU A 1 336 ? -23.311 28.669 27.548 1.00 77.12 336 LEU A N 1
ATOM 2672 C CA . LEU A 1 336 ? -23.571 30.071 27.893 1.00 77.12 336 LEU A CA 1
ATOM 2673 C C . LEU A 1 336 ? -23.505 31.017 26.680 1.00 77.12 336 LEU A C 1
ATOM 2675 O O . LEU A 1 336 ? -24.240 31.998 26.631 1.00 77.12 336 LEU A O 1
ATOM 2679 N N . ASP A 1 337 ? -22.652 30.708 25.703 1.00 79.06 337 ASP A N 1
ATOM 2680 C CA . ASP A 1 337 ? -22.549 31.419 24.422 1.00 79.06 337 ASP A CA 1
ATOM 2681 C C . ASP A 1 337 ? -23.786 31.164 23.541 1.00 79.06 337 ASP A C 1
ATOM 2683 O O . ASP A 1 337 ? -24.311 32.078 22.909 1.00 79.06 337 ASP A O 1
ATOM 2687 N N . ALA A 1 338 ? -24.344 29.945 23.585 1.00 74.94 338 ALA A N 1
ATOM 2688 C CA . ALA A 1 338 ? -25.617 29.636 22.929 1.00 74.94 338 ALA A CA 1
ATOM 2689 C C . ALA A 1 338 ? -26.810 30.404 23.535 1.00 74.94 338 ALA A C 1
ATOM 2691 O O . ALA A 1 338 ? -27.779 30.670 22.824 1.00 74.94 338 ALA A O 1
ATOM 2692 N N . ASP A 1 339 ? -26.721 30.796 24.810 1.00 70.19 339 ASP A N 1
ATOM 2693 C CA . ASP A 1 339 ? -27.726 31.618 25.496 1.00 70.19 339 ASP A CA 1
ATOM 2694 C C . ASP A 1 339 ? -27.588 33.129 25.194 1.00 70.19 339 ASP A C 1
ATOM 2696 O O . ASP A 1 339 ? -28.418 33.920 25.644 1.00 70.19 339 ASP A O 1
ATOM 2700 N N . GLY A 1 340 ? -26.564 33.553 24.436 1.00 66.94 340 GLY A N 1
ATOM 2701 C CA . GLY A 1 340 ? -26.386 34.940 23.982 1.00 66.94 340 GLY A CA 1
ATOM 2702 C C . GLY A 1 340 ? -25.952 35.940 25.064 1.00 66.94 340 GLY A C 1
ATOM 2703 O O . GLY A 1 340 ? -26.263 37.126 24.955 1.00 66.94 340 GLY A O 1
ATOM 2704 N N . LYS A 1 341 ? -25.271 35.478 26.121 1.00 72.19 341 LYS A N 1
ATOM 2705 C CA . LYS A 1 341 ? -24.803 36.320 27.241 1.00 72.19 341 LYS A CA 1
ATOM 2706 C C . LYS A 1 341 ? -23.515 37.086 26.909 1.00 72.19 341 LYS A C 1
ATOM 2708 O O . LYS A 1 341 ? -22.697 36.632 26.115 1.00 72.19 341 LYS A O 1
ATOM 2713 N N . ASN A 1 342 ? -23.301 38.233 27.560 1.00 72.00 342 ASN A N 1
ATOM 2714 C CA . ASN A 1 342 ? -22.098 39.057 27.364 1.00 72.00 342 ASN A CA 1
ATOM 2715 C C . ASN A 1 342 ? -20.832 38.375 27.928 1.00 72.00 342 ASN A C 1
ATOM 2717 O O . ASN A 1 342 ? -20.906 37.644 28.915 1.00 72.00 342 ASN A O 1
ATOM 2721 N N . SER A 1 343 ? -19.643 38.672 27.385 1.00 68.81 343 SER A N 1
ATOM 2722 C CA . SER A 1 343 ? -18.368 38.040 27.792 1.00 68.81 343 SER A CA 1
ATOM 2723 C C . SER A 1 343 ? -18.076 38.100 29.304 1.00 68.81 343 SER A C 1
ATOM 2725 O O . SER A 1 343 ? -17.549 37.138 29.864 1.00 68.81 343 SER A O 1
ATOM 2727 N N . ASN A 1 344 ? -18.483 39.176 29.986 1.00 72.31 344 ASN A N 1
ATOM 2728 C CA . ASN A 1 344 ? -18.328 39.324 31.441 1.00 72.31 344 ASN A CA 1
ATOM 2729 C C . ASN A 1 344 ? -19.315 38.456 32.244 1.00 72.31 344 ASN A C 1
ATOM 2731 O O . ASN A 1 344 ? -18.970 37.950 33.310 1.00 72.31 344 ASN A O 1
ATOM 2735 N N . GLU A 1 345 ? -20.525 38.242 31.723 1.00 73.62 345 GLU A N 1
ATOM 2736 C CA . GLU A 1 345 ? -21.547 37.373 32.328 1.00 73.62 345 GLU A CA 1
ATOM 2737 C C . GLU A 1 345 ? -21.209 35.889 32.141 1.00 73.62 345 GLU A C 1
ATOM 2739 O O . GLU A 1 345 ? -21.474 35.061 33.016 1.00 73.62 345 GLU A O 1
ATOM 2744 N N . ILE A 1 346 ? -20.587 35.550 31.007 1.00 77.50 346 ILE A N 1
ATOM 2745 C CA . ILE A 1 346 ? -20.053 34.210 30.757 1.00 77.50 346 ILE A CA 1
ATOM 2746 C C . ILE A 1 346 ? -18.928 33.918 31.755 1.00 77.50 346 ILE A C 1
ATOM 2748 O O . ILE A 1 346 ? -18.931 32.854 32.370 1.00 77.50 346 ILE A O 1
ATOM 2752 N N . ALA A 1 347 ? -18.001 34.858 31.968 1.00 76.69 347 ALA A N 1
ATOM 2753 C CA . ALA A 1 347 ? -16.894 34.693 32.909 1.00 76.69 347 ALA A CA 1
ATOM 2754 C C . ALA A 1 347 ? -17.364 34.525 34.370 1.00 76.69 347 ALA A C 1
ATOM 2756 O O . ALA A 1 347 ? -16.843 33.664 35.082 1.00 76.69 347 ALA A O 1
ATOM 2757 N N . SER A 1 348 ? -18.373 35.287 34.812 1.00 76.12 348 SER A N 1
ATOM 2758 C CA . SER A 1 348 ? -18.926 35.168 36.171 1.00 76.12 348 SER A CA 1
ATOM 2759 C C . SER A 1 348 ? -19.685 33.855 36.385 1.00 76.12 348 SER A C 1
ATOM 2761 O O . SER A 1 348 ? -19.460 33.176 37.387 1.00 76.12 348 SER A O 1
ATOM 2763 N N . SER A 1 349 ? -20.504 33.443 35.413 1.00 77.75 349 SER A N 1
ATOM 2764 C CA . SER A 1 349 ? -21.245 32.174 35.471 1.00 77.75 349 SER A CA 1
ATOM 2765 C C . SER A 1 349 ? -20.303 30.963 35.411 1.00 77.75 349 SER A C 1
ATOM 2767 O O . SER A 1 349 ? -20.505 29.964 36.100 1.00 77.75 349 SER A O 1
ATOM 2769 N N . LEU A 1 350 ? -19.226 31.054 34.620 1.00 80.69 350 LEU A N 1
ATOM 2770 C CA . LEU A 1 350 ? -18.209 30.008 34.521 1.00 80.69 350 LEU A CA 1
ATOM 2771 C C . LEU A 1 350 ? -17.458 29.823 35.848 1.00 80.69 350 LEU A C 1
ATOM 2773 O O . LEU A 1 350 ? -17.157 28.687 36.217 1.00 80.69 350 LEU A O 1
ATOM 2777 N N . LYS A 1 351 ? -17.183 30.914 36.576 1.00 82.19 351 LYS A N 1
ATOM 2778 C CA . LYS A 1 351 ? -16.580 30.861 37.914 1.00 82.19 351 LYS A CA 1
ATOM 2779 C C . LYS A 1 351 ? -17.481 30.115 38.899 1.00 82.19 351 LYS A C 1
ATOM 2781 O O . LYS A 1 351 ? -17.030 29.141 39.497 1.00 82.19 351 LYS A O 1
ATOM 2786 N N . GLU A 1 352 ? -18.746 30.517 39.010 1.00 82.94 352 GLU A N 1
ATOM 2787 C CA . GLU A 1 352 ? -19.708 29.911 39.943 1.00 82.94 352 GLU A CA 1
ATOM 2788 C C . GLU A 1 352 ? -19.881 28.405 39.680 1.00 82.94 352 GLU A C 1
ATOM 2790 O O . GLU A 1 352 ? -19.836 27.582 40.597 1.00 82.94 352 GLU A O 1
ATOM 2795 N N . GLU A 1 353 ? -19.976 28.005 38.410 1.00 81.62 353 GLU A N 1
ATOM 2796 C CA . GLU A 1 353 ? -20.119 26.597 38.045 1.00 81.62 353 GLU A CA 1
ATOM 2797 C C . GLU A 1 353 ? -18.850 25.751 38.234 1.00 81.62 353 GLU A C 1
ATOM 2799 O O . GLU A 1 353 ? -18.946 24.543 38.494 1.00 81.62 353 GLU A O 1
ATOM 2804 N N . LEU A 1 354 ? -17.659 26.334 38.068 1.00 80.25 354 LEU A N 1
ATOM 2805 C CA . LEU A 1 354 ? -16.389 25.633 38.287 1.00 80.25 354 LEU A CA 1
ATOM 2806 C C . LEU A 1 354 ? -16.055 25.511 39.780 1.00 80.25 354 LEU A C 1
ATOM 2808 O O . LEU A 1 354 ? -15.514 24.476 40.186 1.00 80.25 354 LEU A O 1
ATOM 2812 N N . GLU A 1 355 ? -16.439 26.500 40.591 1.00 79.81 355 GLU A N 1
ATOM 2813 C CA . GLU A 1 355 ? -16.397 26.436 42.057 1.00 79.81 355 GLU A CA 1
ATOM 2814 C C . GLU A 1 355 ? -17.380 25.382 42.589 1.00 79.81 355 GLU A C 1
ATOM 2816 O O . GLU A 1 355 ? -16.976 24.510 43.359 1.00 79.81 355 GLU A O 1
ATOM 2821 N N . ALA A 1 356 ? -18.625 25.352 42.094 1.00 81.50 356 ALA A N 1
ATOM 2822 C CA . ALA A 1 356 ? -19.620 24.341 42.475 1.00 81.50 356 ALA A CA 1
ATOM 2823 C C . ALA A 1 356 ? -19.181 22.900 42.144 1.00 81.50 356 ALA A C 1
ATOM 2825 O O . ALA A 1 356 ? -19.549 21.949 42.834 1.00 81.50 356 ALA A O 1
ATOM 2826 N N . LYS A 1 357 ? -18.373 22.723 41.091 1.00 77.56 357 LYS A N 1
ATOM 2827 C CA . LYS A 1 357 ? -17.801 21.425 40.689 1.00 77.56 357 LYS A CA 1
ATOM 2828 C C . LYS A 1 357 ? -16.459 21.113 41.367 1.00 77.56 357 LYS A C 1
ATOM 2830 O O . LYS A 1 357 ? -15.883 20.068 41.062 1.00 77.56 357 LYS A O 1
ATOM 2835 N N . GLY A 1 358 ? -15.955 21.990 42.244 1.00 71.62 358 GLY A N 1
ATOM 2836 C CA . GLY A 1 358 ? -14.696 21.816 42.978 1.00 71.62 358 GLY A CA 1
ATOM 2837 C C . GLY A 1 358 ? -13.448 21.768 42.088 1.00 71.62 358 GLY A C 1
ATOM 2838 O O . GLY A 1 358 ? -12.453 21.155 42.460 1.00 71.62 358 GLY A O 1
ATOM 2839 N N . LYS A 1 359 ? -13.506 22.352 40.882 1.00 77.81 359 LYS A N 1
ATOM 2840 C CA . LYS A 1 359 ? -12.443 22.290 39.856 1.00 77.81 359 LYS A CA 1
ATOM 2841 C C . LYS A 1 359 ? -11.875 23.667 39.506 1.00 77.81 359 LYS A C 1
ATOM 2843 O O . LYS A 1 359 ? -11.381 23.872 38.399 1.00 77.81 359 LYS A O 1
ATOM 2848 N N . TYR A 1 360 ? -11.961 24.602 40.446 1.00 78.50 360 TYR A N 1
ATOM 2849 C CA . TYR A 1 360 ? -11.425 25.952 40.317 1.00 78.50 360 TYR A CA 1
ATOM 2850 C C . TYR A 1 360 ? -9.937 25.973 40.706 1.00 78.50 360 TYR A C 1
ATOM 2852 O O . TYR A 1 360 ? -9.578 26.256 41.848 1.00 78.50 360 TYR A O 1
ATOM 2860 N N . THR A 1 361 ? -9.082 25.576 39.760 1.00 77.25 361 THR A N 1
ATOM 2861 C CA . THR A 1 361 ? -7.617 25.519 39.916 1.00 77.25 361 THR A CA 1
ATOM 2862 C C . THR A 1 361 ? -6.969 26.881 39.652 1.00 77.25 361 THR A C 1
ATOM 2864 O O . THR A 1 361 ? -7.593 27.764 39.062 1.00 77.25 361 THR A O 1
ATOM 2867 N N . ASP A 1 362 ? -5.716 27.068 40.069 1.00 73.19 362 ASP A N 1
ATOM 2868 C CA . ASP A 1 362 ? -5.027 28.361 39.950 1.00 73.19 362 ASP A CA 1
ATOM 2869 C C . ASP A 1 362 ? -4.855 28.816 38.484 1.00 73.19 362 ASP A C 1
ATOM 2871 O O . ASP A 1 362 ? -5.046 29.992 38.185 1.00 73.19 362 ASP A O 1
ATOM 2875 N N . ASP A 1 363 ? -4.696 27.884 37.537 1.00 74.38 363 ASP A N 1
ATOM 2876 C CA . ASP A 1 363 ? -4.688 28.170 36.088 1.00 74.38 363 ASP A CA 1
ATOM 2877 C C . ASP A 1 363 ? -6.016 28.739 35.562 1.00 74.38 363 ASP A C 1
ATOM 2879 O O . ASP A 1 363 ? -6.066 29.416 34.539 1.00 74.38 363 ASP A O 1
ATOM 2883 N N . VAL A 1 364 ? -7.131 28.412 36.220 1.00 76.38 364 VAL A N 1
ATOM 2884 C CA . VAL A 1 364 ? -8.459 28.918 35.849 1.00 76.38 364 VAL A CA 1
ATOM 2885 C C . VAL A 1 364 ? -8.659 30.321 36.425 1.00 76.38 364 VAL A C 1
ATOM 2887 O O . VAL A 1 364 ? -9.259 31.170 35.763 1.00 76.38 364 VAL A O 1
ATOM 2890 N N . LYS A 1 365 ? -8.108 30.593 37.617 1.00 77.25 365 LYS A N 1
ATOM 2891 C CA . LYS A 1 365 ? -8.127 31.921 38.254 1.00 77.25 365 LYS A CA 1
ATOM 2892 C C . LYS A 1 365 ? -7.408 32.960 37.403 1.00 77.25 365 LYS A C 1
ATOM 2894 O O . LYS A 1 365 ? -7.984 34.004 37.112 1.00 77.25 365 LYS A O 1
ATOM 2899 N N . THR A 1 366 ? -6.209 32.641 36.917 1.00 76.38 366 THR A N 1
ATOM 2900 C CA . THR A 1 366 ? -5.392 33.560 36.104 1.00 76.38 366 THR A CA 1
ATOM 2901 C C . THR A 1 366 ? -6.052 33.962 34.783 1.00 76.38 366 THR A C 1
ATOM 2903 O O . THR A 1 366 ? -5.760 35.034 34.262 1.00 76.38 366 THR A O 1
ATOM 2906 N N . ILE A 1 367 ? -6.968 33.142 34.254 1.00 76.19 367 ILE A N 1
ATOM 2907 C CA . ILE A 1 367 ? -7.682 33.398 32.994 1.00 76.19 367 ILE A CA 1
ATOM 2908 C C . ILE A 1 367 ? -8.995 34.163 33.224 1.00 76.19 367 ILE A C 1
ATOM 2910 O O . ILE A 1 367 ? -9.356 35.017 32.415 1.00 76.19 367 ILE A O 1
ATOM 2914 N N . ILE A 1 368 ? -9.726 33.860 34.303 1.00 74.25 368 ILE A N 1
ATOM 2915 C CA . ILE A 1 368 ? -11.066 34.419 34.560 1.00 74.25 368 ILE A CA 1
ATOM 2916 C C . ILE A 1 368 ? -11.000 35.749 35.335 1.00 74.25 368 ILE A C 1
ATOM 2918 O O . ILE A 1 368 ? -11.774 36.668 35.059 1.00 74.25 368 ILE A O 1
ATOM 2922 N N . GLU A 1 369 ? -10.069 35.900 36.279 1.00 71.31 369 GLU A N 1
ATOM 2923 C CA . GLU A 1 369 ? -9.948 37.102 37.122 1.00 71.31 369 GLU A CA 1
ATOM 2924 C C . GLU A 1 369 ? -9.603 38.403 36.366 1.00 71.31 369 GLU A C 1
ATOM 2926 O O . GLU A 1 369 ? -10.165 39.443 36.724 1.00 71.31 369 GLU A O 1
ATOM 2931 N N . PRO A 1 370 ? -8.781 38.406 35.293 1.00 72.38 370 PRO A N 1
ATOM 2932 C CA . PRO A 1 370 ? -8.510 39.618 34.515 1.00 72.38 370 PRO A CA 1
ATOM 2933 C C . PRO A 1 370 ? -9.746 40.176 33.802 1.00 72.38 370 PRO A C 1
ATOM 2935 O O . PRO A 1 370 ? -9.841 41.384 33.599 1.00 72.38 370 PRO A O 1
ATOM 2938 N N . VAL A 1 371 ? -10.689 39.307 33.424 1.00 67.81 371 VAL A N 1
ATOM 2939 C CA . VAL A 1 371 ? -11.947 39.686 32.759 1.00 67.81 371 VAL A CA 1
ATOM 2940 C C . VAL A 1 371 ? -12.936 40.251 33.782 1.00 67.81 371 VAL A C 1
ATOM 2942 O O . VAL A 1 371 ? -13.589 41.259 33.530 1.00 67.81 371 VAL A O 1
ATOM 2945 N N . LEU A 1 372 ? -12.992 39.664 34.982 1.00 62.38 372 LEU A N 1
ATOM 2946 C CA . LEU A 1 372 ? -13.877 40.114 36.064 1.00 62.38 372 LEU A CA 1
ATOM 2947 C C . LEU A 1 372 ? -13.444 41.458 36.678 1.00 62.38 372 LEU A C 1
ATOM 2949 O O . LEU A 1 372 ? -14.291 42.305 36.981 1.00 62.38 372 LEU A O 1
ATOM 2953 N N . ASN A 1 373 ? -12.134 41.684 36.818 1.00 58.47 373 ASN A N 1
ATOM 2954 C CA . ASN A 1 373 ? -11.580 42.876 37.470 1.00 58.47 373 ASN A CA 1
ATOM 2955 C C . ASN A 1 373 ? -11.655 44.161 36.624 1.00 58.47 373 ASN A C 1
ATOM 2957 O O . ASN A 1 373 ? -11.363 45.240 37.137 1.00 58.47 373 ASN A O 1
ATOM 2961 N N . GLN A 1 374 ? -12.127 44.102 35.372 1.00 56.50 374 GLN A N 1
ATOM 2962 C CA . GLN A 1 374 ? -12.421 45.305 34.574 1.00 56.50 374 GLN A CA 1
ATOM 2963 C C . GLN A 1 374 ? -13.603 46.123 35.131 1.00 56.50 374 GLN A C 1
ATOM 2965 O O . GLN A 1 374 ? -13.799 47.273 34.744 1.00 56.50 374 GLN A O 1
ATOM 2970 N N . SER A 1 375 ? -14.360 45.563 36.080 1.00 39.91 375 SER A N 1
ATOM 2971 C CA . SER A 1 375 ? -15.531 46.206 36.688 1.00 39.91 375 SER A CA 1
ATOM 2972 C C . SER A 1 375 ? -15.217 47.031 37.943 1.00 39.91 375 SER A C 1
ATOM 2974 O O . SER A 1 375 ? -16.093 47.749 38.425 1.00 39.91 375 SER A O 1
ATOM 2976 N N . THR A 1 376 ? -14.013 46.931 38.522 1.00 25.11 376 THR A N 1
ATOM 2977 C CA . THR A 1 376 ? -13.754 47.499 39.856 1.00 25.11 376 THR A CA 1
ATOM 2978 C C . THR A 1 376 ? -12.358 48.098 40.033 1.00 25.11 376 THR A C 1
ATOM 2980 O O . THR A 1 376 ? -11.356 47.397 40.107 1.00 25.11 376 THR A O 1
ATOM 2983 N N . SER A 1 377 ? -12.374 49.410 40.286 1.00 26.55 377 SER A N 1
ATOM 2984 C CA . SER A 1 377 ? -11.406 50.236 41.026 1.00 26.55 377 SER A CA 1
ATOM 2985 C C . SER A 1 377 ? -10.194 50.837 40.296 1.00 26.55 377 SER A C 1
ATOM 2987 O O . SER A 1 377 ? -9.149 50.239 40.071 1.00 26.55 377 SER A O 1
ATOM 2989 N N . SER A 1 378 ? -10.335 52.142 40.069 1.00 24.44 378 SER A N 1
ATOM 2990 C CA . SER A 1 378 ? -9.311 53.162 40.273 1.00 24.44 378 SER A CA 1
ATOM 2991 C C . SER A 1 378 ? -8.643 53.052 41.656 1.00 24.44 378 SER A C 1
ATOM 2993 O O . SER A 1 378 ? -9.345 53.186 42.657 1.00 24.44 378 SER A O 1
ATOM 2995 N N . ALA A 1 379 ? -7.316 52.887 41.705 1.00 24.00 379 ALA A N 1
ATOM 2996 C CA . ALA A 1 379 ? -6.364 53.658 42.530 1.00 24.00 379 ALA A CA 1
ATOM 2997 C C . ALA A 1 379 ? -4.999 52.940 42.655 1.00 24.00 379 ALA A C 1
ATOM 2999 O O . ALA A 1 379 ? -4.896 51.872 43.241 1.00 24.00 379 ALA A O 1
ATOM 3000 N N . THR A 1 380 ? -3.961 53.629 42.168 1.00 22.98 380 THR A N 1
ATOM 3001 C CA . THR A 1 380 ? -2.566 53.634 42.658 1.00 22.98 380 THR A CA 1
ATOM 3002 C C . THR A 1 380 ? -1.680 52.380 42.468 1.00 22.98 380 THR A C 1
ATOM 3004 O O . THR A 1 380 ? -1.729 51.412 43.212 1.00 22.98 380 THR A O 1
ATOM 3007 N N . GLN A 1 381 ? -0.792 52.515 41.475 1.00 25.94 381 GLN A N 1
ATOM 3008 C CA . GLN A 1 381 ? 0.527 51.891 41.215 1.00 25.94 381 GLN A CA 1
ATOM 3009 C C . GLN A 1 381 ? 1.359 51.490 42.470 1.00 25.94 381 GLN A C 1
ATOM 3011 O O . GLN A 1 381 ? 1.209 52.143 43.504 1.00 25.94 381 GLN A O 1
ATOM 3016 N N . PRO A 1 382 ? 2.294 50.505 42.387 1.00 29.20 382 PRO A N 1
ATOM 3017 C CA . PRO A 1 382 ? 3.363 50.499 41.379 1.00 29.20 382 PRO A CA 1
ATOM 3018 C C . PRO A 1 382 ? 3.618 49.195 40.613 1.00 29.20 382 PRO A C 1
ATOM 3020 O O . PRO A 1 382 ? 3.391 48.084 41.078 1.00 29.20 382 PRO A O 1
ATOM 3023 N N . ALA A 1 383 ? 4.123 49.412 39.399 1.00 30.12 383 ALA A N 1
ATOM 3024 C CA . ALA A 1 383 ? 4.507 48.449 38.382 1.00 30.12 383 ALA A CA 1
ATOM 3025 C C . ALA A 1 383 ? 5.449 47.327 38.863 1.00 30.12 383 ALA A C 1
ATOM 3027 O O . ALA A 1 383 ? 6.540 47.595 39.365 1.00 30.12 383 ALA A O 1
ATOM 3028 N N . ALA A 1 384 ? 5.064 46.082 38.572 1.00 27.16 384 ALA A N 1
ATOM 3029 C CA . ALA A 1 384 ? 5.968 44.944 38.423 1.00 27.16 384 ALA A CA 1
ATOM 3030 C C . ALA A 1 384 ? 6.030 44.577 36.928 1.00 27.16 384 ALA A C 1
ATOM 3032 O O . ALA A 1 384 ? 5.008 44.574 36.240 1.00 27.16 384 ALA A O 1
ATOM 3033 N N . GLN A 1 385 ? 7.243 44.386 36.410 1.00 27.62 385 GLN A N 1
ATOM 3034 C CA . GLN A 1 385 ? 7.529 44.179 34.988 1.00 27.62 385 GLN A CA 1
ATOM 3035 C C . GLN A 1 385 ? 7.072 42.795 34.490 1.00 27.62 385 GLN A C 1
ATOM 3037 O O . GLN A 1 385 ? 6.996 41.868 35.293 1.00 27.62 385 GLN A O 1
ATOM 3042 N N . PRO A 1 386 ? 6.785 42.629 33.184 1.00 31.16 386 PRO A N 1
ATOM 3043 C CA . PRO A 1 386 ? 6.460 41.323 32.624 1.00 31.16 386 PRO A CA 1
ATOM 3044 C C . PRO A 1 386 ? 7.716 40.441 32.591 1.00 31.16 386 PRO A C 1
ATOM 3046 O O . PRO A 1 386 ? 8.727 40.826 32.000 1.00 31.16 386 PRO A O 1
ATOM 3049 N N . GLU A 1 387 ? 7.659 39.259 33.206 1.00 36.06 387 GLU A N 1
ATOM 3050 C CA . GLU A 1 387 ? 8.691 38.236 33.031 1.00 36.06 387 GLU A CA 1
ATOM 3051 C C . GLU A 1 387 ? 8.681 37.758 31.572 1.00 36.06 387 GLU A C 1
ATOM 3053 O O . GLU A 1 387 ? 7.646 37.372 31.025 1.00 36.06 387 GLU A O 1
ATOM 3058 N N . VAL A 1 388 ? 9.832 37.854 30.908 1.00 43.50 388 VAL A N 1
ATOM 3059 C CA . VAL A 1 388 ? 9.995 37.468 29.503 1.00 43.50 388 VAL A CA 1
ATOM 3060 C C . VAL A 1 388 ? 10.417 36.002 29.473 1.00 43.50 388 VAL A C 1
ATOM 3062 O O . VAL A 1 388 ? 11.537 35.687 29.867 1.00 43.50 388 VAL A O 1
ATOM 3065 N N . SER A 1 389 ? 9.548 35.104 29.000 1.00 48.22 389 SER A N 1
ATOM 3066 C CA . SER A 1 389 ? 9.908 33.693 28.811 1.00 48.22 389 SER A CA 1
ATOM 3067 C C . SER A 1 389 ? 10.932 33.542 27.675 1.00 48.22 389 SER A C 1
ATOM 3069 O O . SER A 1 389 ? 10.778 34.105 26.586 1.00 48.22 389 SER A O 1
ATOM 3071 N N . PHE A 1 390 ? 12.017 32.801 27.922 1.00 62.16 390 PHE A N 1
ATOM 3072 C CA . PHE A 1 390 ? 13.073 32.547 26.938 1.00 62.16 390 PHE A CA 1
ATOM 3073 C C . PHE A 1 390 ? 12.950 31.131 26.364 1.00 62.16 390 PHE A C 1
ATOM 3075 O O . PHE A 1 390 ? 13.583 30.189 26.838 1.00 62.16 390 PHE A O 1
ATOM 3082 N N . ASP A 1 391 ? 12.149 30.998 25.306 1.00 70.94 391 ASP A N 1
ATOM 3083 C CA . ASP A 1 391 ? 11.850 29.715 24.665 1.00 70.94 391 ASP A CA 1
ATOM 3084 C C . ASP A 1 391 ? 12.684 29.466 23.392 1.00 70.94 391 ASP A C 1
ATOM 3086 O O . ASP A 1 391 ? 13.190 30.389 22.746 1.00 70.94 391 ASP A O 1
ATOM 3090 N N . LEU A 1 392 ? 12.761 28.202 22.947 1.00 78.06 392 LEU A N 1
ATOM 3091 C CA . LEU A 1 392 ? 13.440 27.771 21.706 1.00 78.06 392 LEU A CA 1
ATOM 3092 C C . LEU A 1 392 ? 13.011 28.571 20.453 1.00 78.06 392 LEU A C 1
ATOM 3094 O O . LEU A 1 392 ? 13.741 28.654 19.452 1.00 78.06 392 LEU A O 1
ATOM 3098 N N . ASP A 1 393 ? 11.814 29.150 20.495 1.00 75.38 393 ASP A N 1
ATOM 3099 C CA . ASP A 1 393 ? 11.243 29.966 19.434 1.00 75.38 393 ASP A CA 1
ATOM 3100 C C . ASP A 1 393 ? 11.877 31.357 19.329 1.00 75.38 393 ASP A C 1
ATOM 3102 O O . ASP A 1 393 ? 12.022 31.853 18.207 1.00 75.38 393 ASP A O 1
ATOM 3106 N N . SER A 1 394 ? 12.397 31.911 20.426 1.00 76.62 394 SER A N 1
ATOM 3107 C CA . SER A 1 394 ? 13.143 33.178 20.449 1.00 76.62 394 SER A CA 1
ATOM 3108 C C . SER A 1 394 ? 14.412 33.110 19.589 1.00 76.62 394 SER A C 1
ATOM 3110 O O . SER A 1 394 ? 14.796 34.076 18.932 1.00 76.62 394 SER A O 1
ATOM 3112 N N . LEU A 1 395 ? 15.011 31.921 19.453 1.00 78.38 395 LEU A N 1
ATOM 3113 C CA . LEU A 1 395 ? 16.183 31.693 18.601 1.00 78.38 395 LEU A CA 1
ATOM 3114 C C . LEU A 1 395 ? 15.851 31.658 17.099 1.00 78.38 395 LEU A C 1
ATOM 3116 O O . LEU A 1 395 ? 16.762 31.626 16.272 1.00 78.38 395 LEU A O 1
ATOM 3120 N N . LYS A 1 396 ? 14.571 31.645 16.685 1.00 79.62 396 LYS A N 1
ATOM 3121 C CA . LYS A 1 396 ? 14.196 31.669 15.254 1.00 79.62 396 LYS A CA 1
ATOM 3122 C C . LYS A 1 396 ? 14.538 32.999 14.574 1.00 79.62 396 LYS A C 1
ATOM 3124 O O . LYS A 1 396 ? 14.708 32.973 13.351 1.00 79.62 396 LYS A O 1
ATOM 3129 N N . ALA A 1 397 ? 14.664 34.082 15.344 1.00 78.69 397 ALA A N 1
ATOM 3130 C CA . ALA A 1 397 ? 14.952 35.437 14.875 1.00 78.69 397 ALA A CA 1
ATOM 3131 C C . ALA A 1 397 ? 16.397 35.640 14.370 1.00 78.69 397 ALA A C 1
ATOM 3133 O O . ALA A 1 397 ? 16.645 36.580 13.628 1.00 78.69 397 ALA A O 1
ATOM 3134 N N . ILE A 1 398 ? 17.332 34.734 14.689 1.00 79.50 398 ILE A N 1
ATOM 3135 C CA . ILE A 1 398 ? 18.737 34.821 14.247 1.00 79.50 398 ILE A CA 1
ATOM 3136 C C . ILE A 1 398 ? 18.830 34.649 12.724 1.00 79.50 398 ILE A C 1
ATOM 3138 O O . ILE A 1 398 ? 18.541 33.563 12.212 1.00 79.50 398 ILE A O 1
ATOM 3142 N N . GLU A 1 399 ? 19.292 35.658 11.985 1.00 76.06 399 GLU A N 1
ATOM 3143 C CA . GLU A 1 399 ? 19.295 35.645 10.515 1.00 76.06 399 GLU A CA 1
ATOM 3144 C C . GLU A 1 399 ? 20.150 34.506 9.935 1.00 76.06 399 GLU A C 1
ATOM 3146 O O . GLU A 1 399 ? 19.689 33.735 9.084 1.00 76.06 399 GLU A O 1
ATOM 3151 N N . SER A 1 400 ? 21.360 34.302 10.467 1.00 81.12 400 SER A N 1
ATOM 3152 C CA . SER A 1 400 ? 22.279 33.264 9.990 1.00 81.12 400 SER A CA 1
ATOM 3153 C C . SER A 1 400 ? 21.801 31.844 10.319 1.00 81.12 400 SER A C 1
ATOM 3155 O O . SER A 1 400 ? 21.712 31.433 11.479 1.00 81.12 400 SER A O 1
ATOM 3157 N N . ARG A 1 401 ? 21.573 31.031 9.275 1.00 79.94 401 ARG A N 1
ATOM 3158 C CA . ARG A 1 401 ? 21.145 29.620 9.388 1.00 79.94 401 ARG A CA 1
ATOM 3159 C C . ARG A 1 401 ? 22.121 28.762 10.202 1.00 79.94 401 ARG A C 1
ATOM 3161 O O . ARG A 1 401 ? 21.689 27.860 10.916 1.00 79.94 401 ARG A O 1
ATOM 3168 N N . VAL A 1 402 ? 23.422 29.036 10.095 1.00 79.56 402 VAL A N 1
ATOM 3169 C CA . VAL A 1 402 ? 24.473 28.268 10.784 1.00 79.56 402 VAL A CA 1
ATOM 3170 C C . VAL A 1 402 ? 24.504 28.606 12.275 1.00 79.56 402 VAL A C 1
ATOM 3172 O O . VAL A 1 402 ? 24.570 27.696 13.099 1.00 79.56 402 VAL A O 1
ATOM 3175 N N . VAL A 1 403 ? 24.406 29.891 12.630 1.00 81.06 403 VAL A N 1
ATOM 3176 C CA . VAL A 1 403 ? 24.395 30.354 14.031 1.00 81.06 403 VAL A CA 1
ATOM 3177 C C . VAL A 1 403 ? 23.118 29.888 14.732 1.00 81.06 403 VAL A C 1
ATOM 3179 O O . VAL A 1 403 ? 23.185 29.308 15.812 1.00 81.06 403 VAL A O 1
ATOM 3182 N N . ARG A 1 404 ? 21.970 29.997 14.052 1.00 85.06 404 ARG A N 1
ATOM 3183 C CA . ARG A 1 404 ? 20.675 29.486 14.521 1.00 85.06 404 ARG A CA 1
ATOM 3184 C C . ARG A 1 404 ? 20.693 27.985 14.807 1.00 85.06 404 ARG A C 1
ATOM 3186 O O . ARG A 1 404 ? 20.126 27.537 15.798 1.00 85.06 404 ARG A O 1
ATOM 3193 N N . GLY A 1 405 ? 21.328 27.198 13.936 1.00 80.81 405 GLY A N 1
ATOM 3194 C CA . GLY A 1 405 ? 21.442 25.748 14.110 1.00 80.81 405 GLY A CA 1
ATOM 3195 C C . GLY A 1 405 ? 22.284 25.362 15.327 1.00 80.81 405 GLY A C 1
ATOM 3196 O O . GLY A 1 405 ? 21.901 24.465 16.073 1.00 80.81 405 GLY A O 1
ATOM 3197 N N . ILE A 1 406 ? 23.397 26.066 15.551 1.00 83.31 406 ILE A N 1
ATOM 3198 C CA . ILE A 1 406 ? 24.272 25.838 16.708 1.00 83.31 406 ILE A CA 1
ATOM 3199 C C . ILE A 1 406 ? 23.559 26.252 17.999 1.00 83.31 406 ILE A C 1
ATOM 3201 O O . ILE A 1 406 ? 23.479 25.440 18.914 1.00 83.31 406 ILE A O 1
ATOM 3205 N N . ALA A 1 407 ? 22.966 27.448 18.041 1.00 82.31 407 ALA A N 1
ATOM 3206 C CA . ALA A 1 407 ? 22.250 27.947 19.214 1.00 82.31 407 ALA A CA 1
ATOM 3207 C C . ALA A 1 407 ? 21.086 27.027 19.621 1.00 82.31 407 ALA A C 1
ATOM 3209 O O . ALA A 1 407 ? 20.950 26.687 20.788 1.00 82.31 407 ALA A O 1
ATOM 3210 N N . LYS A 1 408 ? 20.294 26.531 18.658 1.00 84.56 408 LYS A N 1
ATOM 3211 C CA . LYS A 1 408 ? 19.199 25.586 18.944 1.00 84.56 408 LYS A CA 1
ATOM 3212 C C . LYS A 1 408 ? 19.678 24.234 19.460 1.00 84.56 408 LYS A C 1
ATOM 3214 O O . LYS A 1 408 ? 18.987 23.618 20.265 1.00 84.56 408 LYS A O 1
ATOM 3219 N N . LYS A 1 409 ? 20.822 23.747 18.971 1.00 86.12 409 LYS A N 1
ATOM 3220 C CA . LYS A 1 409 ? 21.396 22.479 19.436 1.00 86.12 409 LYS A CA 1
ATOM 3221 C C . LYS A 1 409 ? 21.903 22.600 20.876 1.00 86.12 409 LYS A C 1
ATOM 3223 O O . LYS A 1 409 ? 21.712 21.668 21.643 1.00 86.12 409 LYS A O 1
ATOM 3228 N N . LEU A 1 410 ? 22.505 23.737 21.222 1.00 83.50 410 LEU A N 1
ATOM 3229 C CA . LEU A 1 410 ? 22.981 24.022 22.577 1.00 83.50 410 LEU A CA 1
ATOM 3230 C C . LEU A 1 410 ? 21.834 24.261 23.551 1.00 83.50 410 LEU A C 1
ATOM 3232 O O . LEU A 1 410 ? 21.824 23.665 24.615 1.00 83.50 410 LEU A O 1
ATOM 3236 N N . TYR A 1 411 ? 20.830 25.042 23.146 1.00 84.75 411 TYR A N 1
ATOM 3237 C CA . TYR A 1 411 ? 19.633 25.261 23.953 1.00 84.75 411 TYR A CA 1
ATOM 3238 C C . TYR A 1 411 ? 18.964 23.934 24.326 1.00 84.75 411 TYR A C 1
ATOM 3240 O O . TYR A 1 411 ? 18.714 23.699 25.496 1.00 84.75 411 TYR A O 1
ATOM 3248 N N . LYS A 1 412 ? 18.761 23.023 23.361 1.00 86.38 412 LYS A N 1
ATOM 3249 C CA . LYS A 1 412 ? 18.178 21.701 23.651 1.00 86.38 412 LYS A CA 1
ATOM 3250 C C . LYS A 1 412 ? 19.037 20.843 24.578 1.00 86.38 412 LYS A C 1
ATOM 3252 O O . LYS A 1 412 ? 18.489 20.176 25.434 1.00 86.38 412 LYS A O 1
ATOM 3257 N N . ALA A 1 413 ? 20.359 20.865 24.413 1.00 83.75 413 ALA A N 1
ATOM 3258 C CA . ALA A 1 413 ? 21.246 20.104 25.290 1.00 83.75 413 ALA A CA 1
ATOM 3259 C C . ALA A 1 413 ? 21.194 20.608 26.743 1.00 83.75 413 ALA A C 1
ATOM 3261 O O . ALA A 1 413 ? 21.246 19.805 27.662 1.00 83.75 413 ALA A O 1
ATOM 3262 N N . LEU A 1 414 ? 21.068 21.924 26.942 1.00 81.81 414 LEU A N 1
ATOM 3263 C CA . LEU A 1 414 ? 20.977 22.537 28.270 1.00 81.81 414 LEU A CA 1
ATOM 3264 C C . LEU A 1 414 ? 19.577 22.396 28.894 1.00 81.81 414 LEU A C 1
ATOM 3266 O O . LEU A 1 414 ? 19.465 22.292 30.111 1.00 81.81 414 LEU A O 1
ATOM 3270 N N . ASP A 1 415 ? 18.534 22.370 28.063 1.00 80.81 415 ASP A N 1
ATOM 3271 C CA . ASP A 1 415 ? 17.146 22.096 28.461 1.00 80.81 415 ASP A CA 1
ATOM 3272 C C . ASP A 1 415 ? 16.978 20.629 28.903 1.00 80.81 415 ASP A C 1
ATOM 3274 O O . ASP A 1 415 ? 16.410 20.355 29.956 1.00 80.81 415 ASP A O 1
ATOM 3278 N N . ASP A 1 416 ? 17.596 19.684 28.180 1.00 76.38 416 ASP A N 1
ATOM 3279 C CA . ASP A 1 416 ? 17.655 18.265 28.566 1.00 76.38 416 ASP A CA 1
ATOM 3280 C C . ASP A 1 416 ? 18.408 18.046 29.906 1.00 76.38 416 ASP A C 1
ATOM 3282 O O . ASP A 1 416 ? 18.185 17.043 30.585 1.00 76.38 416 ASP A O 1
ATOM 3286 N N . GLU A 1 417 ? 19.288 18.976 30.307 1.00 76.88 417 GLU A N 1
ATOM 3287 C CA . GLU A 1 417 ? 19.996 18.978 31.601 1.00 76.88 417 GLU A CA 1
ATOM 3288 C C . GLU A 1 417 ? 19.186 19.619 32.748 1.00 76.88 417 GLU A C 1
ATOM 3290 O O . GLU A 1 417 ? 19.632 19.580 33.896 1.00 76.88 417 GLU A O 1
ATOM 3295 N N . GLY A 1 418 ? 18.008 20.195 32.471 1.00 69.12 418 GLY A N 1
ATOM 3296 C CA . GLY A 1 418 ? 17.118 20.785 33.479 1.00 69.12 418 GLY A CA 1
ATOM 3297 C C . GLY A 1 418 ? 17.606 22.109 34.083 1.00 69.12 418 GLY A C 1
ATOM 3298 O O . GLY A 1 418 ? 17.250 22.429 35.217 1.00 69.12 418 GLY A O 1
ATOM 3299 N N . LYS A 1 419 ? 18.447 22.868 33.366 1.00 76.88 419 LYS A N 1
ATOM 3300 C CA . LYS A 1 419 ? 18.990 24.160 33.830 1.00 76.88 419 LYS A CA 1
ATOM 3301 C C . LYS A 1 419 ? 17.954 25.286 33.768 1.00 76.88 419 LYS A C 1
ATOM 3303 O O . LYS A 1 419 ? 17.080 25.298 32.908 1.00 76.88 419 LYS A O 1
ATOM 3308 N N . ASN A 1 420 ? 18.089 26.284 34.645 1.00 74.38 420 ASN A N 1
ATOM 3309 C CA . ASN A 1 420 ? 17.188 27.443 34.661 1.00 74.38 420 ASN A CA 1
ATOM 3310 C C . ASN A 1 420 ? 17.398 28.348 33.430 1.00 74.38 420 ASN A C 1
ATOM 3312 O O . ASN A 1 420 ? 18.512 28.460 32.919 1.00 74.38 420 ASN A O 1
ATOM 3316 N N . PHE A 1 421 ? 16.368 29.085 32.993 1.00 72.12 421 PHE A N 1
ATOM 3317 C CA . PHE A 1 421 ? 16.428 29.952 31.798 1.00 72.12 421 PHE A CA 1
ATOM 3318 C C . PHE A 1 421 ? 17.611 30.941 31.792 1.00 72.12 421 PHE A C 1
ATOM 3320 O O . PHE A 1 421 ? 18.239 31.157 30.753 1.00 72.12 421 PHE A O 1
ATOM 3327 N N . ASN A 1 422 ? 17.971 31.486 32.958 1.00 75.00 422 ASN A N 1
ATOM 3328 C CA . ASN A 1 422 ? 19.112 32.396 33.111 1.00 75.00 422 ASN A CA 1
ATOM 3329 C C . ASN A 1 422 ? 20.470 31.683 32.976 1.00 75.00 422 ASN A C 1
ATOM 3331 O O . ASN A 1 422 ? 21.414 32.251 32.428 1.00 75.00 422 ASN A O 1
ATOM 3335 N N . GLU A 1 423 ? 20.565 30.429 33.422 1.00 75.00 423 GLU A N 1
ATOM 3336 C CA . GLU A 1 423 ? 21.765 29.588 33.288 1.00 75.00 423 GLU A CA 1
ATOM 3337 C C . GLU A 1 423 ? 21.946 29.095 31.848 1.00 75.00 423 GLU A C 1
ATOM 3339 O O . GLU A 1 423 ? 23.068 28.994 31.345 1.00 75.00 423 GLU A O 1
ATOM 3344 N N . ILE A 1 424 ? 20.834 28.827 31.157 1.00 79.94 424 ILE A N 1
ATOM 3345 C CA . ILE A 1 424 ? 20.825 28.504 29.730 1.00 79.94 424 ILE A CA 1
ATOM 3346 C C . ILE A 1 424 ? 21.341 29.706 28.928 1.00 79.94 424 ILE A C 1
ATOM 3348 O O . ILE A 1 424 ? 22.211 29.544 28.070 1.00 79.94 424 ILE A O 1
ATOM 3352 N N . ALA A 1 425 ? 20.860 30.917 29.229 1.00 80.06 425 ALA A N 1
ATOM 3353 C CA . ALA A 1 425 ? 21.283 32.147 28.560 1.00 80.06 425 ALA A CA 1
ATOM 3354 C C . ALA A 1 425 ? 22.772 32.482 28.790 1.00 80.06 425 ALA A C 1
ATOM 3356 O O . ALA A 1 425 ? 23.460 32.873 27.842 1.00 80.06 425 ALA A O 1
ATOM 3357 N N . SER A 1 426 ? 23.296 32.291 30.008 1.00 80.19 426 SER A N 1
ATOM 3358 C CA . SER A 1 426 ? 24.719 32.518 30.310 1.00 80.19 426 SER A CA 1
ATOM 3359 C C . SER A 1 426 ? 25.627 31.490 29.630 1.00 80.19 426 SER A C 1
ATOM 3361 O O . SER A 1 426 ? 26.598 31.869 28.973 1.00 80.19 426 SER A O 1
ATOM 3363 N N . SER A 1 427 ? 25.258 30.208 29.678 1.00 81.56 427 SER A N 1
ATOM 3364 C CA . SER A 1 427 ? 26.011 29.125 29.030 1.00 81.56 427 SER A CA 1
ATOM 3365 C C . SER A 1 427 ? 26.010 29.265 27.501 1.00 81.56 427 SER A C 1
ATOM 3367 O O . SER A 1 427 ? 27.032 29.066 26.845 1.00 81.56 427 SER A O 1
ATOM 3369 N N . LEU A 1 428 ? 24.880 29.679 26.909 1.00 82.38 428 LEU A N 1
ATOM 3370 C CA . LEU A 1 428 ? 24.783 29.977 25.475 1.00 82.38 428 LEU A CA 1
ATOM 3371 C C . LEU A 1 428 ? 25.712 31.116 25.056 1.00 82.38 428 LEU A C 1
ATOM 3373 O O . LEU A 1 428 ? 26.305 31.040 23.978 1.00 82.38 428 LEU A O 1
ATOM 3377 N N . LYS A 1 429 ? 25.845 32.160 25.881 1.00 85.06 429 LYS A N 1
ATOM 3378 C CA . LYS A 1 429 ? 26.770 33.264 25.616 1.00 85.06 429 LYS A CA 1
ATOM 3379 C C . LYS A 1 429 ? 28.217 32.771 25.602 1.00 85.06 429 LYS A C 1
ATOM 3381 O O . LYS A 1 429 ? 28.898 32.969 24.597 1.00 85.06 429 LYS A O 1
ATOM 3386 N N . GLU A 1 430 ? 28.655 32.079 26.654 1.00 85.94 430 GLU A N 1
ATOM 3387 C CA . GLU A 1 430 ? 30.027 31.560 26.763 1.00 85.94 430 GLU A CA 1
ATOM 3388 C C . GLU A 1 430 ? 30.381 30.629 25.595 1.00 85.94 430 GLU A C 1
ATOM 3390 O O . GLU A 1 430 ? 31.438 30.754 24.972 1.00 85.94 430 GLU A O 1
ATOM 3395 N N . GLU A 1 431 ? 29.466 29.734 25.221 1.00 83.75 431 GLU A N 1
ATOM 3396 C CA . GLU A 1 431 ? 29.696 28.796 24.128 1.00 83.75 431 GLU A CA 1
ATOM 3397 C C . GLU A 1 431 ? 29.691 29.439 22.734 1.00 83.75 431 GLU A C 1
ATOM 3399 O O . GLU A 1 431 ? 30.420 28.992 21.838 1.00 83.75 431 GLU A O 1
ATOM 3404 N N . LEU A 1 432 ? 28.864 30.463 22.509 1.00 82.25 432 LEU A N 1
ATOM 3405 C CA . LEU A 1 432 ? 28.819 31.182 21.233 1.00 82.25 432 LEU A CA 1
ATOM 3406 C C . LEU A 1 432 ? 30.004 32.143 21.080 1.00 82.25 432 LEU A C 1
ATOM 3408 O O . LEU A 1 432 ? 30.497 32.305 19.958 1.00 82.25 432 LEU A O 1
ATOM 3412 N N . GLU A 1 433 ? 30.505 32.709 22.181 1.00 83.00 433 GLU A N 1
ATOM 3413 C CA . GLU A 1 433 ? 31.761 33.463 22.231 1.00 83.00 433 GLU A CA 1
ATOM 3414 C C . GLU A 1 433 ? 32.968 32.546 21.982 1.00 83.00 433 GLU A C 1
ATOM 3416 O O . GLU A 1 433 ? 33.777 32.839 21.100 1.00 83.00 433 GLU A O 1
ATOM 3421 N N . ALA A 1 434 ? 33.037 31.379 22.635 1.00 86.19 434 ALA A N 1
ATOM 3422 C CA . ALA A 1 434 ? 34.096 30.389 22.411 1.00 86.19 434 ALA A CA 1
ATOM 3423 C C . ALA A 1 434 ? 34.149 29.889 20.955 1.00 86.19 434 ALA A C 1
ATOM 3425 O O . ALA A 1 434 ? 35.219 29.606 20.415 1.00 86.19 434 ALA A O 1
ATOM 3426 N N . LYS A 1 435 ? 32.990 29.806 20.289 1.00 80.88 435 LYS A N 1
ATOM 3427 C CA . LYS A 1 435 ? 32.870 29.421 18.871 1.00 80.88 435 LYS A CA 1
ATOM 3428 C C . LYS A 1 435 ? 33.025 30.604 17.901 1.00 80.88 435 LYS A C 1
ATOM 3430 O O . LYS A 1 435 ? 32.895 30.390 16.694 1.00 80.88 435 LYS A O 1
ATOM 3435 N N . GLY A 1 436 ? 33.276 31.824 18.393 1.00 77.31 436 GLY A N 1
ATOM 3436 C CA . GLY A 1 436 ? 33.468 33.039 17.590 1.00 77.31 436 GLY A CA 1
ATOM 3437 C C . GLY A 1 436 ? 32.241 33.458 16.771 1.00 77.31 436 GLY A C 1
ATOM 3438 O O . GLY A 1 436 ? 32.382 34.088 15.726 1.00 77.31 436 GLY A O 1
ATOM 3439 N N . LYS A 1 437 ? 31.035 33.057 17.194 1.00 79.69 437 LYS A N 1
ATOM 3440 C CA . LYS A 1 437 ? 29.767 33.234 16.457 1.00 79.69 437 LYS A CA 1
ATOM 3441 C C . LYS A 1 437 ? 28.760 34.114 17.201 1.00 79.69 437 LYS A C 1
ATOM 3443 O O . LYS A 1 437 ? 27.564 34.050 16.925 1.00 79.69 437 LYS A O 1
ATOM 3448 N N . TYR A 1 438 ? 29.245 34.938 18.125 1.00 80.62 438 TYR A N 1
ATOM 3449 C CA . TYR A 1 438 ? 28.444 35.894 18.881 1.00 80.62 438 TYR A CA 1
ATOM 3450 C C . TYR A 1 438 ? 28.210 37.176 18.062 1.00 80.62 438 TYR A C 1
ATOM 3452 O O . TYR A 1 438 ? 28.934 38.164 18.184 1.00 80.62 438 TYR A O 1
ATOM 3460 N N . THR A 1 439 ? 27.240 37.115 17.146 1.00 79.62 439 THR A N 1
ATOM 3461 C CA . THR A 1 439 ? 26.851 38.227 16.262 1.00 79.62 439 THR A CA 1
ATOM 3462 C C . THR A 1 439 ? 25.883 39.189 16.956 1.00 79.62 439 THR A C 1
ATOM 3464 O O . THR A 1 439 ? 25.247 38.825 17.945 1.00 79.62 439 THR A O 1
ATOM 3467 N N . ASP A 1 440 ? 25.736 40.410 16.436 1.00 76.38 440 ASP A N 1
ATOM 3468 C CA . ASP A 1 440 ? 24.908 41.448 17.071 1.00 76.38 440 ASP A CA 1
ATOM 3469 C C . ASP A 1 440 ? 23.426 41.038 17.200 1.00 76.38 440 ASP A C 1
ATOM 3471 O O . ASP A 1 440 ? 22.810 41.292 18.232 1.00 76.38 440 ASP A O 1
ATOM 3475 N N . ASP A 1 441 ? 22.893 40.255 16.257 1.00 76.75 441 ASP A N 1
ATOM 3476 C CA . ASP A 1 441 ? 21.548 39.665 16.355 1.00 76.75 441 ASP A CA 1
ATOM 3477 C C . ASP A 1 441 ? 21.379 38.768 17.593 1.00 76.75 441 ASP A C 1
ATOM 3479 O O . ASP A 1 441 ? 20.319 38.732 18.211 1.00 76.75 441 ASP A O 1
ATOM 3483 N N . VAL A 1 442 ? 22.430 38.039 17.983 1.00 78.38 442 VAL A N 1
ATOM 3484 C CA . VAL A 1 442 ? 22.408 37.147 19.152 1.00 78.38 442 VAL A CA 1
ATOM 3485 C C . VAL A 1 442 ? 22.462 37.963 20.445 1.00 78.38 442 VAL A C 1
ATOM 3487 O O . VAL A 1 442 ? 21.761 37.629 21.400 1.00 78.38 442 VAL A O 1
ATOM 3490 N N . LYS A 1 443 ? 23.220 39.069 20.460 1.00 79.88 443 LYS A N 1
ATOM 3491 C CA . LYS A 1 443 ? 23.281 40.003 21.598 1.00 79.88 443 LYS A CA 1
ATOM 3492 C C . LYS A 1 443 ? 21.909 40.567 21.933 1.00 79.88 443 LYS A C 1
ATOM 3494 O O . LYS A 1 443 ? 21.495 40.506 23.085 1.00 79.88 443 LYS A O 1
ATOM 3499 N N . THR A 1 444 ? 21.164 41.012 20.918 1.00 78.12 444 THR A N 1
ATOM 3500 C CA . THR A 1 444 ? 19.824 41.597 21.115 1.00 78.12 444 THR A CA 1
ATOM 3501 C C . THR A 1 444 ? 18.812 40.637 21.745 1.00 78.12 444 THR A C 1
ATOM 3503 O O . THR A 1 444 ? 17.839 41.088 22.341 1.00 78.12 444 THR A O 1
ATOM 3506 N N . ILE A 1 445 ? 19.048 39.326 21.640 1.00 77.94 445 ILE A N 1
ATOM 3507 C CA . ILE A 1 445 ? 18.159 38.279 22.152 1.00 77.94 445 ILE A CA 1
ATOM 3508 C C . ILE A 1 445 ? 18.591 37.809 23.550 1.00 77.94 445 ILE A C 1
ATOM 3510 O O . ILE A 1 445 ? 17.737 37.556 24.394 1.00 77.94 445 ILE A O 1
ATOM 3514 N N . ILE A 1 446 ? 19.899 37.679 23.801 1.00 77.81 446 ILE A N 1
ATOM 3515 C CA . ILE A 1 446 ? 20.433 37.095 25.045 1.00 77.81 446 ILE A CA 1
ATOM 3516 C C . ILE A 1 446 ? 20.645 38.155 26.142 1.00 77.81 446 ILE A C 1
ATOM 3518 O O . ILE A 1 446 ? 20.402 37.887 27.318 1.00 77.81 446 ILE A O 1
ATOM 3522 N N . GLU A 1 447 ? 21.060 39.376 25.791 1.00 75.88 447 GLU A N 1
ATOM 3523 C CA . GLU A 1 447 ? 21.331 40.445 26.768 1.00 75.88 447 GLU A CA 1
ATOM 3524 C C . GLU A 1 447 ? 20.107 40.904 27.586 1.00 75.88 447 GLU A C 1
ATOM 3526 O O . GLU A 1 447 ? 20.278 41.165 28.779 1.00 75.88 447 GLU A O 1
ATOM 3531 N N . PRO A 1 448 ? 18.873 40.961 27.041 1.00 76.56 448 PRO A N 1
ATOM 3532 C CA . PRO A 1 448 ? 17.687 41.297 27.830 1.00 76.56 448 PRO A CA 1
ATOM 3533 C C . PRO A 1 448 ? 17.408 40.292 28.953 1.00 76.56 448 PRO A C 1
ATOM 3535 O O . PRO A 1 448 ? 16.985 40.695 30.032 1.00 76.56 448 PRO A O 1
ATOM 3538 N N . VAL A 1 449 ? 17.682 39.005 28.714 1.00 70.31 449 VAL A N 1
ATOM 3539 C CA . VAL A 1 449 ? 17.480 37.916 29.686 1.00 70.31 449 VAL A CA 1
ATOM 3540 C C . VAL A 1 449 ? 18.553 37.975 30.779 1.00 70.31 449 VAL A C 1
ATOM 3542 O O . VAL A 1 449 ? 18.247 37.915 31.964 1.00 70.31 449 VAL A O 1
ATOM 3545 N N . LEU A 1 450 ? 19.815 38.212 30.405 1.00 68.00 450 LEU A N 1
ATOM 3546 C CA . LEU A 1 450 ? 20.926 38.339 31.361 1.00 68.00 450 LEU A CA 1
ATOM 3547 C C . LEU A 1 450 ? 20.824 39.583 32.262 1.00 68.00 450 LEU A C 1
ATOM 3549 O O . LEU A 1 450 ? 21.284 39.567 33.407 1.00 68.00 450 LEU A O 1
ATOM 3553 N N . ASN A 1 451 ? 20.212 40.662 31.773 1.00 61.00 451 ASN A N 1
ATOM 3554 C CA . ASN A 1 451 ? 20.041 41.896 32.542 1.00 61.00 451 ASN A CA 1
ATOM 3555 C C . ASN A 1 451 ? 18.922 41.815 33.595 1.00 61.00 451 ASN A C 1
ATOM 3557 O O . ASN A 1 451 ? 18.871 42.669 34.477 1.00 61.00 451 ASN A O 1
ATOM 3561 N N . GLN A 1 452 ? 18.067 40.788 33.563 1.00 57.94 452 GLN A N 1
ATOM 3562 C CA . GLN A 1 452 ? 17.067 40.555 34.615 1.00 57.94 452 GLN A CA 1
ATOM 3563 C C . GLN A 1 452 ? 17.709 40.016 35.909 1.00 57.94 452 GLN A C 1
ATOM 3565 O O . GLN A 1 452 ? 17.245 40.321 37.006 1.00 57.94 452 GLN A O 1
ATOM 3570 N N . SER A 1 453 ? 18.846 39.317 35.812 1.00 44.97 453 SER A N 1
ATOM 3571 C CA . SER A 1 453 ? 19.571 38.742 36.959 1.00 44.97 453 SER A CA 1
ATOM 3572 C C . SER A 1 453 ? 20.363 39.735 37.830 1.00 44.97 453 SER A C 1
ATOM 3574 O O . SER A 1 453 ? 20.839 39.353 38.896 1.00 44.97 453 SER A O 1
ATOM 3576 N N . THR A 1 454 ? 20.528 41.003 37.435 1.00 33.88 454 THR A N 1
ATOM 3577 C CA . THR A 1 454 ? 21.367 41.971 38.181 1.00 33.88 454 THR A CA 1
ATOM 3578 C C . THR A 1 454 ? 20.596 42.862 39.163 1.00 33.88 454 THR A C 1
ATOM 3580 O O . THR A 1 454 ? 21.200 43.709 39.820 1.00 33.88 454 THR A O 1
ATOM 3583 N N . SER A 1 455 ? 19.286 42.648 39.336 1.00 32.47 455 SER A N 1
ATOM 3584 C CA . SER A 1 455 ? 18.435 43.454 40.228 1.00 32.47 455 SER A CA 1
ATOM 3585 C C . SER A 1 455 ? 17.738 42.653 41.338 1.00 32.47 455 SER A C 1
ATOM 3587 O O . SER A 1 455 ? 16.582 42.891 41.651 1.00 32.47 455 SER A O 1
ATOM 3589 N N . SER A 1 456 ? 18.430 41.709 41.981 1.00 28.55 456 SER A N 1
ATOM 3590 C CA . SER A 1 456 ? 17.993 41.153 43.279 1.00 28.55 456 SER A CA 1
ATOM 3591 C C . SER A 1 456 ? 19.116 40.383 43.984 1.00 28.55 456 SER A C 1
ATOM 3593 O O . SER A 1 456 ? 19.094 39.167 44.133 1.00 28.55 456 SER A O 1
ATOM 3595 N N . ALA A 1 457 ? 20.125 41.107 44.468 1.00 26.22 457 ALA A N 1
ATOM 3596 C CA . ALA A 1 457 ? 21.070 40.574 45.444 1.00 26.22 457 ALA A CA 1
ATOM 3597 C C . ALA A 1 457 ? 20.658 41.037 46.850 1.00 26.22 457 ALA A C 1
ATOM 3599 O O . ALA A 1 457 ? 20.897 42.190 47.196 1.00 26.22 457 ALA A O 1
ATOM 3600 N N . THR A 1 458 ? 20.020 40.163 47.637 1.00 26.77 458 THR A N 1
ATOM 3601 C CA . THR A 1 458 ? 20.315 39.861 49.060 1.00 26.77 458 THR A CA 1
ATOM 3602 C C . THR A 1 458 ? 19.373 38.736 49.534 1.00 26.77 458 THR A C 1
ATOM 3604 O O . THR A 1 458 ? 18.163 38.802 49.366 1.00 26.77 458 THR A O 1
ATOM 3607 N N . GLN A 1 459 ? 19.995 37.695 50.084 1.00 27.52 459 GLN A N 1
ATOM 3608 C CA . GLN A 1 459 ? 19.514 36.384 50.554 1.00 27.52 459 GLN A CA 1
ATOM 3609 C C . GLN A 1 459 ? 18.509 36.404 51.746 1.00 27.52 459 GLN A C 1
ATOM 3611 O O . GLN A 1 459 ? 18.353 37.476 52.331 1.00 27.52 459 GLN A O 1
ATOM 3616 N N . PRO A 1 460 ? 17.885 35.265 52.177 1.00 32.12 460 PRO A N 1
ATOM 3617 C CA . PRO A 1 460 ? 18.434 33.898 52.140 1.00 32.12 460 PRO A CA 1
ATOM 3618 C C . PRO A 1 460 ? 17.530 32.726 51.709 1.00 32.12 460 PRO A C 1
ATOM 3620 O O . PRO A 1 460 ? 16.318 32.820 51.571 1.00 32.12 460 PRO A O 1
ATOM 3623 N N . ALA A 1 461 ? 18.243 31.616 51.495 1.00 31.75 461 ALA A N 1
ATOM 3624 C CA . ALA A 1 461 ? 17.865 30.289 51.028 1.00 31.75 461 ALA A CA 1
ATOM 3625 C C . ALA A 1 461 ? 16.505 29.740 51.499 1.00 31.75 461 ALA A C 1
ATOM 3627 O O . ALA A 1 461 ? 16.262 29.599 52.697 1.00 31.75 461 ALA A O 1
ATOM 3628 N N . ALA A 1 462 ? 15.705 29.289 50.530 1.00 26.91 462 ALA A N 1
ATOM 3629 C CA . ALA A 1 462 ? 14.652 28.300 50.719 1.00 26.91 462 ALA A CA 1
ATOM 3630 C C . ALA A 1 462 ? 15.004 27.062 49.880 1.00 26.91 462 ALA A C 1
ATOM 3632 O O . ALA A 1 462 ? 15.430 27.169 48.732 1.00 26.91 462 ALA A O 1
ATOM 3633 N N . GLN A 1 463 ? 14.921 25.905 50.521 1.00 27.95 463 GLN A N 1
ATOM 3634 C CA . GLN A 1 463 ? 15.333 24.602 50.017 1.00 27.95 463 GLN A CA 1
ATOM 3635 C C . GLN A 1 463 ? 14.493 24.201 48.797 1.00 27.95 463 GLN A C 1
ATOM 3637 O O . GLN A 1 463 ? 13.273 24.329 48.811 1.00 27.95 463 GLN A O 1
ATOM 3642 N N . SER A 1 464 ? 15.152 23.705 47.752 1.00 30.94 464 SER A N 1
ATOM 3643 C CA . SER A 1 464 ? 14.511 23.041 46.620 1.00 30.94 464 SER A CA 1
ATOM 3644 C C . SER A 1 464 ? 13.875 21.729 47.088 1.00 30.94 464 SER A C 1
ATOM 3646 O O . SER A 1 464 ? 14.594 20.807 47.478 1.00 30.94 464 SER A O 1
ATOM 3648 N N . GLU A 1 465 ? 12.547 21.633 47.047 1.00 31.75 465 GLU A N 1
ATOM 3649 C CA . GLU A 1 465 ? 11.841 20.358 47.176 1.00 31.75 465 GLU A CA 1
ATOM 3650 C C . GLU A 1 465 ? 12.114 19.517 45.921 1.00 31.75 465 GLU A C 1
ATOM 3652 O O . GLU A 1 465 ? 11.713 19.866 44.812 1.00 31.75 465 GLU A O 1
ATOM 3657 N N . VAL A 1 466 ? 12.852 18.420 46.088 1.00 40.78 466 VAL A N 1
ATOM 3658 C CA . VAL A 1 466 ? 13.047 17.400 45.052 1.00 40.78 466 VAL A CA 1
ATOM 3659 C C . VAL A 1 466 ? 11.778 16.544 45.011 1.00 40.78 466 VAL A C 1
ATOM 3661 O O . VAL A 1 466 ? 11.405 15.948 46.022 1.00 40.78 466 VAL A O 1
ATOM 3664 N N . SER A 1 467 ? 11.094 16.476 43.864 1.00 46.25 467 SER A N 1
ATOM 3665 C CA . SER A 1 467 ? 9.906 15.630 43.703 1.00 46.25 467 SER A CA 1
ATOM 3666 C C . SER A 1 467 ? 10.297 14.145 43.696 1.00 46.25 467 SER A C 1
ATOM 3668 O O . SER A 1 467 ? 11.065 13.672 42.856 1.00 46.25 467 SER A O 1
ATOM 3670 N N . PHE A 1 468 ? 9.788 13.379 44.664 1.00 63.06 468 PHE A N 1
ATOM 3671 C CA . PHE A 1 468 ? 9.980 11.929 44.735 1.00 63.06 468 PHE A CA 1
ATOM 3672 C C . PHE A 1 468 ? 8.883 11.207 43.932 1.00 63.06 468 PHE A C 1
ATOM 3674 O O . PHE A 1 468 ? 7.777 10.956 44.420 1.00 63.06 468 PHE A O 1
ATOM 3681 N N . ASP A 1 469 ? 9.209 10.859 42.684 1.00 72.81 469 ASP A N 1
ATOM 3682 C CA . ASP A 1 469 ? 8.298 10.220 41.728 1.00 72.81 469 ASP A CA 1
ATOM 3683 C C . ASP A 1 469 ? 8.536 8.703 41.572 1.00 72.81 469 ASP A C 1
ATOM 3685 O O . ASP A 1 469 ? 9.612 8.167 41.852 1.00 72.81 469 ASP A O 1
ATOM 3689 N N . LEU A 1 470 ? 7.535 7.975 41.051 1.00 78.06 470 LEU A N 1
ATOM 3690 C CA . LEU A 1 470 ? 7.588 6.519 40.799 1.00 78.06 470 LEU A CA 1
ATOM 3691 C C . LEU A 1 470 ? 8.808 6.079 39.959 1.00 78.06 470 LEU A C 1
ATOM 3693 O O . LEU A 1 470 ? 9.248 4.920 40.028 1.00 78.06 470 LEU A O 1
ATOM 3697 N N . ASP A 1 471 ? 9.335 6.987 39.141 1.00 78.19 471 ASP A N 1
ATOM 3698 C CA . ASP A 1 471 ? 10.492 6.752 38.287 1.00 78.19 471 ASP A CA 1
ATOM 3699 C C . ASP A 1 471 ? 11.822 6.769 39.048 1.00 78.19 471 ASP A C 1
ATOM 3701 O O . ASP A 1 471 ? 12.700 5.975 38.695 1.00 78.19 471 ASP A O 1
ATOM 3705 N N . SER A 1 472 ? 11.930 7.503 40.159 1.00 79.81 472 SER A N 1
ATOM 3706 C CA . SER A 1 472 ? 13.105 7.501 41.047 1.00 79.81 472 SER A CA 1
ATOM 3707 C C . SER A 1 472 ? 13.384 6.100 41.613 1.00 79.81 472 SER A C 1
ATOM 3709 O O . SER A 1 472 ? 14.526 5.658 41.720 1.00 79.81 472 SER A O 1
ATOM 3711 N N . LEU A 1 473 ? 12.334 5.296 41.822 1.00 80.25 473 LEU A N 1
ATOM 3712 C CA . LEU A 1 473 ? 12.440 3.904 42.278 1.00 80.25 473 LEU A CA 1
ATOM 3713 C C . LEU A 1 473 ? 13.021 2.937 41.226 1.00 80.25 473 LEU A C 1
ATOM 3715 O O . LEU A 1 473 ? 13.237 1.759 41.529 1.00 80.25 473 LEU A O 1
ATOM 3719 N N . LYS A 1 474 ? 13.242 3.360 39.970 1.00 80.88 474 LYS A N 1
ATOM 3720 C CA . LYS A 1 474 ? 13.909 2.523 38.951 1.00 80.88 474 LYS A CA 1
ATOM 3721 C C . LYS A 1 474 ? 15.400 2.334 39.240 1.00 80.88 474 LYS A C 1
ATOM 3723 O O . LYS A 1 474 ? 15.907 1.282 38.839 1.00 80.88 474 LYS A O 1
ATOM 3728 N N . ALA A 1 475 ? 16.028 3.280 39.945 1.00 80.44 475 ALA A N 1
ATOM 3729 C CA . ALA A 1 475 ? 17.448 3.281 40.300 1.00 80.44 475 ALA A CA 1
ATOM 3730 C C . ALA A 1 475 ? 17.835 2.196 41.327 1.00 80.44 475 ALA A C 1
ATOM 3732 O O . ALA A 1 475 ? 19.000 1.835 41.426 1.00 80.44 475 ALA A O 1
ATOM 3733 N N . ILE A 1 476 ? 16.862 1.595 42.025 1.00 81.62 476 ILE A N 1
ATOM 3734 C CA . ILE A 1 476 ? 17.107 0.469 42.937 1.00 81.62 476 ILE A CA 1
ATOM 3735 C C . ILE A 1 476 ? 17.506 -0.783 42.135 1.00 81.62 476 ILE A C 1
ATOM 3737 O O . ILE A 1 476 ? 16.686 -1.359 41.407 1.00 81.62 476 ILE A O 1
ATOM 3741 N N . GLU A 1 477 ? 18.740 -1.256 42.315 1.00 78.31 477 GLU A N 1
ATOM 3742 C CA . GLU A 1 477 ? 19.293 -2.407 41.587 1.00 78.31 477 GLU A CA 1
ATOM 3743 C C . GLU A 1 477 ? 18.490 -3.695 41.836 1.00 78.31 477 GLU A C 1
ATOM 3745 O O . GLU A 1 477 ? 18.049 -4.376 40.900 1.00 78.31 477 GLU A O 1
ATOM 3750 N N . SER A 1 478 ? 18.194 -3.999 43.105 1.00 83.19 478 SER A N 1
ATOM 3751 C CA . SER A 1 478 ? 17.472 -5.216 43.481 1.00 83.19 478 SER A CA 1
ATOM 3752 C C . SER A 1 478 ? 16.030 -5.216 42.962 1.00 83.19 478 SER A C 1
ATOM 3754 O O . SER A 1 478 ? 15.176 -4.430 43.382 1.00 83.19 478 SER A O 1
ATOM 3756 N N . ARG A 1 479 ? 15.719 -6.167 42.069 1.00 80.56 479 ARG A N 1
ATOM 3757 C CA . ARG A 1 479 ? 14.376 -6.351 41.482 1.00 80.56 479 ARG A CA 1
ATOM 3758 C C . ARG A 1 479 ? 13.296 -6.590 42.544 1.00 80.56 479 ARG A C 1
ATOM 3760 O O . ARG A 1 479 ? 12.164 -6.146 42.370 1.00 80.56 479 ARG A O 1
ATOM 3767 N N . VAL A 1 480 ? 13.645 -7.269 43.638 1.00 82.38 480 VAL A N 1
ATOM 3768 C CA . VAL A 1 480 ? 12.712 -7.594 44.728 1.00 82.38 480 VAL A CA 1
ATOM 3769 C C . VAL A 1 480 ? 12.387 -6.352 45.560 1.00 82.38 480 VAL A C 1
ATOM 3771 O O . VAL A 1 480 ? 11.217 -6.098 45.834 1.00 82.38 480 VAL A O 1
ATOM 3774 N N . VAL A 1 481 ? 13.398 -5.552 45.915 1.00 83.62 481 VAL A N 1
ATOM 3775 C CA . VAL A 1 481 ? 13.231 -4.321 46.711 1.00 83.62 481 VAL A CA 1
ATOM 3776 C C . VAL A 1 481 ? 12.459 -3.266 45.918 1.00 83.62 481 VAL A C 1
ATOM 3778 O O . VAL A 1 481 ? 11.455 -2.739 46.392 1.00 83.62 481 VAL A O 1
ATOM 3781 N N . ARG A 1 482 ? 12.835 -3.068 44.651 1.00 87.31 482 ARG A N 1
ATOM 3782 C CA . ARG A 1 482 ? 12.131 -2.196 43.701 1.00 87.31 482 ARG A CA 1
ATOM 3783 C C . ARG A 1 482 ? 10.668 -2.592 43.498 1.00 87.31 482 ARG A C 1
ATOM 3785 O O . ARG A 1 482 ? 9.806 -1.725 43.383 1.00 87.31 482 ARG A O 1
ATOM 3792 N N . GLY A 1 483 ? 10.370 -3.892 43.460 1.00 83.44 483 GLY A N 1
ATOM 3793 C CA . GLY A 1 483 ? 8.999 -4.394 43.353 1.00 83.44 483 GLY A CA 1
ATOM 3794 C C . GLY A 1 483 ? 8.139 -4.058 44.574 1.00 83.44 483 GLY A C 1
ATOM 3795 O O . GLY A 1 483 ? 6.991 -3.647 44.414 1.00 83.44 483 GLY A O 1
ATOM 3796 N N . ILE A 1 484 ? 8.699 -4.187 45.782 1.00 85.56 484 ILE A N 1
ATOM 3797 C CA . ILE A 1 484 ? 8.015 -3.854 47.042 1.00 85.56 484 ILE A CA 1
ATOM 3798 C C . ILE A 1 484 ? 7.763 -2.344 47.128 1.00 85.56 484 ILE A C 1
ATOM 3800 O O . ILE A 1 484 ? 6.623 -1.937 47.345 1.00 85.56 484 ILE A O 1
ATOM 3804 N N . ALA A 1 485 ? 8.787 -1.526 46.863 1.00 84.94 485 ALA A N 1
ATOM 3805 C CA . ALA A 1 485 ? 8.684 -0.068 46.906 1.00 84.94 485 ALA A CA 1
ATOM 3806 C C . ALA A 1 485 ? 7.662 0.472 45.891 1.00 84.94 485 ALA A C 1
ATOM 3808 O O . ALA A 1 485 ? 6.789 1.254 46.253 1.00 84.94 485 ALA A O 1
ATOM 3809 N N . LYS A 1 486 ? 7.677 -0.014 44.639 1.00 88.88 486 LYS A N 1
ATOM 3810 C CA . LYS A 1 486 ? 6.700 0.406 43.614 1.00 88.88 486 LYS A CA 1
ATOM 3811 C C . LYS A 1 486 ? 5.267 -0.002 43.938 1.00 88.88 486 LYS A C 1
ATOM 3813 O O . LYS A 1 486 ? 4.336 0.706 43.562 1.00 88.88 486 LYS A O 1
ATOM 3818 N N . LYS A 1 487 ? 5.073 -1.157 44.583 1.00 89.75 487 LYS A N 1
ATOM 3819 C CA . LYS A 1 487 ? 3.739 -1.617 44.986 1.00 89.75 487 LYS A CA 1
ATOM 3820 C C . LYS A 1 487 ? 3.173 -0.741 46.104 1.00 89.75 487 LYS A C 1
ATOM 3822 O O . LYS A 1 487 ? 1.999 -0.399 46.039 1.00 89.75 487 LYS A O 1
ATOM 3827 N N . LEU A 1 488 ? 4.004 -0.365 47.077 1.00 86.81 488 LEU A N 1
ATOM 3828 C CA . LEU A 1 488 ? 3.616 0.549 48.152 1.00 86.81 488 LEU A CA 1
ATOM 3829 C C . LEU A 1 488 ? 3.370 1.968 47.649 1.00 86.81 488 LEU A C 1
ATOM 3831 O O . LEU A 1 488 ? 2.333 2.533 47.971 1.00 86.81 488 LEU A O 1
ATOM 3835 N N . TYR A 1 489 ? 4.259 2.496 46.804 1.00 88.12 489 TYR A N 1
ATOM 3836 C CA . TYR A 1 489 ? 4.096 3.819 46.203 1.00 88.12 489 TYR A CA 1
ATOM 3837 C C . TYR A 1 489 ? 2.742 3.935 45.494 1.00 88.12 489 TYR A C 1
ATOM 3839 O O . TYR A 1 489 ? 1.954 4.810 45.815 1.00 88.12 489 TYR A O 1
ATOM 3847 N N . LYS A 1 490 ? 2.407 2.983 44.610 1.00 89.81 490 LYS A N 1
ATOM 3848 C CA . LYS A 1 490 ? 1.119 2.983 43.892 1.00 89.81 490 LYS A CA 1
ATOM 3849 C C . LYS A 1 490 ? -0.102 2.823 44.799 1.00 89.81 490 LYS A C 1
ATOM 3851 O O . LYS A 1 490 ? -1.173 3.295 44.440 1.00 89.81 490 LYS A O 1
ATOM 3856 N N . ALA A 1 491 ? 0.030 2.108 45.915 1.00 87.38 491 ALA A N 1
ATOM 3857 C CA . ALA A 1 491 ? -1.068 1.928 46.859 1.00 87.38 491 ALA A CA 1
ATOM 3858 C C . ALA A 1 491 ? -1.343 3.218 47.645 1.00 87.38 491 ALA A C 1
ATOM 3860 O O . ALA A 1 491 ? -2.494 3.609 47.780 1.00 87.38 491 ALA A O 1
ATOM 3861 N N . LEU A 1 492 ? -0.292 3.894 48.111 1.00 86.62 492 LEU A N 1
ATOM 3862 C CA . LEU A 1 492 ? -0.404 5.114 48.914 1.00 86.62 492 LEU A CA 1
ATOM 3863 C C . LEU A 1 492 ? -0.714 6.355 48.061 1.00 86.62 492 LEU A C 1
ATOM 3865 O O . LEU A 1 492 ? -1.438 7.236 48.515 1.00 86.62 492 LEU A O 1
ATOM 3869 N N . ASP A 1 493 ? -0.238 6.386 46.816 1.00 86.31 493 ASP A N 1
ATOM 3870 C CA . ASP A 1 493 ? -0.598 7.397 45.814 1.00 86.31 493 ASP A CA 1
ATOM 3871 C C . ASP A 1 493 ? -2.087 7.294 45.430 1.00 86.31 493 ASP A C 1
ATOM 3873 O O . ASP A 1 493 ? -2.800 8.292 45.372 1.00 86.31 493 ASP A O 1
ATOM 3877 N N . ALA A 1 494 ? -2.619 6.070 45.306 1.00 83.38 494 ALA A N 1
ATOM 3878 C CA . ALA A 1 494 ? -4.056 5.852 45.116 1.00 83.38 494 ALA A CA 1
ATOM 3879 C C . ALA A 1 494 ? -4.909 6.281 46.330 1.00 83.38 494 ALA A C 1
ATOM 3881 O O . ALA A 1 494 ? -6.096 6.565 46.171 1.00 83.38 494 ALA A O 1
ATOM 3882 N N . GLU A 1 495 ? -4.318 6.334 47.528 1.00 85.44 495 GLU A N 1
ATOM 3883 C CA . GLU A 1 495 ? -4.945 6.847 48.754 1.00 85.44 495 GLU A CA 1
ATOM 3884 C C . GLU A 1 495 ? -4.794 8.374 48.915 1.00 85.44 495 GLU A C 1
ATOM 3886 O O . GLU A 1 495 ? -5.396 8.941 49.826 1.00 85.44 495 GLU A O 1
ATOM 3891 N N . GLY A 1 496 ? -4.033 9.049 48.041 1.00 80.00 496 GLY A N 1
ATOM 3892 C CA . GLY A 1 496 ? -3.841 10.504 48.058 1.00 80.00 496 GLY A CA 1
ATOM 3893 C C . GLY A 1 496 ? -2.957 11.025 49.198 1.00 80.00 496 GLY A C 1
ATOM 3894 O O . GLY A 1 496 ? -3.138 12.161 49.636 1.00 80.00 496 GLY A O 1
ATOM 3895 N N . LYS A 1 497 ? -2.039 10.201 49.718 1.00 84.06 497 LYS A N 1
ATOM 3896 C CA . LYS A 1 497 ? -1.122 10.579 50.809 1.00 84.06 497 LYS A CA 1
ATOM 3897 C C . LYS A 1 497 ? -0.000 11.502 50.333 1.00 84.06 497 LYS A C 1
ATOM 3899 O O . LYS A 1 497 ? 0.397 11.463 49.172 1.00 84.06 497 LYS A O 1
ATOM 3904 N N . SER A 1 498 ? 0.533 12.317 51.245 1.00 84.38 498 SER A N 1
ATOM 3905 C CA . SER A 1 498 ? 1.639 13.231 50.931 1.00 84.38 498 SER A CA 1
ATOM 3906 C C . SER A 1 498 ? 2.925 12.465 50.585 1.00 84.38 498 SER A C 1
ATOM 3908 O O . SER A 1 498 ? 3.169 11.372 51.096 1.00 84.38 498 SER A O 1
ATOM 3910 N N . ILE A 1 499 ? 3.786 13.038 49.740 1.00 80.69 499 ILE A N 1
ATOM 3911 C CA . ILE A 1 499 ? 5.042 12.400 49.296 1.00 80.69 499 ILE A CA 1
ATOM 3912 C C . ILE A 1 499 ? 5.923 11.985 50.494 1.00 80.69 499 ILE A C 1
ATOM 3914 O O . ILE A 1 499 ? 6.495 10.893 50.498 1.00 80.69 499 ILE A O 1
ATOM 3918 N N . ASN A 1 500 ? 5.946 12.800 51.553 1.00 80.69 500 ASN A N 1
ATOM 3919 C CA . ASN A 1 500 ? 6.664 12.515 52.799 1.00 80.69 500 ASN A CA 1
ATOM 3920 C C . ASN A 1 500 ? 6.072 11.332 53.583 1.00 80.69 500 ASN A C 1
ATOM 3922 O O . ASN A 1 500 ? 6.792 10.599 54.258 1.00 80.69 500 ASN A O 1
ATOM 3926 N N . GLU A 1 501 ? 4.761 11.110 53.519 1.00 82.94 501 GLU A N 1
ATOM 3927 C CA . GLU A 1 501 ? 4.143 9.918 54.109 1.00 82.94 501 GLU A CA 1
ATOM 3928 C C . GLU A 1 501 ? 4.475 8.663 53.301 1.00 82.94 501 GLU A C 1
ATOM 3930 O O . GLU A 1 501 ? 4.703 7.599 53.879 1.00 82.94 501 GLU A O 1
ATOM 3935 N N . ILE A 1 502 ? 4.549 8.787 51.972 1.00 84.81 502 ILE A N 1
ATOM 3936 C CA . ILE A 1 502 ? 4.905 7.687 51.074 1.00 84.81 502 ILE A CA 1
ATOM 3937 C C . ILE A 1 502 ? 6.357 7.249 51.304 1.00 84.81 502 ILE A C 1
ATOM 3939 O O . ILE A 1 502 ? 6.607 6.052 51.463 1.00 84.81 502 ILE A O 1
ATOM 3943 N N . SER A 1 503 ? 7.310 8.185 51.379 1.00 83.12 503 SER A N 1
ATOM 3944 C CA . SER A 1 503 ? 8.725 7.871 51.630 1.00 83.12 503 SER A CA 1
ATOM 3945 C C . SER A 1 503 ? 8.930 7.212 53.000 1.00 83.12 503 SER A C 1
ATOM 3947 O O . SER A 1 503 ? 9.561 6.154 53.093 1.00 83.12 503 SER A O 1
ATOM 3949 N N . ASN A 1 504 ? 8.296 7.746 54.049 1.00 85.31 504 ASN A N 1
ATOM 3950 C CA . ASN A 1 504 ? 8.345 7.180 55.399 1.00 85.31 504 ASN A CA 1
ATOM 3951 C C . ASN A 1 504 ? 7.715 5.778 55.482 1.00 85.31 504 ASN A C 1
ATOM 3953 O O . ASN A 1 504 ? 8.251 4.894 56.154 1.00 85.31 504 ASN A O 1
ATOM 3957 N N . ALA A 1 505 ? 6.609 5.535 54.773 1.00 85.12 505 ALA A N 1
ATOM 3958 C CA . ALA A 1 505 ? 5.968 4.222 54.734 1.00 85.12 505 ALA A CA 1
ATOM 3959 C C . ALA A 1 505 ? 6.807 3.179 53.975 1.00 85.12 505 ALA A C 1
ATOM 3961 O O . ALA A 1 505 ? 6.895 2.025 54.401 1.00 85.12 505 ALA A O 1
ATOM 3962 N N . ILE A 1 506 ? 7.459 3.571 52.873 1.00 85.62 506 ILE A N 1
ATOM 3963 C CA . ILE A 1 506 ? 8.381 2.686 52.148 1.00 85.62 506 ILE A CA 1
ATOM 3964 C C . ILE A 1 506 ? 9.596 2.359 53.025 1.00 85.62 506 ILE A C 1
ATOM 3966 O O . ILE A 1 506 ? 9.995 1.194 53.086 1.00 85.62 506 ILE A O 1
ATOM 3970 N N . LYS A 1 507 ? 10.144 3.343 53.750 1.00 87.81 507 LYS A N 1
ATOM 3971 C CA . LYS A 1 507 ? 11.243 3.139 54.705 1.00 87.81 507 LYS A CA 1
ATOM 3972 C C . LYS A 1 507 ? 10.873 2.120 55.787 1.00 87.81 507 LYS A C 1
ATOM 3974 O O . LYS A 1 507 ? 11.575 1.122 55.936 1.00 87.81 507 LYS A O 1
ATOM 3979 N N . ALA A 1 508 ? 9.726 2.291 56.446 1.00 87.56 508 ALA A N 1
ATOM 3980 C CA . ALA A 1 508 ? 9.262 1.380 57.495 1.00 87.56 508 ALA A CA 1
ATOM 3981 C C . ALA A 1 508 ? 9.072 -0.072 57.003 1.00 87.56 508 ALA A C 1
ATOM 3983 O O . ALA A 1 508 ? 9.438 -1.025 57.694 1.00 87.56 508 ALA A O 1
ATOM 3984 N N . GLU A 1 509 ? 8.543 -0.267 55.790 1.00 87.00 509 GLU A N 1
ATOM 3985 C CA . GLU A 1 509 ? 8.352 -1.610 55.222 1.00 87.00 509 GLU A CA 1
ATOM 3986 C C . GLU A 1 509 ? 9.677 -2.272 54.801 1.00 87.00 509 GLU A C 1
ATOM 3988 O O . GLU A 1 509 ? 9.829 -3.496 54.862 1.00 87.00 509 GLU A O 1
ATOM 3993 N N . LEU A 1 510 ? 10.649 -1.488 54.332 1.00 84.62 510 LEU A N 1
ATOM 3994 C CA . LEU A 1 510 ? 11.957 -2.013 53.942 1.00 84.62 510 LEU A CA 1
ATOM 3995 C C . LEU A 1 510 ? 12.833 -2.328 55.159 1.00 84.62 510 LEU A C 1
ATOM 3997 O O . LEU A 1 510 ? 13.556 -3.330 55.130 1.00 84.62 510 LEU A O 1
ATOM 4001 N N . GLU A 1 511 ? 12.711 -1.550 56.236 1.00 86.25 511 GLU A N 1
ATOM 4002 C CA . GLU A 1 511 ? 13.323 -1.835 57.537 1.00 86.25 511 GLU A CA 1
ATOM 4003 C C . GLU A 1 511 ? 12.725 -3.099 58.174 1.00 86.25 511 GLU A C 1
ATOM 4005 O O . GLU A 1 511 ? 13.476 -3.989 58.574 1.00 86.25 511 GLU A O 1
ATOM 4010 N N . SER A 1 512 ? 11.393 -3.258 58.173 1.00 86.62 512 SER A N 1
ATOM 4011 C CA . SER A 1 512 ? 10.734 -4.451 58.739 1.00 86.62 512 SER A CA 1
ATOM 4012 C C . SER A 1 512 ? 11.127 -5.753 58.029 1.00 86.62 512 SER A C 1
ATOM 4014 O O . SER A 1 512 ? 11.147 -6.826 58.634 1.00 86.62 512 SER A O 1
ATOM 4016 N N . LYS A 1 513 ? 11.491 -5.664 56.744 1.00 83.44 513 LYS A N 1
ATOM 4017 C CA . LYS A 1 513 ? 11.951 -6.795 55.925 1.00 83.44 513 LYS A CA 1
ATOM 4018 C C . LYS A 1 513 ? 13.471 -6.966 55.899 1.00 83.44 513 LYS A C 1
ATOM 4020 O O . LYS A 1 513 ? 13.938 -7.868 55.202 1.00 83.44 513 LYS A O 1
ATOM 4025 N N . GLY A 1 514 ? 14.231 -6.126 56.608 1.00 79.81 514 GLY A N 1
ATOM 4026 C CA . GLY A 1 514 ? 15.696 -6.174 56.659 1.00 79.81 514 GLY A CA 1
ATOM 4027 C C . GLY A 1 514 ? 16.377 -5.914 55.310 1.00 79.81 514 GLY A C 1
ATOM 4028 O O . GLY A 1 514 ? 17.444 -6.459 55.044 1.00 79.81 514 GLY A O 1
ATOM 4029 N N . LYS A 1 515 ? 15.737 -5.142 54.420 1.00 80.06 515 LYS A N 1
ATOM 4030 C CA . LYS A 1 515 ? 16.201 -4.867 53.044 1.00 80.06 515 LYS A CA 1
ATOM 4031 C C . LYS A 1 515 ? 16.484 -3.384 52.792 1.00 80.06 515 LYS A C 1
ATOM 4033 O O . LYS A 1 515 ? 16.503 -2.952 51.641 1.00 80.06 515 LYS A O 1
ATOM 4038 N N . TYR A 1 516 ? 16.677 -2.619 53.859 1.00 81.12 516 TYR A N 1
ATOM 4039 C CA . TYR A 1 516 ? 17.063 -1.216 53.800 1.00 81.12 516 TYR A CA 1
ATOM 4040 C C . TYR A 1 516 ? 18.592 -1.113 53.709 1.00 81.12 516 TYR A C 1
ATOM 4042 O O . TYR A 1 516 ? 19.284 -1.147 54.723 1.00 81.12 516 TYR A O 1
ATOM 4050 N N . THR A 1 517 ? 19.118 -1.103 52.483 1.00 77.94 517 THR A N 1
ATOM 4051 C CA . THR A 1 517 ? 20.554 -0.957 52.191 1.00 77.94 517 THR A CA 1
ATOM 4052 C C . THR A 1 517 ? 20.907 0.504 51.903 1.00 77.94 517 THR A C 1
ATOM 4054 O O . THR A 1 517 ? 20.024 1.298 51.577 1.00 77.94 517 THR A O 1
ATOM 4057 N N . ASP A 1 518 ? 22.190 0.865 51.989 1.00 73.88 518 ASP A N 1
ATOM 4058 C CA . ASP A 1 518 ? 22.652 2.254 51.818 1.00 73.88 518 ASP A CA 1
ATOM 4059 C C . ASP A 1 518 ? 22.264 2.858 50.453 1.00 73.88 518 ASP A C 1
ATOM 4061 O O . ASP A 1 518 ? 21.886 4.026 50.379 1.00 73.88 518 ASP A O 1
ATOM 4065 N N . ASP A 1 519 ? 22.226 2.041 49.397 1.00 71.69 519 ASP A N 1
ATOM 4066 C CA . ASP A 1 519 ? 21.798 2.455 48.050 1.00 71.69 519 ASP A CA 1
ATOM 4067 C C . ASP A 1 519 ? 20.308 2.816 47.969 1.00 71.69 519 ASP A C 1
ATOM 4069 O O . ASP A 1 519 ? 19.881 3.573 47.106 1.00 71.69 519 ASP A O 1
ATOM 4073 N N . VAL A 1 520 ? 19.485 2.236 48.844 1.00 78.06 520 VAL A N 1
ATOM 4074 C CA . VAL A 1 520 ? 18.048 2.528 48.923 1.00 78.06 520 VAL A CA 1
ATOM 4075 C C . VAL A 1 520 ? 17.819 3.786 49.752 1.00 78.06 520 VAL A C 1
ATOM 4077 O O . VAL A 1 520 ? 16.913 4.564 49.458 1.00 78.06 520 VAL A O 1
ATOM 4080 N N . LYS A 1 521 ? 18.656 3.996 50.770 1.00 79.38 521 LYS A N 1
ATOM 4081 C CA . LYS A 1 521 ? 18.598 5.152 51.657 1.00 79.38 521 LYS A CA 1
ATOM 4082 C C . LYS A 1 521 ? 18.826 6.461 50.899 1.00 79.38 521 LYS A C 1
ATOM 4084 O O . LYS A 1 521 ? 18.049 7.381 51.092 1.00 79.38 521 LYS A O 1
ATOM 4089 N N . SER A 1 522 ? 19.798 6.508 49.987 1.00 77.25 522 SER A N 1
ATOM 4090 C CA . SER A 1 522 ? 20.103 7.699 49.171 1.00 77.25 522 SER A CA 1
ATOM 4091 C C . SER A 1 522 ? 19.048 8.058 48.116 1.00 77.25 522 SER A C 1
ATOM 4093 O O . SER A 1 522 ? 19.136 9.120 47.511 1.00 77.25 522 SER A O 1
ATOM 4095 N N . ILE A 1 523 ? 18.097 7.158 47.847 1.00 77.06 523 ILE A N 1
ATOM 4096 C CA . ILE A 1 523 ? 17.024 7.355 46.859 1.00 77.06 523 ILE A CA 1
ATOM 4097 C C . ILE A 1 523 ? 15.705 7.750 47.547 1.00 77.06 523 ILE A C 1
ATOM 4099 O O . ILE A 1 523 ? 14.841 8.350 46.910 1.00 77.06 523 ILE A O 1
ATOM 4103 N N . ILE A 1 524 ? 15.513 7.3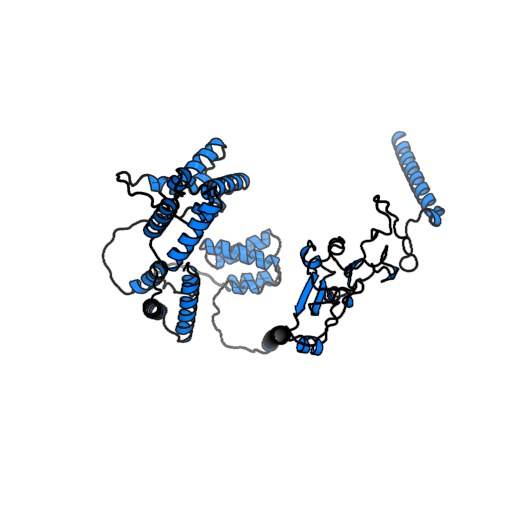48 48.809 1.00 73.31 524 ILE A N 1
ATOM 4104 C CA . ILE A 1 524 ? 14.282 7.585 49.584 1.00 73.31 524 ILE A CA 1
ATOM 4105 C C . ILE A 1 524 ? 14.396 8.824 50.486 1.00 73.31 524 ILE A C 1
ATOM 4107 O O . ILE A 1 524 ? 13.379 9.482 50.706 1.00 73.31 524 ILE A O 1
ATOM 4111 N N . GLU A 1 525 ? 15.586 9.097 51.033 1.00 70.88 525 GLU A N 1
ATOM 4112 C CA . GLU A 1 525 ? 15.930 10.340 51.748 1.00 70.88 525 GLU A CA 1
ATOM 4113 C C . GLU A 1 525 ? 16.391 11.410 50.757 1.00 70.88 525 GLU A C 1
ATOM 4115 O O . GLU A 1 525 ? 16.029 12.586 50.985 1.00 70.88 525 GLU A O 1
#

Sequence (525 aa):
MSEYFNNIYNGIKTLISGMSLSMQHFQNRKKLVATLQYPHEKWPIPERDIGHANEDYNVIRSRLHVDIDDCISCRMCERACPVDCIKIEDVKPKKGSDFDCGITSNDTKKKLLVTRFSIDMSECMYCNLCVYPCPEECIYMVGGPNEHKHDIDYEFSKRERGNLIYEFANATEDQILDAGGLDYIEKINKKDDLYQQAMRIQETELEGEIKKDVAIKDVDKDAGQDLPLDINLLKQIKNRVSKGIARKHYRIFESSGKTMSEIADGIEKVLIDKNRMSEDVVSVINLLKGNTKKSDSVESSTQGSKLVEVSFDLDSLKAIESRVVRGIAKKLYKALDADGKNSNEIASSLKEELEAKGKYTDDVKTIIEPVLNQSTSSATQPAAQPEVSFDLDSLKAIESRVVRGIAKKLYKALDDEGKNFNEIASSLKEELEAKGKYTDDVKTIIEPVLNQSTSSATQPAAQSEVSFDLDSLKAIESRVVRGIAKKLYKALDAEGKSINEISNAIKAELESKGKYTDDVKSIIE